Protein 4CGK (pdb70)

Radius of gyration: 40.62 Å; Cα contacts (8 Å, |Δi|>4): 971; chains: 2; bounding box: 67×91×159 Å

B-factor: mean 76.21, std 41.89, range [30.75, 227.38]

Structure (mmCIF, N/CA/C/O backbone):
data_4CGK
#
_entry.id   4CGK
#
_cell.length_a   125.815
_cell.length_b   125.815
_cell.length_c   126.637
_cell.angle_alpha   90.00
_cell.angle_beta   90.00
_cell.angle_gamma   120.00
#
_symmetry.space_group_name_H-M   'P 31 2 1'
#
loop_
_entity.id
_entity.type
_entity.pdbx_description
1 polymer 'SECRETED 45 KDA PROTEIN'
2 non-polymer 1,2-ETHANEDIOL
3 non-polymer 'CHLORIDE ION'
4 non-polymer 'MAGNESIUM ION'
5 non-polymer 'TETRAETHYLENE GLYCOL'
6 water water
#
loop_
_atom_site.group_PDB
_atom_site.id
_atom_site.type_symbol
_atom_site.label_atom_id
_atom_site.label_alt_id
_atom_site.label_comp_id
_atom_site.label_asym_id
_atom_site.label_entity_id
_atom_site.label_seq_id
_atom_site.pdbx_PDB_ins_code
_atom_site.Cartn_x
_atom_site.Cartn_y
_atom_site.Cartn_z
_atom_site.occupancy
_atom_site.B_iso_or_equiv
_atom_site.auth_seq_id
_atom_site.auth_comp_id
_atom_site.auth_asym_id
_atom_site.auth_atom_id
_atom_site.pdbx_PDB_model_num
ATOM 1 N N . SER A 1 42 ? 64.505 62.980 73.331 1.00 127.92 42 SER A N 1
ATOM 2 C CA . SER A 1 42 ? 63.795 61.745 72.918 1.00 127.27 42 SER A CA 1
ATOM 3 C C . SER A 1 42 ? 63.915 60.669 73.988 1.00 126.28 42 SER A C 1
ATOM 4 O O . SER A 1 42 ? 64.897 60.626 74.734 1.00 126.68 42 SER A O 1
ATOM 7 N N . ASN A 1 43 ? 62.907 59.804 74.049 1.00 123.30 43 ASN A N 1
ATOM 8 C CA . ASN A 1 43 ? 62.948 58.607 74.880 1.00 120.54 43 ASN A CA 1
ATOM 9 C C . ASN A 1 43 ? 63.231 57.373 74.015 1.00 117.86 43 ASN A C 1
ATOM 10 O O . ASN A 1 43 ? 62.831 56.259 74.358 1.00 118.17 43 ASN A O 1
ATOM 15 N N . LEU A 1 44 ? 63.937 57.580 72.901 1.00 113.64 44 LEU A N 1
ATOM 16 C CA . LEU A 1 44 ? 64.191 56.520 71.925 1.00 108.88 44 LEU A CA 1
ATOM 17 C C . LEU A 1 44 ? 65.415 55.690 72.296 1.00 103.97 44 LEU A C 1
ATOM 18 O O . LEU A 1 44 ? 66.467 56.230 72.640 1.00 104.34 44 LEU A O 1
ATOM 23 N N . THR A 1 45 ? 65.257 54.374 72.213 1.00 98.47 45 THR A N 1
ATOM 24 C CA . THR A 1 45 ? 66.336 53.427 72.454 1.00 95.21 45 THR A CA 1
ATOM 25 C C . THR A 1 45 ? 67.151 53.261 71.163 1.00 91.31 45 THR A C 1
ATOM 26 O O . THR A 1 45 ? 66.782 53.783 70.108 1.00 89.96 45 THR A O 1
ATOM 30 N N . ALA A 1 46 ? 68.271 52.553 71.268 1.00 87.67 46 ALA A N 1
ATOM 31 C CA . ALA A 1 46 ? 69.118 52.220 70.125 1.00 84.96 46 ALA A CA 1
ATOM 32 C C . ALA A 1 46 ? 68.421 51.230 69.189 1.00 82.77 46 ALA A C 1
ATOM 33 O O . ALA A 1 46 ? 68.403 51.419 67.967 1.00 82.73 46 ALA A O 1
ATOM 35 N N . GLN A 1 47 ? 67.861 50.172 69.772 1.00 81.05 47 GLN A N 1
ATOM 36 C CA . GLN A 1 47 ? 67.073 49.188 69.023 1.00 79.45 47 GLN A CA 1
ATOM 37 C C . GLN A 1 47 ? 65.830 49.794 68.365 1.00 76.07 47 GLN A C 1
ATOM 38 O O . GLN A 1 47 ? 65.466 49.412 67.252 1.00 74.29 47 GLN A O 1
ATOM 44 N N . GLN A 1 48 ? 65.178 50.725 69.058 1.00 73.26 48 GLN A N 1
ATOM 45 C CA . GLN A 1 48 ? 63.994 51.402 68.518 1.00 72.64 48 GLN A CA 1
ATOM 46 C C . GLN A 1 48 ? 64.343 52.293 67.322 1.00 69.87 48 GLN A C 1
ATOM 47 O O . GLN A 1 48 ? 63.575 52.369 66.363 1.00 68.94 48 GLN A O 1
ATOM 53 N N . GLN A 1 49 ? 65.495 52.962 67.390 1.00 67.77 49 GLN A N 1
ATOM 54 C CA . GLN A 1 49 ? 65.994 53.783 66.277 1.00 65.76 49 GLN A CA 1
ATOM 55 C C . GLN A 1 49 ? 66.284 52.937 65.035 1.00 64.78 49 GLN A C 1
ATOM 56 O O . GLN A 1 49 ? 65.996 53.358 63.910 1.00 64.36 49 GLN A O 1
ATOM 62 N N . GLU A 1 50 ? 66.849 51.748 65.242 1.00 63.59 50 GLU A N 1
ATOM 63 C CA . GLU A 1 50 ? 67.087 50.805 64.146 1.00 64.04 50 GLU A CA 1
ATOM 64 C C . GLU A 1 50 ? 65.786 50.402 63.461 1.00 60.54 50 GLU A C 1
ATOM 65 O O . GLU A 1 50 ? 65.723 50.342 62.236 1.00 58.77 50 GLU A O 1
ATOM 71 N N . ALA A 1 51 ? 64.757 50.126 64.259 1.00 58.44 51 ALA A N 1
ATOM 72 C CA . ALA A 1 51 ? 63.431 49.813 63.733 1.00 57.98 51 ALA A CA 1
ATOM 73 C C . ALA A 1 51 ? 62.827 51.022 63.019 1.00 57.01 51 ALA A C 1
ATOM 74 O O . ALA A 1 51 ? 62.231 50.878 61.954 1.00 56.29 51 ALA A O 1
ATOM 76 N N . GLN A 1 52 ? 62.992 52.207 63.607 1.00 56.07 52 GLN A N 1
ATOM 77 C CA . GLN A 1 52 ? 62.512 53.451 62.997 1.00 55.46 52 GLN A CA 1
ATOM 78 C C . GLN A 1 52 ? 63.218 53.740 61.671 1.00 54.67 52 GLN A C 1
ATOM 79 O O . GLN A 1 52 ? 62.604 54.263 60.740 1.00 55.25 52 GLN A O 1
ATOM 85 N N . LYS A 1 53 ? 64.505 53.402 61.593 1.00 54.66 53 LYS A N 1
ATOM 86 C CA . LYS A 1 53 ? 65.283 53.571 60.362 1.00 53.68 53 LYS A CA 1
ATOM 87 C C . LYS A 1 53 ? 64.745 52.700 59.229 1.00 53.30 53 LYS A C 1
ATOM 88 O O . LYS A 1 53 ? 64.648 53.153 58.091 1.00 53.50 53 LYS A O 1
ATOM 94 N N . GLN A 1 54 ? 64.409 51.455 59.550 1.00 54.29 54 GLN A N 1
ATOM 95 C CA . GLN A 1 54 ? 63.833 50.529 58.574 1.00 55.66 54 GLN A CA 1
ATOM 96 C C . GLN A 1 54 ? 62.482 51.012 58.051 1.00 54.82 54 GLN A C 1
ATOM 97 O O . GLN A 1 54 ? 62.178 50.837 56.873 1.00 53.17 54 GLN A O 1
ATOM 103 N N . VAL A 1 55 ? 61.681 51.622 58.921 1.00 55.09 55 VAL A N 1
ATOM 104 C CA . VAL A 1 55 ? 60.395 52.189 58.512 1.00 55.92 55 VAL A CA 1
ATOM 105 C C . VAL A 1 55 ? 60.606 53.397 57.595 1.00 56.91 55 VAL A C 1
ATOM 106 O O . VAL A 1 55 ? 59.947 53.520 56.562 1.00 57.03 55 VAL A O 1
ATOM 110 N N . ASP A 1 56 ? 61.528 54.277 57.975 1.00 57.73 56 ASP A N 1
ATOM 111 C CA . ASP A 1 56 ? 61.795 55.497 57.209 1.00 58.89 56 ASP A CA 1
ATOM 112 C C . ASP A 1 56 ? 62.438 55.222 55.847 1.00 57.51 56 ASP A C 1
ATOM 113 O O . ASP A 1 56 ? 62.171 55.938 54.880 1.00 55.90 56 ASP A O 1
ATOM 118 N N . GLN A 1 57 ? 63.286 54.199 55.777 1.00 57.38 57 GLN A N 1
ATOM 119 C CA . GLN A 1 57 ? 63.910 53.805 54.511 1.00 57.79 57 GLN A CA 1
ATOM 120 C C . GLN A 1 57 ? 62.891 53.233 53.533 1.00 56.54 57 GLN A C 1
ATOM 121 O O . GLN A 1 57 ? 62.903 53.577 52.351 1.00 56.96 57 GLN A O 1
ATOM 127 N N . ILE A 1 58 ? 62.022 52.357 54.031 1.00 55.35 58 ILE A N 1
ATOM 128 C CA . ILE A 1 58 ? 60.997 51.728 53.205 1.00 54.57 58 ILE A CA 1
ATOM 129 C C . ILE A 1 58 ? 59.918 52.744 52.822 1.00 54.44 58 ILE A C 1
ATOM 130 O O . ILE A 1 58 ? 59.440 52.736 51.691 1.00 52.26 58 ILE A O 1
ATOM 135 N N . GLN A 1 59 ? 59.548 53.619 53.757 1.00 55.74 59 GLN A N 1
ATOM 136 C CA . GLN A 1 59 ? 58.589 54.691 53.474 1.00 56.29 59 GLN A CA 1
ATOM 137 C C . GLN A 1 59 ? 59.109 55.628 52.383 1.00 58.23 59 GLN A C 1
ATOM 138 O O . GLN A 1 59 ? 58.345 56.082 51.530 1.00 58.07 59 GLN A O 1
ATOM 144 N N . GLU A 1 60 ? 60.408 55.914 52.418 1.00 61.06 60 GLU A N 1
ATOM 145 C CA . GLU A 1 60 ? 61.052 56.737 51.396 1.00 63.06 60 GLU A CA 1
ATOM 146 C C . GLU A 1 60 ? 60.918 56.098 50.011 1.00 60.67 60 GLU A C 1
ATOM 147 O O . GLU A 1 60 ? 60.610 56.780 49.030 1.00 59.35 60 GLU A O 1
ATOM 153 N N . GLN A 1 61 ? 61.157 54.791 49.944 1.00 60.03 61 GLN A N 1
ATOM 154 C CA . GLN A 1 61 ? 61.004 54.034 48.701 1.00 59.45 61 GLN A CA 1
ATOM 155 C C . GLN A 1 61 ? 59.551 54.003 48.235 1.00 58.00 61 GLN A C 1
ATOM 156 O O . GLN A 1 61 ? 59.277 54.148 47.043 1.00 57.25 61 GLN A O 1
ATOM 162 N N . VAL A 1 62 ? 58.626 53.815 49.175 1.00 57.10 62 VAL A N 1
ATOM 163 C CA . VAL A 1 62 ? 57.198 53.802 48.857 1.00 56.87 62 VAL A CA 1
ATOM 164 C C . VAL A 1 62 ? 56.753 55.150 48.282 1.00 57.00 62 VAL A C 1
ATOM 165 O O . VAL A 1 62 ? 56.091 55.187 47.246 1.00 58.42 62 VAL A O 1
ATOM 169 N N . SER A 1 63 ? 57.118 56.247 48.945 1.00 56.84 63 SER A N 1
ATOM 170 C CA . SER A 1 63 ? 56.765 57.587 48.452 1.00 56.73 63 SER A CA 1
ATOM 171 C C . SER A 1 63 ? 57.435 57.915 47.110 1.00 56.37 63 SER A C 1
ATOM 172 O O . SER A 1 63 ? 56.855 58.619 46.281 1.00 56.27 63 SER A O 1
ATOM 175 N N . ALA A 1 64 ? 58.641 57.393 46.896 1.00 55.68 64 ALA A N 1
ATOM 176 C CA . ALA A 1 64 ? 59.363 57.607 45.638 1.00 54.81 64 ALA A CA 1
ATOM 177 C C . ALA A 1 64 ? 58.635 56.961 44.456 1.00 54.03 64 ALA A C 1
ATOM 178 O O . ALA A 1 64 ? 58.532 57.553 43.374 1.00 54.35 64 ALA A O 1
ATOM 180 N N . ILE A 1 65 ? 58.131 55.750 44.673 1.00 53.13 65 ILE A N 1
ATOM 181 C CA . ILE A 1 65 ? 57.357 55.045 43.656 1.00 53.89 65 ILE A CA 1
ATOM 182 C C . ILE A 1 65 ? 56.063 55.801 43.358 1.00 54.58 65 ILE A C 1
ATOM 183 O O . ILE A 1 65 ? 55.725 56.022 42.194 1.00 54.09 65 ILE A O 1
ATOM 188 N N . GLN A 1 66 ? 55.354 56.204 44.410 1.00 55.60 66 GLN A N 1
ATOM 189 C CA . GLN A 1 66 ? 54.087 56.925 44.261 1.00 57.13 66 GLN A CA 1
ATOM 190 C C . GLN A 1 66 ? 54.279 58.278 43.573 1.00 57.87 66 GLN A C 1
ATOM 191 O O . GLN A 1 66 ? 53.429 58.708 42.798 1.00 59.96 66 GLN A O 1
ATOM 197 N N . ALA A 1 67 ? 55.398 58.938 43.853 1.00 58.46 67 ALA A N 1
ATOM 198 C CA . ALA A 1 67 ? 55.729 60.215 43.216 1.00 58.60 67 ALA A CA 1
ATOM 199 C C . ALA A 1 67 ? 55.967 60.049 41.714 1.00 58.22 67 ALA A C 1
ATOM 200 O O . ALA A 1 67 ? 55.515 60.868 40.913 1.00 57.78 67 ALA A O 1
ATOM 202 N N . GLU A 1 68 ? 56.677 58.986 41.344 1.00 59.73 68 GLU A N 1
ATOM 203 C CA . GLU A 1 68 ? 56.933 58.673 39.935 1.00 61.07 68 GLU A CA 1
ATOM 204 C C . GLU A 1 68 ? 55.653 58.258 39.202 1.00 61.02 68 GLU A C 1
ATOM 205 O O . GLU A 1 68 ? 55.470 58.598 38.032 1.00 60.02 68 GLU A O 1
ATOM 211 N N . GLN A 1 69 ? 54.776 57.525 39.884 1.00 61.68 69 GLN A N 1
ATOM 212 C CA . GLN A 1 69 ? 53.486 57.143 39.307 1.00 62.48 69 GLN A CA 1
ATOM 213 C C . GLN A 1 69 ? 52.682 58.374 38.907 1.00 63.34 69 GLN A C 1
ATOM 214 O O . GLN A 1 69 ? 52.174 58.453 37.790 1.00 63.45 69 GLN A O 1
ATOM 220 N N . SER A 1 70 ? 52.577 59.329 39.825 1.00 62.44 70 SER A N 1
ATOM 221 C CA . SER A 1 70 ? 51.921 60.605 39.554 1.00 63.07 70 SER A CA 1
ATOM 222 C C . SER A 1 70 ? 52.649 61.414 38.479 1.00 63.03 70 SER A C 1
ATOM 223 O O . SER A 1 70 ? 52.015 62.104 37.684 1.00 63.06 70 SER A O 1
ATOM 226 N N . ASN A 1 71 ? 53.977 61.331 38.468 1.00 63.15 71 ASN A N 1
ATOM 227 C CA . ASN A 1 71 ? 54.793 62.010 37.459 1.00 63.91 71 ASN A CA 1
ATOM 228 C C . ASN A 1 71 ? 54.529 61.472 36.047 1.00 62.57 71 ASN A C 1
ATOM 229 O O . ASN A 1 71 ? 54.303 62.244 35.112 1.00 61.45 71 ASN A O 1
ATOM 234 N N . LEU A 1 72 ? 54.563 60.149 35.903 1.00 60.68 72 LEU A N 1
ATOM 235 C CA . LEU A 1 72 ? 54.383 59.507 34.599 1.00 59.84 72 LEU A CA 1
ATOM 236 C C . LEU A 1 72 ? 52.939 59.603 34.108 1.00 59.83 72 LEU A C 1
ATOM 237 O O . LEU A 1 72 ? 52.700 59.827 32.924 1.00 58.55 72 LEU A O 1
ATOM 242 N N . GLN A 1 73 ? 51.987 59.433 35.021 1.00 61.06 73 GLN A N 1
ATOM 243 C CA . GLN A 1 73 ? 50.567 59.533 34.692 1.00 61.24 73 GLN A CA 1
ATOM 244 C C . GLN A 1 73 ? 50.211 60.935 34.203 1.00 61.65 73 GLN A C 1
ATOM 245 O O . GLN A 1 73 ? 49.405 61.087 33.287 1.00 63.71 73 GLN A O 1
ATOM 251 N N . ALA A 1 74 ? 50.812 61.950 34.815 1.00 60.42 74 ALA A N 1
ATOM 252 C CA . ALA A 1 74 ? 50.611 63.337 34.402 1.00 60.08 74 ALA A CA 1
ATOM 253 C C . ALA A 1 74 ? 51.247 63.615 33.039 1.00 59.52 74 ALA A C 1
ATOM 254 O O . ALA A 1 74 ? 50.660 64.312 32.213 1.00 59.25 74 ALA A O 1
ATOM 256 N N . GLU A 1 75 ? 52.444 63.074 32.812 1.00 59.81 75 GLU A N 1
ATOM 257 C CA . GLU A 1 75 ? 53.133 63.227 31.527 1.00 61.50 75 GLU A CA 1
ATOM 258 C C . GLU A 1 75 ? 52.349 62.549 30.402 1.00 60.71 75 GLU A C 1
ATOM 259 O O . GLU A 1 75 ? 52.212 63.107 29.313 1.00 60.67 75 GLU A O 1
ATOM 265 N N . ASN A 1 76 ? 51.841 61.348 30.669 1.00 60.09 76 ASN A N 1
ATOM 266 C CA . ASN A 1 76 ? 51.040 60.614 29.689 1.00 60.31 76 ASN A CA 1
ATOM 267 C C . ASN A 1 76 ? 49.762 61.353 29.305 1.00 61.46 76 ASN A C 1
ATOM 268 O O . ASN A 1 76 ? 49.383 61.359 28.138 1.00 61.19 76 ASN A O 1
ATOM 273 N N . ASP A 1 77 ? 49.105 61.975 30.282 1.00 63.16 77 ASP A N 1
ATOM 274 C CA . ASP A 1 77 ? 47.884 62.736 30.022 1.00 64.19 77 ASP A CA 1
ATOM 275 C C . ASP A 1 77 ? 48.135 63.856 29.022 1.00 63.97 77 ASP A C 1
ATOM 276 O O . ASP A 1 77 ? 47.375 64.007 28.065 1.00 63.63 77 ASP A O 1
ATOM 281 N N . ARG A 1 78 ? 49.203 64.623 29.230 1.00 63.46 78 ARG A N 1
ATOM 282 C CA . ARG A 1 78 ? 49.510 65.746 28.340 1.00 65.14 78 ARG A CA 1
ATOM 283 C C . ARG A 1 78 ? 50.085 65.296 26.992 1.00 62.79 78 ARG A C 1
ATOM 284 O O . ARG A 1 78 ? 49.882 65.967 25.979 1.00 61.94 78 ARG A O 1
ATOM 292 N N . LEU A 1 79 ? 50.794 64.170 26.978 1.00 60.87 79 LEU A N 1
ATOM 293 C CA . LEU A 1 79 ? 51.307 63.607 25.723 1.00 59.90 79 LEU A CA 1
ATOM 294 C C . LEU A 1 79 ? 50.181 63.014 24.873 1.00 59.47 79 LEU A C 1
ATOM 295 O O . LEU A 1 79 ? 50.203 63.128 23.648 1.00 58.74 79 LEU A O 1
ATOM 300 N N . GLN A 1 80 ? 49.207 62.378 25.522 1.00 59.20 80 GLN A N 1
ATOM 301 C CA . GLN A 1 80 ? 48.011 61.881 24.836 1.00 60.46 80 GLN A CA 1
ATOM 302 C C . GLN A 1 80 ? 47.194 63.025 24.231 1.00 60.33 80 GLN A C 1
ATOM 303 O O . GLN A 1 80 ? 46.571 62.854 23.189 1.00 60.98 80 GLN A O 1
ATOM 309 N N . ALA A 1 81 ? 47.201 64.183 24.889 1.00 60.05 81 ALA A N 1
ATOM 310 C CA . ALA A 1 81 ? 46.533 65.381 24.377 1.00 59.65 81 ALA A CA 1
ATOM 311 C C . ALA A 1 81 ? 47.306 66.004 23.211 1.00 59.31 81 ALA A C 1
ATOM 312 O O . ALA A 1 81 ? 46.700 66.426 22.223 1.00 59.27 81 ALA A O 1
ATOM 314 N N . GLU A 1 82 ? 48.634 66.072 23.332 1.00 59.28 82 GLU A N 1
ATOM 315 C CA . GLU A 1 82 ? 49.489 66.543 22.234 1.00 60.46 82 GLU A CA 1
ATOM 316 C C . GLU A 1 82 ? 49.302 65.667 20.997 1.00 57.97 82 GLU A C 1
ATOM 317 O O . GLU A 1 82 ? 49.223 66.170 19.876 1.00 58.17 82 GLU A O 1
ATOM 323 N N . SER A 1 83 ? 49.239 64.357 21.217 1.00 54.74 83 SER A N 1
ATOM 324 C CA . SER A 1 83 ? 49.053 63.394 20.142 1.00 52.66 83 SER A CA 1
ATOM 325 C C . SER A 1 83 ? 47.710 63.598 19.442 1.00 52.20 83 SER A C 1
ATOM 326 O O . SER A 1 83 ? 47.660 63.670 18.219 1.00 51.46 83 SER A O 1
ATOM 329 N N . LYS A 1 84 ? 46.632 63.691 20.221 1.00 52.92 84 LYS A N 1
ATOM 330 C CA . LYS A 1 84 ? 45.285 63.935 19.681 1.00 55.12 84 LYS A CA 1
ATOM 331 C C . LYS A 1 84 ? 45.229 65.176 18.798 1.00 55.69 84 LYS A C 1
ATOM 332 O O . LYS A 1 84 ? 44.606 65.156 17.737 1.00 57.44 84 LYS A O 1
ATOM 338 N N . LYS A 1 85 ? 45.880 66.247 19.240 1.00 55.79 85 LYS A N 1
ATOM 339 C CA . LYS A 1 85 ? 45.914 67.492 18.484 1.00 55.76 85 LYS A CA 1
ATOM 340 C C . LYS A 1 85 ? 46.734 67.328 17.209 1.00 54.48 85 LYS A C 1
ATOM 341 O O . LYS A 1 85 ? 46.313 67.767 16.136 1.00 56.53 85 LYS A O 1
ATOM 347 N N . LEU A 1 86 ? 47.899 66.696 17.328 1.00 52.08 86 LEU A N 1
ATOM 348 C CA . LEU A 1 86 ? 48.742 66.407 16.164 1.00 51.39 86 LEU A CA 1
ATOM 349 C C . LEU A 1 86 ? 48.029 65.506 15.151 1.00 50.82 86 LEU A C 1
ATOM 350 O O . LEU A 1 86 ? 48.153 65.708 13.945 1.00 49.99 86 LEU A O 1
ATOM 355 N N . GLU A 1 87 ? 47.287 64.518 15.648 1.00 50.86 87 GLU A N 1
ATOM 356 C CA . GLU A 1 87 ? 46.524 63.608 14.791 1.00 51.27 87 GLU A CA 1
ATOM 357 C C . GLU A 1 87 ? 45.496 64.354 13.941 1.00 50.97 87 GLU A C 1
ATOM 358 O O . GLU A 1 87 ? 45.380 64.105 12.743 1.00 50.77 87 GLU A O 1
ATOM 364 N N . GLY A 1 88 ? 44.758 65.269 14.562 1.00 51.27 88 GLY A N 1
ATOM 365 C CA . GLY A 1 88 ? 43.783 66.093 13.849 1.00 51.21 88 GLY A CA 1
ATOM 366 C C . GLY A 1 88 ? 44.423 66.967 12.785 1.00 51.08 88 GLY A C 1
ATOM 367 O O . GLY A 1 88 ? 43.865 67.145 11.704 1.00 51.46 88 GLY A O 1
ATOM 368 N N . GLU A 1 89 ? 45.603 67.501 13.090 1.00 51.34 89 GLU A N 1
ATOM 369 C CA . GLU A 1 89 ? 46.341 68.354 12.155 1.00 52.60 89 GLU A CA 1
ATOM 370 C C . GLU A 1 89 ? 46.965 67.550 11.009 1.00 52.40 89 GLU A C 1
ATOM 371 O O . GLU A 1 89 ? 47.054 68.038 9.880 1.00 51.99 89 GLU A O 1
ATOM 377 N N . ILE A 1 90 ? 47.395 66.325 11.306 1.00 51.57 90 ILE A N 1
ATOM 378 C CA . ILE A 1 90 ? 47.919 65.416 10.288 1.00 51.99 90 ILE A CA 1
ATOM 379 C C . ILE A 1 90 ? 46.807 65.012 9.313 1.00 52.05 90 ILE A C 1
ATOM 380 O O . ILE A 1 90 ? 47.034 64.938 8.105 1.00 50.77 90 ILE A O 1
ATOM 385 N N . THR A 1 91 ? 45.611 64.761 9.841 1.00 52.74 91 THR A N 1
ATOM 386 C CA . THR A 1 91 ? 44.442 64.455 9.011 1.00 54.08 91 THR A CA 1
ATOM 387 C C . THR A 1 91 ? 44.073 65.636 8.110 1.00 56.12 91 THR A C 1
ATOM 388 O O . THR A 1 91 ? 43.755 65.452 6.937 1.00 57.52 91 THR A O 1
ATOM 392 N N . GLU A 1 92 ? 44.120 66.842 8.671 1.00 58.21 92 GLU A N 1
ATOM 393 C CA . GLU A 1 92 ? 43.835 68.071 7.930 1.00 60.29 92 GLU A CA 1
ATOM 394 C C . GLU A 1 92 ? 44.821 68.276 6.782 1.00 59.16 92 GLU A C 1
ATOM 395 O O . GLU A 1 92 ? 44.420 68.601 5.664 1.00 61.13 92 GLU A O 1
ATOM 401 N N . LEU A 1 93 ? 46.107 68.097 7.069 1.00 57.21 93 LEU A N 1
ATOM 402 C CA . LEU A 1 93 ? 47.155 68.258 6.060 1.00 56.05 93 LEU A CA 1
ATOM 403 C C . LEU A 1 93 ? 47.083 67.168 4.996 1.00 55.38 93 LEU A C 1
ATOM 404 O O . LEU A 1 93 ? 47.309 67.432 3.817 1.00 55.47 93 LEU A O 1
ATOM 409 N N . SER A 1 94 ? 46.767 65.947 5.414 1.00 55.03 94 SER A N 1
ATOM 410 C CA . SER A 1 94 ? 46.714 64.814 4.498 1.00 54.78 94 SER A CA 1
ATOM 411 C C . SER A 1 94 ? 45.687 65.015 3.387 1.00 56.24 94 SER A C 1
ATOM 412 O O . SER A 1 94 ? 46.010 64.849 2.209 1.00 56.57 94 SER A O 1
ATOM 415 N N . LYS A 1 95 ? 44.458 65.370 3.759 1.00 58.22 95 LYS A N 1
ATOM 416 C CA . LYS A 1 95 ? 43.398 65.563 2.766 1.00 60.51 95 LYS A CA 1
ATOM 417 C C . LYS A 1 95 ? 43.714 66.739 1.841 1.00 59.74 95 LYS A C 1
ATOM 418 O O . LYS A 1 95 ? 43.435 66.679 0.643 1.00 59.89 95 LYS A O 1
ATOM 424 N N . ASN A 1 96 ? 44.308 67.793 2.396 1.00 59.06 96 ASN A N 1
ATOM 425 C CA . ASN A 1 96 ? 44.735 68.938 1.597 1.00 59.83 96 ASN A CA 1
ATOM 426 C C . ASN A 1 96 ? 45.841 68.566 0.613 1.00 59.99 96 ASN A C 1
ATOM 427 O O . ASN A 1 96 ? 45.823 69.009 -0.532 1.00 61.01 96 ASN A O 1
ATOM 432 N N . ILE A 1 97 ? 46.797 67.753 1.060 1.00 59.64 97 ILE A N 1
ATOM 433 C CA . ILE A 1 97 ? 47.905 67.317 0.205 1.00 58.57 97 ILE A CA 1
ATOM 434 C C . ILE A 1 97 ? 47.407 66.447 -0.948 1.00 58.05 97 ILE A C 1
ATOM 435 O O . ILE A 1 97 ? 47.845 66.616 -2.086 1.00 58.84 97 ILE A O 1
ATOM 440 N N . VAL A 1 98 ? 46.497 65.523 -0.656 1.00 57.25 98 VAL A N 1
ATOM 441 C CA . VAL A 1 98 ? 45.933 64.651 -1.688 1.00 57.43 98 VAL A CA 1
ATOM 442 C C . VAL A 1 98 ? 45.091 65.468 -2.668 1.00 58.66 98 VAL A C 1
ATOM 443 O O . VAL A 1 98 ? 45.248 65.343 -3.883 1.00 60.48 98 VAL A O 1
ATOM 447 N N . SER A 1 99 ? 44.206 66.302 -2.129 1.00 60.03 99 SER A N 1
ATOM 448 C CA . SER A 1 99 ? 43.353 67.170 -2.942 1.00 61.94 99 SER A CA 1
ATOM 449 C C . SER A 1 99 ? 44.176 68.094 -3.837 1.00 63.40 99 SER A C 1
ATOM 450 O O . SER A 1 99 ? 43.938 68.183 -5.042 1.00 62.94 99 SER A O 1
ATOM 453 N N . ARG A 1 100 ? 45.150 68.769 -3.235 1.00 65.74 100 ARG A N 1
ATOM 454 C CA . ARG A 1 100 ? 46.015 69.704 -3.953 1.00 68.13 100 ARG A CA 1
ATOM 455 C C . ARG A 1 100 ? 46.879 69.020 -5.010 1.00 70.05 100 ARG A C 1
ATOM 456 O O . ARG A 1 100 ? 47.200 69.625 -6.032 1.00 71.86 100 ARG A O 1
ATOM 464 N N . ASN A 1 101 ? 47.253 67.765 -4.768 1.00 71.09 101 ASN A N 1
ATOM 465 C CA . ASN A 1 101 ? 47.995 66.992 -5.758 1.00 72.34 101 ASN A CA 1
ATOM 466 C C . ASN A 1 101 ? 47.165 66.759 -7.012 1.00 74.96 101 ASN A C 1
ATOM 467 O O . ASN A 1 101 ? 47.663 66.920 -8.122 1.00 76.32 101 ASN A O 1
ATOM 472 N N . GLN A 1 102 ? 45.903 66.379 -6.826 1.00 77.76 102 GLN A N 1
ATOM 473 C CA . GLN A 1 102 ? 44.989 66.166 -7.949 1.00 80.22 102 GLN A CA 1
ATOM 474 C C . GLN A 1 102 ? 44.777 67.451 -8.742 1.00 81.81 102 GLN A C 1
ATOM 475 O O . GLN A 1 102 ? 44.813 67.434 -9.977 1.00 81.44 102 GLN A O 1
ATOM 481 N N . SER A 1 103 ? 44.561 68.559 -8.032 1.00 83.66 103 SER A N 1
ATOM 482 C CA . SER A 1 103 ? 44.409 69.861 -8.684 1.00 85.68 103 SER A CA 1
ATOM 483 C C . SER A 1 103 ? 45.674 70.256 -9.447 1.00 87.37 103 SER A C 1
ATOM 484 O O . SER A 1 103 ? 45.583 70.783 -10.550 1.00 87.94 103 SER A O 1
ATOM 487 N N . LEU A 1 104 ? 46.844 69.996 -8.861 1.00 89.24 104 LEU A N 1
ATOM 488 C CA . LEU A 1 104 ? 48.126 70.307 -9.508 1.00 91.05 104 LEU A CA 1
ATOM 489 C C . LEU A 1 104 ? 48.406 69.435 -10.729 1.00 93.04 104 LEU A C 1
ATOM 490 O O . LEU A 1 104 ? 49.107 69.870 -11.644 1.00 93.89 104 LEU A O 1
ATOM 495 N N . GLU A 1 105 ? 47.876 68.211 -10.731 1.00 96.46 105 GLU A N 1
ATOM 496 C CA . GLU A 1 105 ? 48.045 67.288 -11.855 1.00 99.82 105 GLU A CA 1
ATOM 497 C C . GLU A 1 105 ? 47.052 67.578 -12.978 1.00 101.91 105 GLU A C 1
ATOM 498 O O . GLU A 1 105 ? 47.353 67.323 -14.142 1.00 102.72 105 GLU A O 1
ATOM 504 N N . LYS A 1 106 ? 45.866 68.079 -12.628 1.00 104.89 106 LYS A N 1
ATOM 505 C CA . LYS A 1 106 ? 44.894 68.537 -13.629 1.00 107.56 106 LYS A CA 1
ATOM 506 C C . LYS A 1 106 ? 45.343 69.862 -14.248 1.00 109.53 106 LYS A C 1
ATOM 507 O O . LYS A 1 106 ? 45.163 70.094 -15.444 1.00 110.31 106 LYS A O 1
ATOM 513 N N . GLN A 1 107 ? 45.915 70.733 -13.423 1.00 112.15 107 GLN A N 1
ATOM 514 C CA . GLN A 1 107 ? 46.422 72.020 -13.896 1.00 115.24 107 GLN A CA 1
ATOM 515 C C . GLN A 1 107 ? 47.680 71.851 -14.742 1.00 116.62 107 GLN A C 1
ATOM 516 O O . GLN A 1 107 ? 47.911 72.629 -15.660 1.00 118.63 107 GLN A O 1
ATOM 522 N N . ALA A 1 108 ? 48.476 70.830 -14.437 1.00 117.10 108 ALA A N 1
ATOM 523 C CA . ALA A 1 108 ? 49.642 70.471 -15.248 1.00 117.93 108 ALA A CA 1
ATOM 524 C C . ALA A 1 108 ? 49.212 69.897 -16.597 1.00 119.56 108 ALA A C 1
ATOM 525 O O . ALA A 1 108 ? 49.740 70.282 -17.642 1.00 120.51 108 ALA A O 1
ATOM 527 N N . ARG A 1 109 ? 48.256 68.971 -16.561 1.00 121.90 109 ARG A N 1
ATOM 528 C CA . ARG A 1 109 ? 47.700 68.367 -17.780 1.00 124.55 109 ARG A CA 1
ATOM 529 C C . ARG A 1 109 ? 47.109 69.400 -18.751 1.00 127.21 109 ARG A C 1
ATOM 530 O O . ARG A 1 109 ? 47.385 69.362 -19.953 1.00 128.62 109 ARG A O 1
ATOM 538 N N . SER A 1 110 ? 46.315 70.326 -18.226 1.00 129.90 110 SER A N 1
ATOM 539 C CA . SER A 1 110 ? 45.771 71.426 -19.033 1.00 132.32 110 SER A CA 1
ATOM 540 C C . SER A 1 110 ? 46.858 72.382 -19.542 1.00 136.16 110 SER A C 1
ATOM 541 O O . SER A 1 110 ? 46.715 72.980 -20.611 1.00 135.96 110 SER A O 1
ATOM 544 N N . ALA A 1 111 ? 47.934 72.520 -18.769 1.00 141.45 111 ALA A N 1
ATOM 545 C CA . ALA A 1 111 ? 49.078 73.353 -19.150 1.00 146.44 111 ALA A CA 1
ATOM 546 C C . ALA A 1 111 ? 50.185 72.568 -19.869 1.00 150.51 111 ALA A C 1
ATOM 547 O O . ALA A 1 111 ? 51.210 73.145 -20.234 1.00 151.77 111 ALA A O 1
ATOM 549 N N . GLN A 1 112 ? 49.982 71.264 -20.066 1.00 154.81 112 GLN A N 1
ATOM 550 C CA . GLN A 1 112 ? 50.962 70.414 -20.751 1.00 158.50 112 GLN A CA 1
ATOM 551 C C . GLN A 1 112 ? 50.283 69.322 -21.596 1.00 162.13 112 GLN A C 1
ATOM 552 O O . GLN A 1 112 ? 50.762 68.188 -21.673 1.00 161.87 112 GLN A O 1
ATOM 558 N N . THR A 1 113 ? 49.168 69.682 -22.231 1.00 166.73 113 THR A N 1
ATOM 559 C CA . THR A 1 113 ? 48.455 68.793 -23.161 1.00 169.58 113 THR A CA 1
ATOM 560 C C . THR A 1 113 ? 49.100 68.681 -24.551 1.00 173.92 113 THR A C 1
ATOM 561 O O . THR A 1 113 ? 48.674 67.853 -25.359 1.00 175.57 113 THR A O 1
ATOM 565 N N . ASN A 1 114 ? 50.113 69.506 -24.824 1.00 177.33 114 ASN A N 1
ATOM 566 C CA . ASN A 1 114 ? 50.844 69.507 -26.101 1.00 178.55 114 ASN A CA 1
ATOM 567 C C . ASN A 1 114 ? 50.020 70.094 -27.255 1.00 180.71 114 ASN A C 1
ATOM 568 O O . ASN A 1 114 ? 50.334 71.172 -27.754 1.00 180.06 114 ASN A O 1
ATOM 573 N N . GLY A 1 115 ? 48.959 69.393 -27.655 1.00 182.92 115 GLY A N 1
ATOM 574 C CA . GLY A 1 115 ? 48.167 69.775 -28.824 1.00 185.09 115 GLY A CA 1
ATOM 575 C C . GLY A 1 115 ? 47.348 71.049 -28.672 1.00 188.43 115 GLY A C 1
ATOM 576 O O . GLY A 1 115 ? 47.130 71.763 -29.650 1.00 188.81 115 GLY A O 1
ATOM 577 N N . ALA A 1 116 ? 46.889 71.327 -27.452 1.00 192.25 116 ALA A N 1
ATOM 578 C CA . ALA A 1 116 ? 46.117 72.539 -27.152 1.00 195.52 116 ALA A CA 1
ATOM 579 C C . ALA A 1 116 ? 46.982 73.647 -26.542 1.00 199.03 116 ALA A C 1
ATOM 580 O O . ALA A 1 116 ? 46.578 74.808 -26.524 1.00 199.80 116 ALA A O 1
ATOM 582 N N . VAL A 1 117 ? 48.162 73.287 -26.042 1.00 201.71 117 VAL A N 1
ATOM 583 C CA . VAL A 1 117 ? 49.075 74.252 -25.420 1.00 203.64 117 VAL A CA 1
ATOM 584 C C . VAL A 1 117 ? 49.695 75.192 -26.454 1.00 205.28 117 VAL A C 1
ATOM 585 O O . VAL A 1 117 ? 49.915 76.368 -26.164 1.00 206.04 117 VAL A O 1
ATOM 589 N N . THR A 1 118 ? 49.968 74.679 -27.652 1.00 205.62 118 THR A N 1
ATOM 590 C CA . THR A 1 118 ? 50.534 75.491 -28.734 1.00 205.66 118 THR A CA 1
ATOM 591 C C . THR A 1 118 ? 49.659 76.704 -29.069 1.00 206.69 118 THR A C 1
ATOM 592 O O . THR A 1 118 ? 50.175 77.758 -29.438 1.00 207.26 118 THR A O 1
ATOM 596 N N . SER A 1 119 ? 48.341 76.548 -28.939 1.00 206.80 119 SER A N 1
ATOM 597 C CA . SER A 1 119 ? 47.401 77.657 -29.127 1.00 206.60 119 SER A CA 1
ATOM 598 C C . SER A 1 119 ? 47.486 78.682 -27.990 1.00 207.64 119 SER A C 1
ATOM 599 O O . SER A 1 119 ? 47.342 79.885 -28.224 1.00 208.03 119 SER A O 1
ATOM 602 N N . TYR A 1 120 ? 47.713 78.203 -26.766 1.00 208.23 120 TYR A N 1
ATOM 603 C CA . TYR A 1 120 ? 47.890 79.086 -25.605 1.00 208.33 120 TYR A CA 1
ATOM 604 C C . TYR A 1 120 ? 49.172 79.930 -25.683 1.00 209.53 120 TYR A C 1
ATOM 605 O O . TYR A 1 120 ? 49.230 81.023 -25.116 1.00 209.95 120 TYR A O 1
ATOM 614 N N . ILE A 1 121 ? 50.191 79.421 -26.374 1.00 209.20 121 ILE A N 1
ATOM 615 C CA . ILE A 1 121 ? 51.425 80.178 -26.606 1.00 208.79 121 ILE A CA 1
ATOM 616 C C . ILE A 1 121 ? 51.218 81.189 -27.739 1.00 210.60 121 ILE A C 1
ATOM 617 O O . ILE A 1 121 ? 51.817 82.265 -27.733 1.00 210.52 121 ILE A O 1
ATOM 622 N N . ASN A 1 122 ? 50.379 80.833 -28.711 1.00 211.68 122 ASN A N 1
ATOM 623 C CA . ASN A 1 122 ? 50.021 81.741 -29.804 1.00 212.03 122 ASN A CA 1
ATOM 624 C C . ASN A 1 122 ? 49.082 82.874 -29.377 1.00 212.49 122 ASN A C 1
ATOM 625 O O . ASN A 1 122 ? 49.037 83.913 -30.038 1.00 212.63 122 ASN A O 1
ATOM 630 N N . THR A 1 123 ? 48.333 82.676 -28.290 1.00 211.93 123 THR A N 1
ATOM 631 C CA . THR A 1 123 ? 47.425 83.722 -27.784 1.00 211.51 123 THR A CA 1
ATOM 632 C C . THR A 1 123 ? 48.179 84.955 -27.275 1.00 212.69 123 THR A C 1
ATOM 633 O O . THR A 1 123 ? 47.700 86.077 -27.415 1.00 214.18 123 THR A O 1
ATOM 637 N N . ILE A 1 124 ? 49.352 84.735 -26.685 1.00 212.52 124 ILE A N 1
ATOM 638 C CA . ILE A 1 124 ? 50.229 85.819 -26.242 1.00 212.64 124 ILE A CA 1
ATOM 639 C C . ILE A 1 124 ? 50.801 86.576 -27.442 1.00 212.29 124 ILE A C 1
ATOM 640 O O . ILE A 1 124 ? 50.930 87.799 -27.408 1.00 212.97 124 ILE A O 1
ATOM 645 N N . VAL A 1 125 ? 51.143 85.836 -28.493 1.00 209.84 125 VAL A N 1
ATOM 646 C CA . VAL A 1 125 ? 51.694 86.415 -29.723 1.00 207.43 125 VAL A CA 1
ATOM 647 C C . VAL A 1 125 ? 50.608 87.125 -30.545 1.00 206.22 125 VAL A C 1
ATOM 648 O O . VAL A 1 125 ? 50.912 87.993 -31.363 1.00 207.89 125 VAL A O 1
ATOM 652 N N . ASN A 1 126 ? 49.345 86.772 -30.320 1.00 202.79 126 ASN A N 1
ATOM 653 C CA . ASN A 1 126 ? 48.215 87.440 -30.999 1.00 200.11 126 ASN A CA 1
ATOM 654 C C . ASN A 1 126 ? 47.992 88.926 -30.635 1.00 199.43 126 ASN A C 1
ATOM 655 O O . ASN A 1 126 ? 46.848 89.374 -30.521 1.00 198.91 126 ASN A O 1
ATOM 660 N N . SER A 1 127 ? 49.068 89.696 -30.479 1.00 198.38 127 SER A N 1
ATOM 661 C CA . SER A 1 127 ? 48.956 91.132 -30.233 1.00 197.33 127 SER A CA 1
ATOM 662 C C . SER A 1 127 ? 50.238 91.884 -30.601 1.00 195.67 127 SER A C 1
ATOM 663 O O . SER A 1 127 ? 51.321 91.539 -30.135 1.00 195.29 127 SER A O 1
ATOM 666 N N . LYS A 1 128 ? 50.098 92.918 -31.428 1.00 193.34 128 LYS A N 1
ATOM 667 C CA . LYS A 1 128 ? 51.238 93.715 -31.893 1.00 191.80 128 LYS A CA 1
ATOM 668 C C . LYS A 1 128 ? 50.819 95.142 -32.273 1.00 192.95 128 LYS A C 1
ATOM 669 O O . LYS A 1 128 ? 51.117 96.103 -31.556 1.00 192.06 128 LYS A O 1
ATOM 675 N N . SER A 1 129 ? 50.123 95.263 -33.402 1.00 194.07 129 SER A N 1
ATOM 676 C CA . SER A 1 129 ? 49.740 96.555 -33.966 1.00 195.49 129 SER A CA 1
ATOM 677 C C . SER A 1 129 ? 48.223 96.674 -34.137 1.00 196.48 129 SER A C 1
ATOM 678 O O . SER A 1 129 ? 47.613 95.882 -34.855 1.00 196.80 129 SER A O 1
ATOM 681 N N . ILE A 1 130 ? 47.632 97.670 -33.474 1.00 197.40 130 ILE A N 1
ATOM 682 C CA . ILE A 1 130 ? 46.201 97.989 -33.590 1.00 196.75 130 ILE A CA 1
ATOM 683 C C . ILE A 1 130 ? 45.290 96.809 -33.224 1.00 196.58 130 ILE A C 1
ATOM 684 O O . ILE A 1 130 ? 44.799 96.089 -34.099 1.00 196.39 130 ILE A O 1
ATOM 689 N N . THR A 1 131 ? 45.094 96.621 -31.919 1.00 196.35 131 THR A N 1
ATOM 690 C CA . THR A 1 131 ? 44.158 95.631 -31.372 1.00 194.73 131 THR A CA 1
ATOM 691 C C . THR A 1 131 ? 43.365 96.192 -30.174 1.00 194.35 131 THR A C 1
ATOM 692 O O . THR A 1 131 ? 42.810 95.430 -29.380 1.00 193.80 131 THR A O 1
ATOM 696 N N . GLU A 1 132 ? 43.300 97.521 -30.065 1.00 193.64 132 GLU A N 1
ATOM 697 C CA . GLU A 1 132 ? 42.657 98.202 -28.925 1.00 191.67 132 GLU A CA 1
ATOM 698 C C . GLU A 1 132 ? 43.360 97.905 -27.584 1.00 190.86 132 GLU A C 1
ATOM 699 O O . GLU A 1 132 ? 44.439 98.448 -27.337 1.00 191.48 132 GLU A O 1
ATOM 705 N N . ALA A 1 133 ? 42.775 97.047 -26.742 1.00 189.43 133 ALA A N 1
ATOM 706 C CA . ALA A 1 133 ? 43.269 96.809 -25.382 1.00 188.10 133 ALA A CA 1
ATOM 707 C C . ALA A 1 133 ? 43.467 95.317 -25.101 1.00 186.57 133 ALA A C 1
ATOM 708 O O . ALA A 1 133 ? 42.504 94.547 -25.121 1.00 185.14 133 ALA A O 1
ATOM 710 N N . ILE A 1 134 ? 44.714 94.927 -24.827 1.00 185.97 134 ILE A N 1
ATOM 711 C CA . ILE A 1 134 ? 45.068 93.538 -24.522 1.00 183.58 134 ILE A CA 1
ATOM 712 C C . ILE A 1 134 ? 45.341 93.318 -23.029 1.00 182.11 134 ILE A C 1
ATOM 713 O O . ILE A 1 134 ? 46.201 93.974 -22.437 1.00 181.68 134 ILE A O 1
ATOM 718 N N . SER A 1 135 ? 44.604 92.381 -22.435 1.00 179.99 135 SER A N 1
ATOM 719 C CA . SER A 1 135 ? 44.826 91.952 -21.052 1.00 177.81 135 SER A CA 1
ATOM 720 C C . SER A 1 135 ? 44.857 90.421 -20.966 1.00 176.59 135 SER A C 1
ATOM 721 O O . SER A 1 135 ? 44.447 89.836 -19.960 1.00 175.95 135 SER A O 1
ATOM 724 N N . ARG A 1 136 ? 45.352 89.784 -22.027 1.00 175.27 136 ARG A N 1
ATOM 725 C CA . ARG A 1 136 ? 45.468 88.328 -22.090 1.00 172.98 136 ARG A CA 1
ATOM 726 C C . ARG A 1 136 ? 46.843 87.883 -21.596 1.00 172.99 136 ARG A C 1
ATOM 727 O O . ARG A 1 136 ? 46.967 86.843 -20.948 1.00 171.23 136 ARG A O 1
ATOM 735 N N . VAL A 1 137 ? 47.869 88.672 -21.914 1.00 174.09 137 VAL A N 1
ATOM 736 C CA . VAL A 1 137 ? 49.241 88.388 -21.489 1.00 174.23 137 VAL A CA 1
ATOM 737 C C . VAL A 1 137 ? 49.430 88.765 -20.018 1.00 174.89 137 VAL A C 1
ATOM 738 O O . VAL A 1 137 ? 50.141 88.075 -19.283 1.00 174.40 137 VAL A O 1
ATOM 742 N N . ALA A 1 138 ? 48.793 89.858 -19.599 1.00 175.06 138 ALA A N 1
ATOM 743 C CA . ALA A 1 138 ? 48.821 90.294 -18.201 1.00 173.49 138 ALA A CA 1
ATOM 744 C C . ALA A 1 138 ? 48.078 89.318 -17.287 1.00 171.42 138 ALA A C 1
ATOM 745 O O . ALA A 1 138 ? 48.490 89.096 -16.146 1.00 170.51 138 ALA A O 1
ATOM 747 N N . ALA A 1 139 ? 46.985 88.746 -17.792 1.00 169.59 139 ALA A N 1
ATOM 748 C CA . ALA A 1 139 ? 46.215 87.745 -17.050 1.00 166.27 139 ALA A CA 1
ATOM 749 C C . ALA A 1 139 ? 46.929 86.395 -16.984 1.00 164.05 139 ALA A C 1
ATOM 750 O O . ALA A 1 139 ? 46.667 85.599 -16.079 1.00 163.69 139 ALA A O 1
ATOM 752 N N . MET A 1 140 ? 47.822 86.141 -17.941 1.00 161.97 140 MET A N 1
ATOM 753 C CA . MET A 1 140 ? 48.609 84.907 -17.965 1.00 159.18 140 MET A CA 1
ATOM 754 C C . MET A 1 140 ? 49.616 84.855 -16.817 1.00 156.00 140 MET A C 1
ATOM 755 O O . MET A 1 140 ? 49.984 83.771 -16.362 1.00 153.94 140 MET A O 1
ATOM 760 N N . SER A 1 141 ? 50.063 86.024 -16.359 1.00 154.04 141 SER A N 1
ATOM 761 C CA . SER A 1 141 ? 50.986 86.103 -15.224 1.00 152.32 141 SER A CA 1
ATOM 762 C C . SER A 1 141 ? 50.314 85.669 -13.918 1.00 150.14 141 SER A C 1
ATOM 763 O O . SER A 1 141 ? 50.974 85.119 -13.034 1.00 149.96 141 SER A O 1
ATOM 766 N N . GLU A 1 142 ? 49.007 85.916 -13.808 1.00 148.25 142 GLU A N 1
ATOM 767 C CA . GLU A 1 142 ? 48.265 85.643 -12.573 1.00 145.97 142 GLU A CA 1
ATOM 768 C C . GLU A 1 142 ? 48.026 84.142 -12.370 1.00 143.64 142 GLU A C 1
ATOM 769 O O . GLU A 1 142 ? 48.152 83.653 -11.245 1.00 142.47 142 GLU A O 1
ATOM 775 N N . ILE A 1 143 ? 47.682 83.418 -13.439 1.00 141.27 143 ILE A N 1
ATOM 776 C CA . ILE A 1 143 ? 47.479 81.962 -13.338 1.00 138.37 143 ILE A CA 1
ATOM 777 C C . ILE A 1 143 ? 48.793 81.223 -13.047 1.00 135.40 143 ILE A C 1
ATOM 778 O O . ILE A 1 143 ? 48.788 80.190 -12.378 1.00 135.02 143 ILE A O 1
ATOM 783 N N . VAL A 1 144 ? 49.911 81.762 -13.538 1.00 132.69 144 VAL A N 1
ATOM 784 C CA . VAL A 1 144 ? 51.232 81.201 -13.249 1.00 130.70 144 VAL A CA 1
ATOM 785 C C . VAL A 1 144 ? 51.646 81.553 -11.820 1.00 128.59 144 VAL A C 1
ATOM 786 O O . VAL A 1 144 ? 52.261 80.739 -11.129 1.00 128.07 144 VAL A O 1
ATOM 790 N N . SER A 1 145 ? 51.308 82.766 -11.385 1.00 127.07 145 SER A N 1
ATOM 791 C CA . SER A 1 145 ? 51.539 83.192 -10.005 1.00 125.36 145 SER A CA 1
ATOM 792 C C . SER A 1 145 ? 50.719 82.349 -9.029 1.00 121.84 145 SER A C 1
ATOM 793 O O . SER A 1 145 ? 51.210 81.970 -7.964 1.00 118.89 145 SER A O 1
ATOM 796 N N . ALA A 1 146 ? 49.472 82.064 -9.402 1.00 118.76 146 ALA A N 1
ATOM 797 C CA . ALA A 1 146 ? 48.599 81.200 -8.610 1.00 116.89 146 ALA A CA 1
ATOM 798 C C . ALA A 1 146 ? 49.094 79.755 -8.614 1.00 115.61 146 ALA A C 1
ATOM 799 O O . ALA A 1 146 ? 48.989 79.061 -7.602 1.00 114.32 146 ALA A O 1
ATOM 801 N N . ASN A 1 147 ? 49.624 79.307 -9.752 1.00 114.64 147 ASN A N 1
ATOM 802 C CA . ASN A 1 147 ? 50.202 77.969 -9.867 1.00 114.40 147 ASN A CA 1
ATOM 803 C C . ASN A 1 147 ? 51.440 77.809 -8.992 1.00 113.88 147 ASN A C 1
ATOM 804 O O . ASN A 1 147 ? 51.548 76.844 -8.234 1.00 114.12 147 ASN A O 1
ATOM 809 N N . ASN A 1 148 ? 52.366 78.759 -9.097 1.00 113.81 148 ASN A N 1
ATOM 810 C CA . ASN A 1 148 ? 53.587 78.735 -8.290 1.00 112.89 148 ASN A CA 1
ATOM 811 C C . ASN A 1 148 ? 53.302 78.846 -6.794 1.00 110.87 148 ASN A C 1
ATOM 812 O O . ASN A 1 148 ? 54.023 78.273 -5.978 1.00 110.51 148 ASN A O 1
ATOM 817 N N . LYS A 1 149 ? 52.249 79.581 -6.445 1.00 109.66 149 LYS A N 1
ATOM 818 C CA . LYS A 1 149 ? 51.809 79.703 -5.057 1.00 108.91 149 LYS A CA 1
ATOM 819 C C . LYS A 1 149 ? 51.246 78.384 -4.521 1.00 107.41 149 LYS A C 1
ATOM 820 O O . LYS A 1 149 ? 51.348 78.106 -3.326 1.00 107.83 149 LYS A O 1
ATOM 826 N N . MET A 1 150 ? 50.656 77.582 -5.406 1.00 105.80 150 MET A N 1
ATOM 827 C CA . MET A 1 150 ? 50.040 76.313 -5.019 1.00 103.86 150 MET A CA 1
ATOM 828 C C . MET A 1 150 ? 51.080 75.247 -4.671 1.00 103.14 150 MET A C 1
ATOM 829 O O . MET A 1 150 ? 50.963 74.590 -3.633 1.00 102.48 150 MET A O 1
ATOM 834 N N . LEU A 1 151 ? 52.089 75.077 -5.529 1.00 102.95 151 LEU A N 1
ATOM 835 C CA . LEU A 1 151 ? 53.154 74.096 -5.267 1.00 103.01 151 LEU A CA 1
ATOM 836 C C . LEU A 1 151 ? 54.039 74.496 -4.075 1.00 103.26 151 LEU A C 1
ATOM 837 O O . LEU A 1 151 ? 54.593 73.626 -3.403 1.00 103.17 151 LEU A O 1
ATOM 842 N N . GLU A 1 152 ? 54.156 75.796 -3.807 1.00 103.24 152 GLU A N 1
ATOM 843 C CA . GLU A 1 152 ? 54.879 76.276 -2.621 1.00 103.64 152 GLU A CA 1
ATOM 844 C C . GLU A 1 152 ? 54.125 75.973 -1.326 1.00 100.13 152 GLU A C 1
ATOM 845 O O . GLU A 1 152 ? 54.743 75.751 -0.283 1.00 99.84 152 GLU A O 1
ATOM 851 N N . GLN A 1 153 ? 52.797 75.974 -1.397 1.00 96.65 153 GLN A N 1
ATOM 852 C CA . GLN A 1 153 ? 51.965 75.632 -0.247 1.00 95.44 153 GLN A CA 1
ATOM 853 C C . GLN A 1 153 ? 51.915 74.108 -0.079 1.00 91.87 153 GLN A C 1
ATOM 854 O O . GLN A 1 153 ? 51.858 73.606 1.044 1.00 91.83 153 GLN A O 1
ATOM 860 N N . GLN A 1 154 ? 51.943 73.383 -1.196 1.00 87.93 154 GLN A N 1
ATOM 861 C CA . GLN A 1 154 ? 52.056 71.920 -1.183 1.00 84.36 154 GLN A CA 1
ATOM 862 C C . GLN A 1 154 ? 53.380 71.484 -0.555 1.00 83.63 154 GLN A C 1
ATOM 863 O O . GLN A 1 154 ? 53.419 70.539 0.234 1.00 83.63 154 GLN A O 1
ATOM 869 N N . LYS A 1 155 ? 54.457 72.175 -0.918 1.00 84.04 155 LYS A N 1
ATOM 870 C CA . LYS A 1 155 ? 55.786 71.899 -0.377 1.00 83.83 155 LYS A CA 1
ATOM 871 C C . LYS A 1 155 ? 55.849 72.195 1.122 1.00 80.98 155 LYS A C 1
ATOM 872 O O . LYS A 1 155 ? 56.516 71.480 1.870 1.00 81.55 155 LYS A O 1
ATOM 878 N N . ALA A 1 156 ? 55.154 73.247 1.549 1.00 78.72 156 ALA A N 1
ATOM 879 C CA . ALA A 1 156 ? 55.080 73.615 2.965 1.00 77.27 156 ALA A CA 1
ATOM 880 C C . ALA A 1 156 ? 54.251 72.620 3.779 1.00 75.16 156 ALA A C 1
ATOM 881 O O . ALA A 1 156 ? 54.576 72.338 4.932 1.00 75.25 156 ALA A O 1
ATOM 883 N N . ASP A 1 157 ? 53.181 72.098 3.181 1.00 73.74 157 ASP A N 1
ATOM 884 C CA . ASP A 1 157 ? 52.328 71.106 3.848 1.00 72.65 157 ASP A CA 1
ATOM 885 C C . ASP A 1 157 ? 53.019 69.749 3.990 1.00 70.42 157 ASP A C 1
ATOM 886 O O . ASP A 1 157 ? 52.850 69.075 5.004 1.00 69.87 157 ASP A O 1
ATOM 891 N N . LYS A 1 158 ? 53.790 69.354 2.980 1.00 69.66 158 LYS A N 1
ATOM 892 C CA . LYS A 1 158 ? 54.583 68.122 3.057 1.00 69.34 158 LYS A CA 1
ATOM 893 C C . LYS A 1 158 ? 55.681 68.226 4.116 1.00 68.97 158 LYS A C 1
ATOM 894 O O . LYS A 1 158 ? 56.017 67.240 4.773 1.00 68.93 158 LYS A O 1
ATOM 900 N N . LYS A 1 159 ? 56.238 69.423 4.271 1.00 68.92 159 LYS A N 1
ATOM 901 C CA . LYS A 1 159 ? 57.233 69.688 5.302 1.00 68.33 159 LYS A CA 1
ATOM 902 C C . LYS A 1 159 ? 56.595 69.625 6.690 1.00 66.39 159 LYS A C 1
ATOM 903 O O . LYS A 1 159 ? 57.160 69.038 7.613 1.00 68.01 159 LYS A O 1
ATOM 909 N N . ALA A 1 160 ? 55.413 70.226 6.822 1.00 63.23 160 ALA A N 1
ATOM 910 C CA . ALA A 1 160 ? 54.707 70.302 8.101 1.00 60.59 160 ALA A CA 1
ATOM 911 C C . ALA A 1 160 ? 54.213 68.940 8.586 1.00 58.97 160 ALA A C 1
ATOM 912 O O . ALA A 1 160 ? 54.369 68.607 9.762 1.00 58.61 160 ALA A O 1
ATOM 914 N N . ILE A 1 161 ? 53.609 68.163 7.688 1.00 57.26 161 ILE A N 1
ATOM 915 C CA . ILE A 1 161 ? 53.109 66.831 8.048 1.00 56.19 161 ILE A CA 1
ATOM 916 C C . ILE A 1 161 ? 54.255 65.898 8.450 1.00 55.50 161 ILE A C 1
ATOM 917 O O . ILE A 1 161 ? 54.109 65.095 9.367 1.00 55.60 161 ILE A O 1
ATOM 922 N N . SER A 1 162 ? 55.393 66.022 7.769 1.00 56.90 162 SER A N 1
ATOM 923 C CA . SER A 1 162 ? 56.597 65.255 8.102 1.00 57.22 162 SER A CA 1
ATOM 924 C C . SER A 1 162 ? 57.063 65.540 9.531 1.00 56.87 162 SER A C 1
ATOM 925 O O . SER A 1 162 ? 57.325 64.614 10.306 1.00 56.97 162 SER A O 1
ATOM 928 N N . GLU A 1 163 ? 57.147 66.822 9.874 1.00 57.67 163 GLU A N 1
ATOM 929 C CA . GLU A 1 163 ? 57.557 67.247 11.215 1.00 59.05 163 GLU A CA 1
ATOM 930 C C . GLU A 1 163 ? 56.549 66.829 12.282 1.00 57.33 163 GLU A C 1
ATOM 931 O O . GLU A 1 163 ? 56.928 66.403 13.372 1.00 56.88 163 GLU A O 1
ATOM 937 N N . LYS A 1 164 ? 55.264 66.965 11.968 1.00 56.48 164 LYS A N 1
ATOM 938 C CA . LYS A 1 164 ? 54.200 66.584 12.896 1.00 55.22 164 LYS A CA 1
ATOM 939 C C . LYS A 1 164 ? 54.148 65.075 13.107 1.00 53.82 164 LYS A C 1
ATOM 940 O O . LYS A 1 164 ? 53.780 64.607 14.186 1.00 54.69 164 LYS A O 1
ATOM 946 N N . GLN A 1 165 ? 54.523 64.320 12.080 1.00 51.83 165 GLN A N 1
ATOM 947 C CA . GLN A 1 165 ? 54.572 62.865 12.186 1.00 50.91 165 GLN A CA 1
ATOM 948 C C . GLN A 1 165 ? 55.633 62.381 13.183 1.00 49.70 165 GLN A C 1
ATOM 949 O O . GLN A 1 165 ? 55.345 61.517 14.007 1.00 50.30 165 GLN A O 1
ATOM 955 N N . VAL A 1 166 ? 56.840 62.941 13.134 1.00 49.66 166 VAL A N 1
ATOM 956 C CA . VAL A 1 166 ? 57.905 62.499 14.052 1.00 51.05 166 VAL A CA 1
ATOM 957 C C . VAL A 1 166 ? 57.596 62.881 15.503 1.00 50.65 166 VAL A C 1
ATOM 958 O O . VAL A 1 166 ? 57.815 62.086 16.417 1.00 50.99 166 VAL A O 1
ATOM 962 N N . ALA A 1 167 ? 57.073 64.089 15.707 1.00 51.09 167 ALA A N 1
ATOM 963 C CA . ALA A 1 167 ? 56.723 64.561 17.048 1.00 50.64 167 ALA A CA 1
ATOM 964 C C . ALA A 1 167 ? 55.603 63.717 17.646 1.00 49.65 167 ALA A C 1
ATOM 965 O O . ALA A 1 167 ? 55.638 63.367 18.831 1.00 50.09 167 ALA A O 1
ATOM 967 N N . ASN A 1 168 ? 54.613 63.401 16.818 1.00 48.98 168 ASN A N 1
ATOM 968 C CA . ASN A 1 168 ? 53.507 62.544 17.224 1.00 48.50 168 ASN A CA 1
ATOM 969 C C . ASN A 1 168 ? 53.982 61.130 17.530 1.00 49.02 168 ASN A C 1
ATOM 970 O O . ASN A 1 168 ? 53.587 60.541 18.535 1.00 48.75 168 ASN A O 1
ATOM 975 N N . ASN A 1 169 ? 54.828 60.593 16.656 1.00 50.13 169 ASN A N 1
ATOM 976 C CA . ASN A 1 169 ? 55.359 59.245 16.834 1.00 50.91 169 ASN A CA 1
ATOM 977 C C . ASN A 1 169 ? 56.204 59.132 18.099 1.00 50.96 169 ASN A C 1
ATOM 978 O O . ASN A 1 169 ? 56.079 58.163 18.844 1.00 50.31 169 ASN A O 1
ATOM 983 N N . ASP A 1 170 ? 57.055 60.127 18.341 1.00 52.58 170 ASP A N 1
ATOM 984 C CA . ASP A 1 170 ? 57.867 60.167 19.565 1.00 53.69 170 ASP A CA 1
ATOM 985 C C . ASP A 1 170 ? 56.990 60.275 20.818 1.00 52.30 170 ASP A C 1
ATOM 986 O O . ASP A 1 170 ? 57.265 59.632 21.839 1.00 52.65 170 ASP A O 1
ATOM 991 N N . ALA A 1 171 ? 55.936 61.084 20.737 1.00 50.65 171 ALA A N 1
ATOM 992 C CA . ALA A 1 171 ? 54.996 61.235 21.851 1.00 49.95 171 ALA A CA 1
ATOM 993 C C . ALA A 1 171 ? 54.295 59.912 22.169 1.00 48.88 171 ALA A C 1
ATOM 994 O O . ALA A 1 171 ? 54.181 59.527 23.335 1.00 48.68 171 ALA A O 1
ATOM 996 N N . ILE A 1 172 ? 53.832 59.226 21.127 1.00 47.38 172 ILE A N 1
ATOM 997 C CA . ILE A 1 172 ? 53.188 57.918 21.272 1.00 46.13 172 ILE A CA 1
ATOM 998 C C . ILE A 1 172 ? 54.154 56.884 21.866 1.00 45.48 172 ILE A C 1
ATOM 999 O O . ILE A 1 172 ? 53.775 56.109 22.741 1.00 45.57 172 ILE A O 1
ATOM 1004 N N . ASN A 1 173 ? 55.396 56.885 21.393 1.00 45.85 173 ASN A N 1
ATOM 1005 C CA . ASN A 1 173 ? 56.424 55.975 21.907 1.00 46.14 173 ASN A CA 1
ATOM 1006 C C . ASN A 1 173 ? 56.736 56.215 23.385 1.00 46.20 173 ASN A C 1
ATOM 1007 O O . ASN A 1 173 ? 56.832 55.267 24.167 1.00 47.14 173 ASN A O 1
ATOM 1012 N N . THR A 1 174 ? 56.877 57.481 23.767 1.00 46.10 174 THR A N 1
ATOM 1013 C CA . THR A 1 174 ? 57.118 57.835 25.169 1.00 46.19 174 THR A CA 1
ATOM 1014 C C . THR A 1 174 ? 55.984 57.352 26.079 1.00 46.45 174 THR A C 1
ATOM 1015 O O . THR A 1 174 ? 56.231 56.823 27.166 1.00 47.28 174 THR A O 1
ATOM 1019 N N . VAL A 1 175 ? 54.745 57.529 25.628 1.00 46.86 175 VAL A N 1
ATOM 1020 C CA . VAL A 1 175 ? 53.573 57.127 26.411 1.00 47.72 175 VAL A CA 1
ATOM 1021 C C . VAL A 1 175 ? 53.558 55.619 26.666 1.00 47.93 175 VAL A C 1
ATOM 1022 O O . VAL A 1 175 ? 53.218 55.182 27.761 1.00 50.12 175 VAL A O 1
ATOM 1026 N N . ILE A 1 176 ? 53.932 54.830 25.664 1.00 48.15 176 ILE A N 1
ATOM 1027 C CA . ILE A 1 176 ? 53.985 53.372 25.814 1.00 48.15 176 ILE A CA 1
ATOM 1028 C C . ILE A 1 176 ? 55.094 52.957 26.785 1.00 47.04 176 ILE A C 1
ATOM 1029 O O . ILE A 1 176 ? 54.890 52.076 27.616 1.00 47.10 176 ILE A O 1
ATOM 1034 N N . ALA A 1 177 ? 56.258 53.594 26.683 1.00 47.05 177 ALA A N 1
ATOM 1035 C CA . ALA A 1 177 ? 57.367 53.331 27.608 1.00 46.92 177 ALA A CA 1
ATOM 1036 C C . ALA A 1 177 ? 56.988 53.671 29.050 1.00 48.27 177 ALA A C 1
ATOM 1037 O O . ALA A 1 177 ? 57.305 52.921 29.975 1.00 48.69 177 ALA A O 1
ATOM 1039 N N . ASN A 1 178 ? 56.297 54.794 29.232 1.00 48.97 178 ASN A N 1
ATOM 1040 C CA . ASN A 1 178 ? 55.803 55.185 30.550 1.00 50.27 178 ASN A CA 1
ATOM 1041 C C . ASN A 1 178 ? 54.784 54.195 31.108 1.00 51.61 178 ASN A C 1
ATOM 1042 O O . ASN A 1 178 ? 54.820 53.872 32.295 1.00 53.60 178 ASN A O 1
ATOM 1047 N N . GLN A 1 179 ? 53.878 53.721 30.254 1.00 52.66 179 GLN A N 1
ATOM 1048 C CA . GLN A 1 179 ? 52.879 52.720 30.654 1.00 54.06 179 GLN A CA 1
ATOM 1049 C C . GLN A 1 179 ? 53.528 51.419 31.126 1.00 54.68 179 GLN A C 1
ATOM 1050 O O . GLN A 1 179 ? 53.037 50.780 32.051 1.00 54.31 179 GLN A O 1
ATOM 1056 N N . GLN A 1 180 ? 54.620 51.031 30.475 1.00 57.02 180 GLN A N 1
ATOM 1057 C CA . GLN A 1 180 ? 55.389 49.854 30.876 1.00 60.02 180 GLN A CA 1
ATOM 1058 C C . GLN A 1 180 ? 56.106 50.083 32.204 1.00 60.72 180 GLN A C 1
ATOM 1059 O O . GLN A 1 180 ? 56.218 49.169 33.021 1.00 60.84 180 GLN A O 1
ATOM 1065 N N . LYS A 1 181 ? 56.585 51.307 32.410 1.00 61.56 181 LYS A N 1
ATOM 1066 C CA . LYS A 1 181 ? 57.222 51.689 33.670 1.00 62.59 181 LYS A CA 1
ATOM 1067 C C . LYS A 1 181 ? 56.190 51.707 34.804 1.00 60.78 181 LYS A C 1
ATOM 1068 O O . LYS A 1 181 ? 56.485 51.289 35.925 1.00 59.47 181 LYS A O 1
ATOM 1074 N N . LEU A 1 182 ? 54.983 52.187 34.503 1.00 57.79 182 LEU A N 1
ATOM 1075 C CA . LEU A 1 182 ? 53.886 52.194 35.475 1.00 56.60 182 LEU A CA 1
ATOM 1076 C C . LEU A 1 182 ? 53.483 50.780 35.892 1.00 55.20 182 LEU A C 1
ATOM 1077 O O . LEU A 1 182 ? 53.138 50.553 37.045 1.00 56.65 182 LEU A O 1
ATOM 1082 N N . ALA A 1 183 ? 53.511 49.841 34.952 1.00 54.31 183 ALA A N 1
ATOM 1083 C CA . ALA A 1 183 ? 53.198 48.441 35.245 1.00 54.19 183 ALA A CA 1
ATOM 1084 C C . ALA A 1 183 ? 54.253 47.830 36.163 1.00 54.35 183 ALA A C 1
ATOM 1085 O O . ALA A 1 183 ? 53.929 47.039 37.047 1.00 54.46 183 ALA A O 1
ATOM 1087 N N . ASP A 1 184 ? 55.511 48.199 35.939 1.00 54.60 184 ASP A N 1
ATOM 1088 C CA . ASP A 1 184 ? 56.621 47.746 36.776 1.00 55.44 184 ASP A CA 1
ATOM 1089 C C . ASP A 1 184 ? 56.536 48.325 38.189 1.00 55.85 184 ASP A C 1
ATOM 1090 O O . ASP A 1 184 ? 56.802 47.624 39.169 1.00 55.32 184 ASP A O 1
ATOM 1095 N N . ASP A 1 185 ? 56.162 49.600 38.283 1.00 55.86 185 ASP A N 1
ATOM 1096 C CA . ASP A 1 185 ? 56.048 50.288 39.570 1.00 56.00 185 ASP A CA 1
ATOM 1097 C C . ASP A 1 185 ? 54.923 49.731 40.439 1.00 56.21 185 ASP A C 1
ATOM 1098 O O . ASP A 1 185 ? 55.080 49.607 41.654 1.00 57.48 185 ASP A O 1
ATOM 1103 N N . ALA A 1 186 ? 53.791 49.405 39.821 1.00 55.85 186 ALA A N 1
ATOM 1104 C CA . ALA A 1 186 ? 52.644 48.851 40.547 1.00 56.08 186 ALA A CA 1
ATOM 1105 C C . ALA A 1 186 ? 52.992 47.530 41.231 1.00 55.80 186 ALA A C 1
ATOM 1106 O O . ALA A 1 186 ? 52.487 47.241 42.311 1.00 55.86 186 ALA A O 1
ATOM 1108 N N . GLN A 1 187 ? 53.850 46.735 40.596 1.00 56.67 187 GLN A N 1
ATOM 1109 C CA . GLN A 1 187 ? 54.335 45.483 41.181 1.00 58.39 187 GLN A CA 1
ATOM 1110 C C . GLN A 1 187 ? 55.316 45.751 42.316 1.00 58.51 187 GLN A C 1
ATOM 1111 O O . GLN A 1 187 ? 55.265 45.087 43.353 1.00 59.36 187 GLN A O 1
ATOM 1117 N N . ALA A 1 188 ? 56.209 46.717 42.110 1.00 57.66 188 ALA A N 1
ATOM 1118 C CA . ALA A 1 188 ? 57.171 47.118 43.134 1.00 56.99 188 ALA A CA 1
ATOM 1119 C C . ALA A 1 188 ? 56.481 47.738 44.349 1.00 56.45 188 ALA A C 1
ATOM 1120 O O . ALA A 1 188 ? 56.881 47.488 45.485 1.00 56.98 188 ALA A O 1
ATOM 1122 N N . LEU A 1 189 ? 55.447 48.539 44.104 1.00 56.06 189 LEU A N 1
ATOM 1123 C CA . LEU A 1 189 ? 54.697 49.196 45.180 1.00 55.60 189 LEU A CA 1
ATOM 1124 C C . LEU A 1 189 ? 54.018 48.178 46.092 1.00 55.21 189 LEU A C 1
ATOM 1125 O O . LEU A 1 189 ? 54.058 48.312 47.313 1.00 55.02 189 LEU A O 1
ATOM 1130 N N . THR A 1 190 ? 53.398 47.165 45.490 1.00 54.74 190 THR A N 1
ATOM 1131 C CA . THR A 1 190 ? 52.761 46.076 46.233 1.00 54.12 190 THR A CA 1
ATOM 1132 C C . THR A 1 190 ? 53.753 45.398 47.176 1.00 54.01 190 THR A C 1
ATOM 1133 O O . THR A 1 190 ? 53.408 45.079 48.313 1.00 53.01 190 THR A O 1
ATOM 1137 N N . THR A 1 191 ? 54.978 45.188 46.697 1.00 54.08 191 THR A N 1
ATOM 1138 C CA . THR A 1 191 ? 56.028 44.566 47.496 1.00 55.78 191 THR A CA 1
ATOM 1139 C C . THR A 1 191 ? 56.500 45.474 48.628 1.00 56.18 191 THR A C 1
ATOM 1140 O O . THR A 1 191 ? 56.563 45.043 49.778 1.00 56.77 191 THR A O 1
ATOM 1144 N N . LYS A 1 192 ? 56.819 46.725 48.303 1.00 56.78 192 LYS A N 1
ATOM 1145 C CA . LYS A 1 192 ? 57.349 47.669 49.293 1.00 58.35 192 LYS A CA 1
ATOM 1146 C C . LYS A 1 192 ? 56.330 48.059 50.366 1.00 58.47 192 LYS A C 1
ATOM 1147 O O . LYS A 1 192 ? 56.708 48.312 51.509 1.00 59.34 192 LYS A O 1
ATOM 1153 N N . GLN A 1 193 ? 55.052 48.109 50.002 1.00 58.36 193 GLN A N 1
ATOM 1154 C CA . GLN A 1 193 ? 53.989 48.392 50.970 1.00 58.91 193 GLN A CA 1
ATOM 1155 C C . GLN A 1 193 ? 53.789 47.230 51.939 1.00 58.68 193 GLN A C 1
ATOM 1156 O O . GLN A 1 193 ? 53.452 47.441 53.103 1.00 58.78 193 GLN A O 1
ATOM 1162 N N . ALA A 1 194 ? 53.997 46.008 51.455 1.00 59.03 194 ALA A N 1
ATOM 1163 C CA . ALA A 1 194 ? 53.958 44.822 52.308 1.00 59.27 194 ALA A CA 1
ATOM 1164 C C . ALA A 1 194 ? 55.155 44.795 53.257 1.00 59.46 194 ALA A C 1
ATOM 1165 O O . ALA A 1 194 ? 55.020 44.404 54.416 1.00 59.94 194 ALA A O 1
ATOM 1167 N N . GLU A 1 195 ? 56.321 45.205 52.760 1.00 59.36 195 GLU A N 1
ATOM 1168 C CA . GLU A 1 195 ? 57.517 45.331 53.594 1.00 59.67 195 GLU A CA 1
ATOM 1169 C C . GLU A 1 195 ? 57.351 46.430 54.640 1.00 58.94 195 GLU A C 1
ATOM 1170 O O . GLU A 1 195 ? 57.792 46.274 55.779 1.00 58.52 195 GLU A O 1
ATOM 1176 N N . LEU A 1 196 ? 56.724 47.538 54.246 1.00 57.93 196 LEU A N 1
ATOM 1177 C CA . LEU A 1 196 ? 56.478 48.655 55.158 1.00 57.92 196 LEU A CA 1
ATOM 1178 C C . LEU A 1 196 ? 55.580 48.229 56.311 1.00 58.50 196 LEU A C 1
ATOM 1179 O O . LEU A 1 196 ? 55.851 48.554 57.465 1.00 59.47 196 LEU A O 1
ATOM 1184 N N . LYS A 1 197 ? 54.514 47.505 55.987 1.00 59.41 197 LYS A N 1
ATOM 1185 C CA . LYS A 1 197 ? 53.585 46.992 56.989 1.00 59.82 197 LYS A CA 1
ATOM 1186 C C . LYS A 1 197 ? 54.332 46.227 58.078 1.00 59.01 197 LYS A C 1
ATOM 1187 O O . LYS A 1 197 ? 54.206 46.543 59.261 1.00 59.77 197 LYS A O 1
ATOM 1193 N N . ALA A 1 198 ? 55.122 45.239 57.669 1.00 59.25 198 ALA A N 1
ATOM 1194 C CA . ALA A 1 198 ? 55.894 44.417 58.607 1.00 60.33 198 ALA A CA 1
ATOM 1195 C C . ALA A 1 198 ? 56.898 45.244 59.414 1.00 61.23 198 ALA A C 1
ATOM 1196 O O . ALA A 1 198 ? 57.089 44.997 60.603 1.00 63.34 198 ALA A O 1
ATOM 1198 N N . ALA A 1 199 ? 57.532 46.220 58.767 1.00 62.43 199 ALA A N 1
ATOM 1199 C CA . ALA A 1 199 ? 58.504 47.096 59.428 1.00 62.98 199 ALA A CA 1
ATOM 1200 C C . ALA A 1 199 ? 57.850 47.986 60.484 1.00 64.26 199 ALA A C 1
ATOM 1201 O O . ALA A 1 199 ? 58.434 48.236 61.539 1.00 63.13 199 ALA A O 1
ATOM 1203 N N . GLU A 1 200 ? 56.644 48.467 60.192 1.00 65.22 200 GLU A N 1
ATOM 1204 C CA . GLU A 1 200 ? 55.892 49.289 61.141 1.00 66.62 200 GLU A CA 1
ATOM 1205 C C . GLU A 1 200 ? 55.462 48.479 62.365 1.00 66.45 200 GLU A C 1
ATOM 1206 O O . GLU A 1 200 ? 55.480 48.989 63.487 1.00 65.81 200 GLU A O 1
ATOM 1212 N N . LEU A 1 201 ? 55.086 47.220 62.146 1.00 65.49 201 LEU A N 1
ATOM 1213 C CA . LEU A 1 201 ? 54.772 46.308 63.250 1.00 64.80 201 LEU A CA 1
ATOM 1214 C C . LEU A 1 201 ? 56.011 45.979 64.084 1.00 64.78 201 LEU A C 1
ATOM 1215 O O . LEU A 1 201 ? 55.917 45.815 65.302 1.00 65.94 201 LEU A O 1
ATOM 1220 N N . SER A 1 202 ? 57.163 45.877 63.424 1.00 63.66 202 SER A N 1
ATOM 1221 C CA . SER A 1 202 ? 58.435 45.655 64.112 1.00 62.20 202 SER A CA 1
ATOM 1222 C C . SER A 1 202 ? 58.779 46.834 65.020 1.00 62.16 202 SER A C 1
ATOM 1223 O O . SER A 1 202 ? 59.275 46.642 66.128 1.00 62.17 202 SER A O 1
ATOM 1226 N N . LEU A 1 203 ? 58.517 48.048 64.541 1.00 62.39 203 LEU A N 1
ATOM 1227 C CA . LEU A 1 203 ? 58.705 49.257 65.341 1.00 63.11 203 LEU A CA 1
ATOM 1228 C C . LEU A 1 203 ? 57.727 49.296 66.511 1.00 64.90 203 LEU A C 1
ATOM 1229 O O . LEU A 1 203 ? 58.092 49.694 67.614 1.00 66.14 203 LEU A O 1
ATOM 1234 N N . ALA A 1 204 ? 56.483 48.891 66.260 1.00 67.41 204 ALA A N 1
ATOM 1235 C CA . ALA A 1 204 ? 55.454 48.837 67.301 1.00 68.97 204 ALA A CA 1
ATOM 1236 C C . ALA A 1 204 ? 55.789 47.833 68.408 1.00 71.03 204 ALA A C 1
ATOM 1237 O O . ALA A 1 204 ? 55.328 47.978 69.540 1.00 72.34 204 ALA A O 1
ATOM 1239 N N . ALA A 1 205 ? 56.578 46.815 68.072 1.00 73.76 205 ALA A N 1
ATOM 1240 C CA . ALA A 1 205 ? 57.039 45.830 69.050 1.00 76.30 205 ALA A CA 1
ATOM 1241 C C . ALA A 1 205 ? 58.149 46.369 69.949 1.00 78.72 205 ALA A C 1
ATOM 1242 O O . ALA A 1 205 ? 58.178 46.068 71.143 1.00 80.70 205 ALA A O 1
ATOM 1244 N N . GLU A 1 206 ? 59.057 47.157 69.376 1.00 80.93 206 GLU A N 1
ATOM 1245 C CA . GLU A 1 206 ? 60.173 47.729 70.135 1.00 83.21 206 GLU A CA 1
ATOM 1246 C C . GLU A 1 206 ? 59.722 48.823 71.107 1.00 84.66 206 GLU A C 1
ATOM 1247 O O . GLU A 1 206 ? 60.365 49.041 72.135 1.00 85.04 206 GLU A O 1
ATOM 1253 N N . LYS A 1 207 ? 58.633 49.515 70.775 1.00 86.15 207 LYS A N 1
ATOM 1254 C CA . LYS A 1 207 ? 58.051 50.530 71.655 1.00 88.41 207 LYS A CA 1
ATOM 1255 C C . LYS A 1 207 ? 57.230 49.906 72.791 1.00 90.54 207 LYS A C 1
ATOM 1256 O O . LYS A 1 207 ? 57.192 50.446 73.895 1.00 91.52 207 LYS A O 1
ATOM 1262 N N . ALA A 1 208 ? 56.613 48.756 72.516 1.00 92.52 208 ALA A N 1
ATOM 1263 C CA . ALA A 1 208 ? 55.632 48.117 73.401 1.00 94.56 208 ALA A CA 1
ATOM 1264 C C . ALA A 1 208 ? 56.055 48.073 74.872 1.00 97.82 208 ALA A C 1
ATOM 1265 O O . ALA A 1 208 ? 57.095 47.507 75.196 1.00 97.07 208 ALA A O 1
ATOM 1267 N N . THR A 1 209 ? 55.240 48.664 75.748 1.00 101.22 209 THR A N 1
ATOM 1268 C CA . THR A 1 209 ? 55.465 48.651 77.184 1.00 103.78 209 THR A CA 1
ATOM 1269 C C . THR A 1 209 ? 54.574 47.591 77.834 1.00 105.96 209 THR A C 1
ATOM 1270 O O . THR A 1 209 ? 53.712 47.911 78.655 1.00 106.44 209 THR A O 1
ATOM 1274 N N . ALA A 1 210 ? 54.788 46.332 77.453 1.00 107.21 210 ALA A N 1
ATOM 1275 C CA . ALA A 1 210 ? 53.947 45.215 77.920 1.00 108.32 210 ALA A CA 1
ATOM 1276 C C . ALA A 1 210 ? 54.492 43.858 77.464 1.00 108.93 210 ALA A C 1
ATOM 1277 O O . ALA A 1 210 ? 54.970 43.712 76.338 1.00 109.82 210 ALA A O 1
ATOM 1279 N N . GLU A 1 211 ? 54.400 42.857 78.334 1.00 109.53 211 GLU A N 1
ATOM 1280 C CA . GLU A 1 211 ? 54.806 41.495 77.960 1.00 109.12 211 GLU A CA 1
ATOM 1281 C C . GLU A 1 211 ? 53.716 40.853 77.092 1.00 107.17 211 GLU A C 1
ATOM 1282 O O . GLU A 1 211 ? 54.001 40.073 76.172 1.00 105.23 211 GLU A O 1
ATOM 1288 N N . GLY A 1 212 ? 52.467 41.204 77.392 1.00 105.71 212 GLY A N 1
ATOM 1289 C CA . GLY A 1 212 ? 51.303 40.716 76.663 1.00 103.81 212 GLY A CA 1
ATOM 1290 C C . GLY A 1 212 ? 51.187 41.107 75.199 1.00 101.45 212 GLY A C 1
ATOM 1291 O O . GLY A 1 212 ? 50.537 40.408 74.422 1.00 102.92 212 GLY A O 1
ATOM 1292 N N . GLU A 1 213 ? 51.829 42.205 74.811 1.00 98.04 213 GLU A N 1
ATOM 1293 C CA . GLU A 1 213 ? 51.552 42.857 73.537 1.00 94.96 213 GLU A CA 1
ATOM 1294 C C . GLU A 1 213 ? 52.712 42.683 72.557 1.00 91.35 213 GLU A C 1
ATOM 1295 O O . GLU A 1 213 ? 52.479 42.429 71.375 1.00 90.80 213 GLU A O 1
ATOM 1301 N N . LYS A 1 214 ? 53.947 42.819 73.041 1.00 88.01 214 LYS A N 1
ATOM 1302 C CA . LYS A 1 214 ? 55.132 42.414 72.273 1.00 86.27 214 LYS A CA 1
ATOM 1303 C C . LYS A 1 214 ? 54.892 41.091 71.545 1.00 84.65 214 LYS A C 1
ATOM 1304 O O . LYS A 1 214 ? 55.088 40.996 70.336 1.00 83.13 214 LYS A O 1
ATOM 1310 N N . ALA A 1 215 ? 54.466 40.080 72.299 1.00 83.42 215 ALA A N 1
ATOM 1311 C CA . ALA A 1 215 ? 54.204 38.749 71.753 1.00 82.28 215 ALA A CA 1
ATOM 1312 C C . ALA A 1 215 ? 53.088 38.750 70.703 1.00 81.38 215 ALA A C 1
ATOM 1313 O O . ALA A 1 215 ? 53.146 37.991 69.739 1.00 83.28 215 ALA A O 1
ATOM 1315 N N . SER A 1 216 ? 52.077 39.595 70.897 1.00 79.73 216 SER A N 1
ATOM 1316 C CA . SER A 1 216 ? 50.954 39.693 69.962 1.00 79.36 216 SER A CA 1
ATOM 1317 C C . SER A 1 216 ? 51.375 40.241 68.600 1.00 78.66 216 SER A C 1
ATOM 1318 O O . SER A 1 216 ? 51.121 39.613 67.573 1.00 79.27 216 SER A O 1
ATOM 1321 N N . LEU A 1 217 ? 52.020 41.405 68.591 1.00 78.00 217 LEU A N 1
ATOM 1322 C CA . LEU A 1 217 ? 52.396 42.044 67.321 1.00 77.74 217 LEU A CA 1
ATOM 1323 C C . LEU A 1 217 ? 53.678 41.465 66.703 1.00 75.95 217 LEU A C 1
ATOM 1324 O O . LEU A 1 217 ? 53.999 41.774 65.555 1.00 75.15 217 LEU A O 1
ATOM 1329 N N . LEU A 1 218 ? 54.395 40.624 67.447 1.00 75.25 218 LEU A N 1
ATOM 1330 C CA . LEU A 1 218 ? 55.467 39.817 66.860 1.00 75.01 218 LEU A CA 1
ATOM 1331 C C . LEU A 1 218 ? 54.889 38.660 66.034 1.00 74.74 218 LEU A C 1
ATOM 1332 O O . LEU A 1 218 ? 55.502 38.234 65.054 1.00 74.01 218 LEU A O 1
ATOM 1337 N N . GLU A 1 219 ? 53.719 38.157 66.427 1.00 74.91 219 GLU A N 1
ATOM 1338 C CA . GLU A 1 219 ? 52.975 37.198 65.604 1.00 75.65 219 GLU A CA 1
ATOM 1339 C C . GLU A 1 219 ? 52.443 37.883 64.347 1.00 73.13 219 GLU A C 1
ATOM 1340 O O . GLU A 1 219 ? 52.447 37.295 63.266 1.00 74.75 219 GLU A O 1
ATOM 1346 N N . GLN A 1 220 ? 51.983 39.124 64.497 1.00 71.52 220 GLN A N 1
ATOM 1347 C CA . GLN A 1 220 ? 51.507 39.918 63.363 1.00 70.43 220 GLN A CA 1
ATOM 1348 C C . GLN A 1 220 ? 52.646 40.288 62.411 1.00 68.33 220 GLN A C 1
ATOM 1349 O O . GLN A 1 220 ? 52.447 40.336 61.198 1.00 66.82 220 GLN A O 1
ATOM 1355 N N . LYS A 1 221 ? 53.831 40.550 62.963 1.00 68.06 221 LYS A N 1
ATOM 1356 C CA . LYS A 1 221 ? 55.008 40.850 62.150 1.00 68.25 221 LYS A CA 1
ATOM 1357 C C . LYS A 1 221 ? 55.405 39.641 61.308 1.00 67.48 221 LYS A C 1
ATOM 1358 O O . LYS A 1 221 ? 55.687 39.774 60.117 1.00 67.93 221 LYS A O 1
ATOM 1364 N N . ALA A 1 222 ? 55.427 38.468 61.935 1.00 66.23 222 ALA A N 1
ATOM 1365 C CA . ALA A 1 222 ? 55.734 37.221 61.235 1.00 65.72 222 ALA A CA 1
ATOM 1366 C C . ALA A 1 222 ? 54.728 36.948 60.115 1.00 64.73 222 ALA A C 1
ATOM 1367 O O . ALA A 1 222 ? 55.098 36.445 59.055 1.00 62.81 222 ALA A O 1
ATOM 1369 N N . ALA A 1 223 ? 53.462 37.277 60.362 1.00 64.00 223 ALA A N 1
ATOM 1370 C CA . ALA A 1 223 ? 52.420 37.165 59.342 1.00 63.81 223 ALA A CA 1
ATOM 1371 C C . ALA A 1 223 ? 52.645 38.173 58.218 1.00 64.07 223 ALA A C 1
ATOM 1372 O O . ALA A 1 223 ? 52.518 37.833 57.041 1.00 64.63 223 ALA A O 1
ATOM 1374 N N . ALA A 1 224 ? 52.984 39.407 58.587 1.00 64.25 224 ALA A N 1
ATOM 1375 C CA . ALA A 1 224 ? 53.237 40.467 57.610 1.00 63.68 224 ALA A CA 1
ATOM 1376 C C . ALA A 1 224 ? 54.486 40.195 56.768 1.00 63.83 224 ALA A C 1
ATOM 1377 O O . ALA A 1 224 ? 54.498 40.466 55.565 1.00 61.33 224 ALA A O 1
ATOM 1379 N N . GLU A 1 225 ? 55.532 39.670 57.402 1.00 65.14 225 GLU A N 1
ATOM 1380 C CA . GLU A 1 225 ? 56.762 39.308 56.693 1.00 66.48 225 GLU A CA 1
ATOM 1381 C C . GLU A 1 225 ? 56.528 38.180 55.690 1.00 66.69 225 GLU A C 1
ATOM 1382 O O . GLU A 1 225 ? 57.152 38.159 54.630 1.00 66.84 225 GLU A O 1
ATOM 1388 N N . ALA A 1 226 ? 55.635 37.251 56.029 1.00 66.03 226 ALA A N 1
ATOM 1389 C CA . ALA A 1 226 ? 55.246 36.175 55.116 1.00 65.75 226 ALA A CA 1
ATOM 1390 C C . ALA A 1 226 ? 54.484 36.722 53.911 1.00 66.37 226 ALA A C 1
ATOM 1391 O O . ALA A 1 226 ? 54.677 36.256 52.787 1.00 65.79 226 ALA A O 1
ATOM 1393 N N . GLU A 1 227 ? 53.619 37.704 54.155 1.00 67.05 227 GLU A N 1
ATOM 1394 C CA . GLU A 1 227 ? 52.909 38.398 53.082 1.00 67.08 227 GLU A CA 1
ATOM 1395 C C . GLU A 1 227 ? 53.881 39.181 52.197 1.00 63.97 227 GLU A C 1
ATOM 1396 O O . GLU A 1 227 ? 53.726 39.211 50.977 1.00 61.93 227 GLU A O 1
ATOM 1402 N N . ALA A 1 228 ? 54.887 39.801 52.815 1.00 62.23 228 ALA A N 1
ATOM 1403 C CA . ALA A 1 228 ? 55.921 40.537 52.082 1.00 60.22 228 ALA A CA 1
ATOM 1404 C C . ALA A 1 228 ? 56.761 39.622 51.194 1.00 59.37 228 ALA A C 1
ATOM 1405 O O . ALA A 1 228 ? 57.155 40.014 50.097 1.00 59.33 228 ALA A O 1
ATOM 1407 N N . ARG A 1 229 ? 57.040 38.412 51.673 1.00 58.92 229 ARG A N 1
ATOM 1408 C CA . ARG A 1 229 ? 57.737 37.410 50.866 1.00 58.80 229 ARG A CA 1
ATOM 1409 C C . ARG A 1 229 ? 56.886 36.963 49.684 1.00 59.77 229 ARG A C 1
ATOM 1410 O O . ARG A 1 229 ? 57.408 36.754 48.583 1.00 60.29 229 ARG A O 1
ATOM 1418 N N . ALA A 1 230 ? 55.583 36.811 49.920 1.00 59.21 230 ALA A N 1
ATOM 1419 C CA . ALA A 1 230 ? 54.647 36.445 48.864 1.00 59.01 2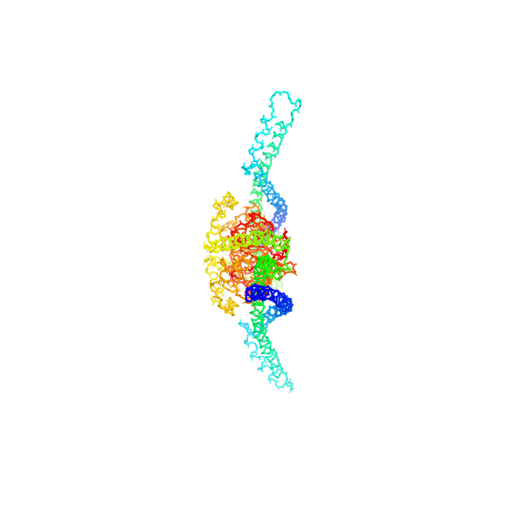30 ALA A CA 1
ATOM 1420 C C . ALA A 1 230 ? 54.609 37.511 47.775 1.00 57.69 230 ALA A C 1
ATOM 1421 O O . ALA A 1 230 ? 54.586 37.186 46.590 1.00 57.22 230 ALA A O 1
ATOM 1423 N N . ALA A 1 231 ? 54.607 38.778 48.183 1.00 56.38 231 ALA A N 1
ATOM 1424 C CA . ALA A 1 231 ? 54.615 39.893 47.239 1.00 55.65 231 ALA A CA 1
ATOM 1425 C C . ALA A 1 231 ? 55.908 39.931 46.423 1.00 55.62 231 ALA A C 1
ATOM 1426 O O . ALA A 1 231 ? 55.881 40.228 45.230 1.00 55.29 231 ALA A O 1
ATOM 1428 N N . ALA A 1 232 ? 57.032 39.627 47.070 1.00 55.37 232 ALA A N 1
ATOM 1429 C CA . ALA A 1 232 ? 58.335 39.611 46.407 1.00 55.05 232 ALA A CA 1
ATOM 1430 C C . ALA A 1 232 ? 58.437 38.491 45.377 1.00 56.00 232 ALA A C 1
ATOM 1431 O O . ALA A 1 232 ? 58.935 38.705 44.267 1.00 58.04 232 ALA A O 1
ATOM 1433 N N . VAL A 1 233 ? 57.968 37.302 45.750 1.00 55.13 233 VAL A N 1
ATOM 1434 C CA . VAL A 1 233 ? 57.956 36.155 44.847 1.00 55.05 233 VAL A CA 1
ATOM 1435 C C . VAL A 1 233 ? 57.048 36.430 43.640 1.00 55.05 233 VAL A C 1
ATOM 1436 O O . VAL A 1 233 ? 57.354 35.997 42.528 1.00 53.92 233 VAL A O 1
ATOM 1440 N N . ALA A 1 234 ? 55.951 37.156 43.865 1.00 54.78 234 ALA A N 1
ATOM 1441 C CA . ALA A 1 234 ? 55.034 37.548 42.796 1.00 54.71 234 ALA A CA 1
ATOM 1442 C C . ALA A 1 234 ? 55.697 38.529 41.835 1.00 54.95 234 ALA A C 1
ATOM 1443 O O . ALA A 1 234 ? 55.539 38.408 40.622 1.00 53.03 234 ALA A O 1
ATOM 1445 N N . GLU A 1 235 ? 56.431 39.497 42.383 1.00 56.41 235 GLU A N 1
ATOM 1446 C CA . GLU A 1 235 ? 57.164 40.469 41.569 1.00 58.33 235 GLU A CA 1
ATOM 1447 C C . GLU A 1 235 ? 58.287 39.799 40.784 1.00 57.68 235 GLU A C 1
ATOM 1448 O O . GLU A 1 235 ? 58.576 40.191 39.653 1.00 59.54 235 GLU A O 1
ATOM 1454 N N . ALA A 1 236 ? 58.919 38.795 41.386 1.00 56.50 236 ALA A N 1
ATOM 1455 C CA . ALA A 1 236 ? 59.964 38.029 40.709 1.00 55.36 236 ALA A CA 1
ATOM 1456 C C . ALA A 1 236 ? 59.387 37.245 39.533 1.00 54.15 236 ALA A C 1
ATOM 1457 O O . ALA A 1 236 ? 59.982 37.204 38.454 1.00 53.66 236 ALA A O 1
ATOM 1459 N N . ALA A 1 237 ? 58.227 36.628 39.746 1.00 53.82 237 ALA A N 1
ATOM 1460 C CA . ALA A 1 237 ? 57.531 35.915 38.680 1.00 54.40 237 ALA A CA 1
ATOM 1461 C C . ALA A 1 237 ? 57.110 36.878 37.573 1.00 54.23 237 ALA A C 1
ATOM 1462 O O . ALA A 1 237 ? 57.169 36.529 36.404 1.00 54.62 237 ALA A O 1
ATOM 1464 N N . TYR A 1 238 ? 56.684 38.083 37.955 1.00 55.32 238 TYR A N 1
ATOM 1465 C CA . TYR A 1 238 ? 56.305 39.134 37.004 1.00 56.29 238 TYR A CA 1
ATOM 1466 C C . TYR A 1 238 ? 57.473 39.512 36.098 1.00 57.18 238 TYR A C 1
ATOM 1467 O O . TYR A 1 238 ? 57.324 39.550 34.880 1.00 56.34 238 TYR A O 1
ATOM 1476 N N . LYS A 1 239 ? 58.628 39.789 36.701 1.00 58.73 239 LYS A N 1
ATOM 1477 C CA . LYS A 1 239 ? 59.842 40.103 35.941 1.00 59.72 239 LYS A CA 1
ATOM 1478 C C . LYS A 1 239 ? 60.294 38.921 35.084 1.00 61.73 239 LYS A C 1
ATOM 1479 O O . LYS A 1 239 ? 60.710 39.094 33.932 1.00 61.27 239 LYS A O 1
ATOM 1485 N N . GLU A 1 240 ? 60.214 37.725 35.661 1.00 64.21 240 GLU A N 1
ATOM 1486 C CA . GLU A 1 240 ? 60.540 36.490 34.952 1.00 66.99 240 GLU A CA 1
ATOM 1487 C C . GLU A 1 240 ? 59.661 36.323 33.708 1.00 66.14 240 GLU A C 1
ATOM 1488 O O . GLU A 1 240 ? 60.153 36.002 32.625 1.00 65.25 240 GLU A O 1
ATOM 1494 N N . LYS A 1 241 ? 58.364 36.569 33.875 1.00 65.74 241 LYS A N 1
ATOM 1495 C CA . LYS A 1 241 ? 57.386 36.418 32.804 1.00 65.73 241 LYS A CA 1
ATOM 1496 C C . LYS A 1 241 ? 57.566 37.505 31.747 1.00 64.26 241 LYS A C 1
ATOM 1497 O O . LYS A 1 241 ? 57.621 37.216 30.561 1.00 65.34 241 LYS A O 1
ATOM 1503 N N . ARG A 1 242 ? 57.660 38.754 32.191 1.00 62.80 242 ARG A N 1
ATOM 1504 C CA . ARG A 1 242 ? 57.880 39.903 31.314 1.00 61.50 242 ARG A CA 1
ATOM 1505 C C . ARG A 1 242 ? 59.094 39.745 30.405 1.00 61.45 242 ARG A C 1
ATOM 1506 O O . ARG A 1 242 ? 59.031 40.076 29.224 1.00 62.26 242 ARG A O 1
ATOM 1514 N N . ALA A 1 243 ? 60.193 39.245 30.961 1.00 60.49 243 ALA A N 1
ATOM 1515 C CA . ALA A 1 243 ? 61.434 39.076 30.203 1.00 59.24 243 ALA A CA 1
ATOM 1516 C C . ALA A 1 243 ? 61.313 38.007 29.113 1.00 57.84 243 ALA A C 1
ATOM 1517 O O . ALA A 1 243 ? 61.720 38.226 27.970 1.00 56.94 243 ALA A O 1
ATOM 1519 N N . SER A 1 244 ? 60.748 36.857 29.470 1.00 57.07 244 SER A N 1
ATOM 1520 C CA . SER A 1 244 ? 60.595 35.743 28.531 1.00 56.48 244 SER A CA 1
ATOM 1521 C C . SER A 1 244 ? 59.531 36.025 27.470 1.00 55.84 244 SER A C 1
ATOM 1522 O O . SER A 1 244 ? 59.655 35.577 26.333 1.00 54.34 244 SER A O 1
ATOM 1525 N N . GLN A 1 245 ? 58.484 36.755 27.846 1.00 55.92 245 GLN A N 1
ATOM 1526 C CA . GLN A 1 245 ? 57.450 37.162 26.896 1.00 56.31 245 GLN A CA 1
ATOM 1527 C C . GLN A 1 245 ? 58.018 38.055 25.806 1.00 55.91 245 GLN A C 1
ATOM 1528 O O . GLN A 1 245 ? 57.724 37.850 24.635 1.00 54.93 245 GLN A O 1
ATOM 1534 N N . GLN A 1 246 ? 58.829 39.036 26.194 1.00 56.59 246 GLN A N 1
ATOM 1535 C CA . GLN A 1 246 ? 59.461 39.931 25.228 1.00 57.34 246 GLN A CA 1
ATOM 1536 C C . GLN A 1 246 ? 60.393 39.170 24.291 1.00 57.11 246 GLN A C 1
ATOM 1537 O O . GLN A 1 246 ? 60.445 39.467 23.100 1.00 57.86 246 GLN A O 1
ATOM 1543 N N . GLN A 1 247 ? 61.128 38.197 24.827 1.00 57.58 247 GLN A N 1
ATOM 1544 C CA . GLN A 1 247 ? 61.989 37.344 24.002 1.00 57.64 247 GLN A CA 1
ATOM 1545 C C . GLN A 1 247 ? 61.174 36.506 23.022 1.00 57.54 247 GLN A C 1
ATOM 1546 O O . GLN A 1 247 ? 61.594 36.279 21.886 1.00 58.93 247 GLN A O 1
ATOM 1552 N N . SER A 1 248 ? 60.008 36.049 23.465 1.00 56.89 248 SER A N 1
ATOM 1553 C CA . SER A 1 248 ? 59.110 35.279 22.617 1.00 57.24 248 SER A CA 1
ATOM 1554 C C . SER A 1 248 ? 58.517 36.169 21.513 1.00 56.31 248 SER A C 1
ATOM 1555 O O . SER A 1 248 ? 58.348 35.716 20.386 1.00 56.96 248 SER A O 1
ATOM 1558 N N . VAL A 1 249 ? 58.249 37.439 21.832 1.00 54.29 249 VAL A N 1
ATOM 1559 C CA . VAL A 1 249 ? 57.779 38.420 20.847 1.00 52.33 249 VAL A CA 1
ATOM 1560 C C . VAL A 1 249 ? 58.868 38.725 19.822 1.00 52.60 249 VAL A C 1
ATOM 1561 O O . VAL A 1 249 ? 58.607 38.725 18.620 1.00 53.22 249 VAL A O 1
ATOM 1565 N N . LEU A 1 250 ? 60.084 38.980 20.298 1.00 53.14 250 LEU A N 1
ATOM 1566 C CA . LEU A 1 250 ? 61.218 39.253 19.408 1.00 53.50 250 LEU A CA 1
ATOM 1567 C C . LEU A 1 250 ? 61.567 38.054 18.523 1.00 53.66 250 LEU A C 1
ATOM 1568 O O . LEU A 1 250 ? 62.041 38.229 17.402 1.00 54.91 250 LEU A O 1
ATOM 1573 N N . ALA A 1 251 ? 61.326 36.844 19.025 1.00 52.78 251 ALA A N 1
ATOM 1574 C CA . ALA A 1 251 ? 61.549 35.623 18.249 1.00 53.35 251 ALA A CA 1
ATOM 1575 C C . ALA A 1 251 ? 60.595 35.518 17.061 1.00 53.37 251 ALA A C 1
ATOM 1576 O O . ALA A 1 251 ? 60.986 35.063 15.987 1.00 54.35 251 ALA A O 1
ATOM 1578 N N . SER A 1 252 ? 59.349 35.947 17.255 1.00 53.68 252 SER A N 1
ATOM 1579 C CA . SER A 1 252 ? 58.330 35.884 16.200 1.00 53.24 252 SER A CA 1
ATOM 1580 C C . SER A 1 252 ? 58.598 36.853 15.046 1.00 52.94 252 SER A C 1
ATOM 1581 O O . SER A 1 252 ? 58.079 36.659 13.948 1.00 53.60 252 SER A O 1
ATOM 1584 N N . ALA A 1 253 ? 59.402 37.888 15.294 1.00 52.85 253 ALA A N 1
ATOM 1585 C CA . ALA A 1 253 ? 59.816 38.816 14.239 1.00 53.01 253 ALA A CA 1
ATOM 1586 C C . ALA A 1 253 ? 60.699 38.145 13.185 1.00 53.58 253 ALA A C 1
ATOM 1587 O O . ALA A 1 253 ? 60.779 38.622 12.052 1.00 53.40 253 ALA A O 1
ATOM 1589 N N . ASN A 1 254 ? 61.364 37.052 13.561 1.00 55.24 254 ASN A N 1
ATOM 1590 C CA . ASN A 1 254 ? 62.122 36.224 12.613 1.00 56.36 254 ASN A CA 1
ATOM 1591 C C . ASN A 1 254 ? 61.210 35.521 11.605 1.00 56.07 254 ASN A C 1
ATOM 1592 O O . ASN A 1 254 ? 60.993 34.315 11.679 1.00 55.91 254 ASN A O 1
ATOM 1597 N N . THR A 1 255 ? 60.696 36.296 10.654 1.00 56.35 255 THR A N 1
ATOM 1598 C CA . THR A 1 255 ? 59.757 35.797 9.650 1.00 55.64 255 THR A CA 1
ATOM 1599 C C . THR A 1 255 ? 59.604 36.821 8.530 1.00 55.66 255 THR A C 1
ATOM 1600 O O . THR A 1 255 ? 60.263 37.861 8.533 1.00 57.12 255 THR A O 1
ATOM 1604 N N . ASN A 1 256 ? 58.736 36.511 7.572 1.00 55.23 256 ASN A N 1
ATOM 1605 C CA . ASN A 1 256 ? 58.396 37.434 6.497 1.00 55.43 256 ASN A CA 1
ATOM 1606 C C . ASN A 1 256 ? 57.014 37.102 5.944 1.00 55.60 256 ASN A C 1
ATOM 1607 O O . ASN A 1 256 ? 56.411 36.107 6.339 1.00 54.67 256 ASN A O 1
ATOM 1612 N N . LEU A 1 257 ? 56.518 37.932 5.032 1.00 56.36 257 LEU A N 1
ATOM 1613 C CA . LEU A 1 257 ? 55.164 37.773 4.505 1.00 56.81 257 LEU A CA 1
ATOM 1614 C C . LEU A 1 257 ? 54.955 36.422 3.818 1.00 56.93 257 LEU A C 1
ATOM 1615 O O . LEU A 1 257 ? 53.975 35.732 4.102 1.00 55.71 257 LEU A O 1
ATOM 1620 N N . THR A 1 258 ? 55.874 36.049 2.927 1.00 57.09 258 THR A N 1
ATOM 1621 C CA . THR A 1 258 ? 55.762 34.789 2.175 1.00 56.69 258 THR A CA 1
ATOM 1622 C C . THR A 1 258 ? 55.604 33.576 3.084 1.00 55.20 258 THR A C 1
ATOM 1623 O O . THR A 1 258 ? 54.766 32.714 2.828 1.00 55.84 258 THR A O 1
ATOM 1627 N N . ALA A 1 259 ? 56.406 33.518 4.145 1.00 54.54 259 ALA A N 1
ATOM 1628 C CA . ALA A 1 259 ? 56.318 32.430 5.117 1.00 54.86 259 ALA A CA 1
ATOM 1629 C C . ALA A 1 259 ? 54.981 32.485 5.842 1.00 55.43 259 ALA A C 1
ATOM 1630 O O . ALA A 1 259 ? 54.380 31.455 6.153 1.00 55.44 259 ALA A O 1
ATOM 1632 N N . GLN A 1 260 ? 54.531 33.707 6.108 1.00 55.56 260 GLN A N 1
ATOM 1633 C CA . GLN A 1 260 ? 53.253 33.955 6.759 1.00 54.45 260 GLN A CA 1
ATOM 1634 C C . GLN A 1 260 ? 52.083 33.500 5.881 1.00 54.83 260 GLN A C 1
ATOM 1635 O O . GLN A 1 260 ? 51.161 32.844 6.358 1.00 52.84 260 GLN A O 1
ATOM 1641 N N . VAL A 1 261 ? 52.136 33.845 4.597 1.00 55.46 261 VAL A N 1
ATOM 1642 C CA . VAL A 1 261 ? 51.113 33.427 3.636 1.00 56.88 261 VAL A CA 1
ATOM 1643 C C . VAL A 1 261 ? 51.179 31.915 3.392 1.00 58.94 261 VAL A C 1
ATOM 1644 O O . VAL A 1 261 ? 50.148 31.268 3.175 1.00 58.19 261 VAL A O 1
ATOM 1648 N N . GLN A 1 262 ? 52.389 31.359 3.438 1.00 61.29 262 GLN A N 1
ATOM 1649 C CA . GLN A 1 262 ? 52.589 29.918 3.283 1.00 64.56 262 GLN A CA 1
ATOM 1650 C C . GLN A 1 262 ? 51.935 29.135 4.418 1.00 65.96 262 GLN A C 1
ATOM 1651 O O . GLN A 1 262 ? 51.370 28.064 4.189 1.00 66.41 262 GLN A O 1
ATOM 1657 N N . ALA A 1 263 ? 52.008 29.679 5.632 1.00 67.32 263 ALA A N 1
ATOM 1658 C CA . ALA A 1 263 ? 51.442 29.033 6.815 1.00 67.90 263 ALA A CA 1
ATOM 1659 C C . ALA A 1 263 ? 49.918 28.959 6.772 1.00 69.96 263 ALA A C 1
ATOM 1660 O O . ALA A 1 263 ? 49.329 28.065 7.376 1.00 71.65 263 ALA A O 1
ATOM 1662 N N . VAL A 1 264 ? 49.284 29.896 6.068 1.00 72.47 264 VAL A N 1
ATOM 1663 C CA . VAL A 1 264 ? 47.828 29.900 5.930 1.00 75.01 264 VAL A CA 1
ATOM 1664 C C . VAL A 1 264 ? 47.385 28.737 5.050 1.00 78.31 264 VAL A C 1
ATOM 1665 O O . VAL A 1 264 ? 46.517 27.956 5.438 1.00 79.90 264 VAL A O 1
ATOM 1669 N N . SER A 1 265 ? 47.990 28.628 3.869 1.00 82.21 265 SER A N 1
ATOM 1670 C CA . SER A 1 265 ? 47.679 27.545 2.932 1.00 85.71 265 SER A CA 1
ATOM 1671 C C . SER A 1 265 ? 48.118 26.169 3.447 1.00 89.56 265 SER A C 1
ATOM 1672 O O . SER A 1 265 ? 47.523 25.153 3.085 1.00 88.82 265 SER A O 1
ATOM 1675 N N . GLU A 1 266 ? 49.154 26.144 4.285 1.00 95.28 266 GLU A N 1
ATOM 1676 C CA . GLU A 1 266 ? 49.626 24.904 4.907 1.00 101.03 266 GLU A CA 1
ATOM 1677 C C . GLU A 1 266 ? 48.691 24.436 6.027 1.00 103.75 266 GLU A C 1
ATOM 1678 O O . GLU A 1 266 ? 48.597 23.239 6.296 1.00 104.48 266 GLU A O 1
ATOM 1684 N N . SER A 1 267 ? 48.010 25.381 6.678 1.00 107.55 267 SER A N 1
ATOM 1685 C CA . SER A 1 267 ? 47.051 25.065 7.739 1.00 110.53 267 SER A CA 1
ATOM 1686 C C . SER A 1 267 ? 45.795 24.390 7.190 1.00 112.95 267 SER A C 1
ATOM 1687 O O . SER A 1 267 ? 45.624 24.278 5.974 1.00 113.49 267 SER A O 1
ATOM 1690 N N . ALA A 1 268 ? 44.936 23.930 8.103 1.00 115.81 268 ALA A N 1
ATOM 1691 C CA . ALA A 1 268 ? 43.610 23.404 7.765 1.00 118.09 268 ALA A CA 1
ATOM 1692 C C . ALA A 1 268 ? 42.685 24.481 7.190 1.00 120.58 268 ALA A C 1
ATOM 1693 O O . ALA A 1 268 ? 42.067 24.276 6.142 1.00 121.07 268 ALA A O 1
ATOM 1695 N N . ALA A 1 269 ? 42.575 25.609 7.892 1.00 123.81 269 ALA A N 1
ATOM 1696 C CA . ALA A 1 269 ? 41.896 26.801 7.357 1.00 124.78 269 ALA A CA 1
ATOM 1697 C C . ALA A 1 269 ? 42.787 27.436 6.284 1.00 126.36 269 ALA A C 1
ATOM 1698 O O . ALA A 1 269 ? 43.584 28.342 6.549 1.00 127.95 269 ALA A O 1
ATOM 1700 N N . ALA A 1 270 ? 42.632 26.918 5.071 1.00 127.35 270 ALA A N 1
ATOM 1701 C CA . ALA A 1 270 ? 43.474 27.235 3.917 1.00 126.50 270 ALA A CA 1
ATOM 1702 C C . ALA A 1 270 ? 42.515 27.406 2.753 1.00 126.41 270 ALA A C 1
ATOM 1703 O O . ALA A 1 270 ? 41.594 26.611 2.637 1.00 126.36 270 ALA A O 1
ATOM 1705 N N . PRO A 1 271 ? 42.701 28.446 1.909 1.00 126.22 271 PRO A N 1
ATOM 1706 C CA . PRO A 1 271 ? 41.787 28.671 0.778 1.00 127.30 271 PRO A CA 1
ATOM 1707 C C . PRO A 1 271 ? 41.565 27.445 -0.122 1.00 129.06 271 PRO A C 1
ATOM 1708 O O . PRO A 1 271 ? 42.429 27.101 -0.936 1.00 129.63 271 PRO A O 1
ATOM 1712 N N . VAL A 1 272 ? 40.411 26.798 0.047 1.00 130.47 272 VAL A N 1
ATOM 1713 C CA . VAL A 1 272 ? 40.003 25.661 -0.789 1.00 131.33 272 VAL A CA 1
ATOM 1714 C C . VAL A 1 272 ? 38.637 25.903 -1.454 1.00 131.56 272 VAL A C 1
ATOM 1715 O O . VAL A 1 272 ? 38.003 24.966 -1.946 1.00 131.94 272 VAL A O 1
ATOM 1719 N N . ARG A 1 273 ? 38.197 27.162 -1.474 1.00 130.51 273 ARG A N 1
ATOM 1720 C CA . ARG A 1 273 ? 36.954 27.548 -2.142 1.00 129.85 273 ARG A CA 1
ATOM 1721 C C . ARG A 1 273 ? 37.175 27.676 -3.650 1.00 129.97 273 ARG A C 1
ATOM 1722 O O . ARG A 1 273 ? 36.236 27.522 -4.436 1.00 130.03 273 ARG A O 1
ATOM 1730 N N . ALA A 1 274 ? 38.417 27.955 -4.046 1.00 129.19 274 ALA A N 1
ATOM 1731 C CA . ALA A 1 274 ? 38.778 28.069 -5.457 1.00 128.48 274 ALA A CA 1
ATOM 1732 C C . ALA A 1 274 ? 38.972 26.708 -6.137 1.00 127.59 274 ALA A C 1
ATOM 1733 O O . ALA A 1 274 ? 39.108 26.647 -7.358 1.00 126.46 274 ALA A O 1
ATOM 1735 N N . LYS A 1 275 ? 38.994 25.629 -5.354 1.00 125.95 275 LYS A N 1
ATOM 1736 C CA . LYS A 1 275 ? 39.150 24.276 -5.894 1.00 125.17 275 LYS A CA 1
ATOM 1737 C C . LYS A 1 275 ? 37.947 23.845 -6.738 1.00 122.45 275 LYS A C 1
ATOM 1738 O O . LYS A 1 275 ? 38.109 23.159 -7.747 1.00 123.91 275 LYS A O 1
ATOM 1744 N N . VAL A 1 276 ? 36.746 24.256 -6.334 1.00 118.33 276 VAL A N 1
ATOM 1745 C CA . VAL A 1 276 ? 35.513 23.821 -7.012 1.00 115.55 276 VAL A CA 1
ATOM 1746 C C . VAL A 1 276 ? 35.219 24.528 -8.350 1.00 110.44 276 VAL A C 1
ATOM 1747 O O . VAL A 1 276 ? 34.174 24.284 -8.963 1.00 109.64 276 VAL A O 1
ATOM 1751 N N . ARG A 1 277 ? 36.141 25.375 -8.813 1.00 104.50 277 ARG A N 1
ATOM 1752 C CA . ARG A 1 277 ? 35.976 26.077 -10.091 1.00 99.66 277 ARG A CA 1
ATOM 1753 C C . ARG A 1 277 ? 36.066 25.114 -11.280 1.00 96.34 277 ARG A C 1
ATOM 1754 O O . ARG A 1 277 ? 36.617 24.017 -11.150 1.00 97.50 277 ARG A O 1
ATOM 1762 N N . PRO A 1 278 ? 35.536 25.526 -12.446 1.00 91.06 278 PRO A N 1
ATOM 1763 C CA . PRO A 1 278 ? 35.627 24.731 -13.662 1.00 88.46 278 PRO A CA 1
ATOM 1764 C C . PRO A 1 278 ? 36.743 25.208 -14.605 1.00 83.92 278 PRO A C 1
ATOM 1765 O O . PRO A 1 278 ? 37.019 26.406 -14.697 1.00 81.60 278 PRO A O 1
ATOM 1769 N N . THR A 1 279 ? 37.372 24.270 -15.306 1.00 79.11 279 THR A N 1
ATOM 1770 C CA . THR A 1 279 ? 38.419 24.612 -16.270 1.00 74.81 279 THR A CA 1
ATOM 1771 C C . THR A 1 279 ? 37.785 25.219 -17.508 1.00 70.40 279 THR A C 1
ATOM 1772 O O . THR A 1 279 ? 37.042 24.538 -18.213 1.00 70.87 279 THR A O 1
ATOM 1776 N N . TYR A 1 280 ? 38.075 26.492 -17.771 1.00 65.45 280 TYR A N 1
ATOM 1777 C CA . TYR A 1 280 ? 37.496 27.180 -18.921 1.00 61.82 280 TYR A CA 1
ATOM 1778 C C . TYR A 1 280 ? 38.342 27.034 -20.178 1.00 59.58 280 TYR A C 1
ATOM 1779 O O . TYR A 1 280 ? 39.530 26.729 -20.115 1.00 59.68 280 TYR A O 1
ATOM 1788 N N . SER A 1 281 ? 37.706 27.270 -21.320 1.00 58.16 281 SER A N 1
ATOM 1789 C CA . SER A 1 281 ? 38.392 27.319 -22.605 1.00 57.68 281 SER A CA 1
ATOM 1790 C C . SER A 1 281 ? 39.435 28.429 -22.625 1.00 56.84 281 SER A C 1
ATOM 1791 O O . SER A 1 281 ? 39.318 29.431 -21.921 1.00 56.85 281 SER A O 1
ATOM 1794 N N . THR A 1 282 ? 40.449 28.242 -23.457 1.00 56.44 282 THR A N 1
ATOM 1795 C CA . THR A 1 282 ? 41.570 29.166 -23.532 1.00 55.41 282 THR A CA 1
ATOM 1796 C C . THR A 1 282 ? 41.398 30.214 -24.645 1.00 54.23 282 THR A C 1
ATOM 1797 O O . THR A 1 282 ? 42.222 31.117 -24.778 1.00 51.96 282 THR A O 1
ATOM 1801 N N . ASN A 1 283 ? 40.343 30.067 -25.449 1.00 53.25 283 ASN A N 1
ATOM 1802 C CA . ASN A 1 283 ? 40.047 30.985 -26.553 1.00 52.35 283 ASN A CA 1
ATOM 1803 C C . ASN A 1 283 ? 38.680 31.638 -26.374 1.00 51.36 283 ASN A C 1
ATOM 1804 O O . ASN A 1 283 ? 37.927 31.265 -25.477 1.00 51.07 283 ASN A O 1
ATOM 1809 N N . ALA A 1 284 ? 38.364 32.597 -27.241 1.00 50.41 284 ALA A N 1
ATOM 1810 C CA . ALA A 1 284 ? 37.127 33.367 -27.140 1.00 49.71 284 ALA A CA 1
ATOM 1811 C C . ALA A 1 284 ? 36.095 32.990 -28.203 1.00 49.95 284 ALA A C 1
ATOM 1812 O O . ALA A 1 284 ? 35.294 33.836 -28.616 1.00 50.45 284 ALA A O 1
ATOM 1814 N N . SER A 1 285 ? 36.093 31.726 -28.626 1.00 49.41 285 SER A N 1
ATOM 1815 C CA . SER A 1 285 ? 35.186 31.273 -29.684 1.00 49.74 285 SER A CA 1
ATOM 1816 C C . SER A 1 285 ? 33.724 31.224 -29.228 1.00 49.17 285 SER A C 1
ATOM 1817 O O . SER A 1 285 ? 32.815 31.228 -30.057 1.00 49.80 285 SER A O 1
ATOM 1820 N N . SER A 1 286 ? 33.503 31.175 -27.916 1.00 48.53 286 SER A N 1
ATOM 1821 C CA . SER A 1 286 ? 32.154 31.195 -27.352 1.00 48.70 286 SER A CA 1
ATOM 1822 C C . SER A 1 286 ? 31.509 32.586 -27.378 1.00 48.45 286 SER A C 1
ATOM 1823 O O . SER A 1 286 ? 30.304 32.709 -27.154 1.00 49.71 286 SER A O 1
ATOM 1826 N N . TYR A 1 287 ? 32.303 33.624 -27.639 1.00 48.07 287 TYR A N 1
ATOM 1827 C CA . TYR A 1 287 ? 31.795 34.991 -27.750 1.00 48.06 287 TYR A CA 1
ATOM 1828 C C . TYR A 1 287 ? 31.981 35.525 -29.175 1.00 49.16 287 TYR A C 1
ATOM 1829 O O . TYR A 1 287 ? 32.996 35.238 -29.807 1.00 50.70 287 TYR A O 1
ATOM 1838 N N . PRO A 1 288 ? 31.010 36.314 -29.683 1.00 49.41 288 PRO A N 1
ATOM 1839 C CA . PRO A 1 288 ? 31.085 36.792 -31.068 1.00 49.47 288 PRO A CA 1
ATOM 1840 C C . PRO A 1 288 ? 32.183 37.828 -31.292 1.00 50.01 288 PRO A C 1
ATOM 1841 O O . PRO A 1 288 ? 32.481 38.611 -30.392 1.00 50.15 288 PRO A O 1
ATOM 1845 N N . ILE A 1 289 ? 32.747 37.845 -32.499 1.00 50.54 289 ILE A N 1
ATOM 1846 C CA . ILE A 1 289 ? 33.864 38.737 -32.821 1.00 50.90 289 ILE A CA 1
ATOM 1847 C C . ILE A 1 289 ? 33.450 40.195 -32.639 1.00 49.53 289 ILE A C 1
ATOM 1848 O O . ILE A 1 289 ? 32.359 40.595 -33.037 1.00 50.95 289 ILE A O 1
ATOM 1853 N N . GLY A 1 290 ? 34.330 40.977 -32.028 1.00 48.40 290 GLY A N 1
ATOM 1854 C CA . GLY A 1 290 ? 34.109 42.405 -31.827 1.00 47.72 290 GLY A CA 1
ATOM 1855 C C . GLY A 1 290 ? 33.358 42.815 -30.571 1.00 46.91 290 GLY A C 1
ATOM 1856 O O . GLY A 1 290 ? 33.452 43.971 -30.160 1.00 47.20 290 GLY A O 1
ATOM 1857 N N . GLU A 1 291 ? 32.623 41.893 -29.949 1.00 45.30 291 GLU A N 1
ATOM 1858 C CA . GLU A 1 291 ? 31.872 42.216 -28.736 1.00 44.85 291 GLU A CA 1
ATOM 1859 C C . GLU A 1 291 ? 32.826 42.471 -27.569 1.00 43.37 291 GLU A C 1
ATOM 1860 O O . GLU A 1 291 ? 33.990 42.060 -27.606 1.00 43.84 291 GLU A O 1
ATOM 1866 N N . CYS A 1 292 ? 32.327 43.151 -26.540 1.00 41.53 292 CYS A N 1
ATOM 1867 C CA . CYS A 1 292 ? 33.122 43.455 -25.343 1.00 40.69 292 CYS A CA 1
ATOM 1868 C C . CYS A 1 292 ? 33.527 42.188 -24.590 1.00 40.65 292 CYS A C 1
ATOM 1869 O O . CYS A 1 292 ? 34.608 42.121 -24.006 1.00 41.00 292 CYS A O 1
ATOM 1872 N N . THR A 1 293 ? 32.648 41.193 -24.609 1.00 41.18 293 THR A N 1
ATOM 1873 C CA . THR A 1 293 ? 32.894 39.920 -23.950 1.00 42.23 293 THR A CA 1
ATOM 1874 C C . THR A 1 293 ? 34.025 39.154 -24.636 1.00 43.27 293 THR A C 1
ATOM 1875 O O . THR A 1 293 ? 34.905 38.593 -23.978 1.00 44.59 293 THR A O 1
ATOM 1879 N N . TRP A 1 294 ? 33.991 39.142 -25.963 1.00 43.37 294 TRP A N 1
ATOM 1880 C CA . TRP A 1 294 ? 35.047 38.541 -26.774 1.00 44.23 294 TRP A CA 1
ATOM 1881 C C . TRP A 1 294 ? 36.400 39.198 -26.509 1.00 44.40 294 TRP A C 1
ATOM 1882 O O . TRP A 1 294 ? 37.429 38.519 -26.462 1.00 45.47 294 TRP A O 1
ATOM 1893 N N . GLY A 1 295 ? 36.391 40.515 -26.335 1.00 43.96 295 GLY A N 1
ATOM 1894 C CA . GLY A 1 295 ? 37.609 41.261 -26.044 1.00 44.90 295 GLY A CA 1
ATOM 1895 C C . GLY A 1 295 ? 38.206 40.925 -24.691 1.00 44.80 295 GLY A C 1
ATOM 1896 O O . GLY A 1 295 ? 39.410 40.697 -24.580 1.00 45.96 295 GLY A O 1
ATOM 1897 N N . VAL A 1 296 ? 37.366 40.896 -23.660 1.00 44.75 296 VAL A N 1
ATOM 1898 C CA . VAL A 1 296 ? 37.821 40.562 -22.308 1.00 44.58 296 VAL A CA 1
ATOM 1899 C C . VAL A 1 296 ? 38.304 39.118 -22.230 1.00 44.38 296 VAL A C 1
ATOM 1900 O O . VAL A 1 296 ? 39.298 38.833 -21.569 1.00 43.87 296 VAL A O 1
ATOM 1904 N N . LYS A 1 297 ? 37.604 38.210 -22.905 1.00 45.32 297 LYS A N 1
ATOM 1905 C CA . LYS A 1 297 ? 38.009 36.804 -22.930 1.00 45.25 297 LYS A CA 1
ATOM 1906 C C . LYS A 1 297 ? 39.379 36.639 -23.595 1.00 45.38 297 LYS A C 1
ATOM 1907 O O . LYS A 1 297 ? 40.168 35.782 -23.195 1.00 45.19 297 LYS A O 1
ATOM 1913 N N . THR A 1 298 ? 39.649 37.465 -24.604 1.00 45.61 298 THR A N 1
ATOM 1914 C CA . THR A 1 298 ? 40.938 37.462 -25.296 1.00 46.80 298 THR A CA 1
ATOM 1915 C C . THR A 1 298 ? 42.080 37.916 -24.378 1.00 46.77 298 THR A C 1
ATOM 1916 O O . THR A 1 298 ? 43.141 37.293 -24.350 1.00 48.05 298 THR A O 1
ATOM 1920 N N . LEU A 1 299 ? 41.853 38.988 -23.624 1.00 45.55 299 LEU A N 1
ATOM 1921 C CA . LEU A 1 299 ? 42.863 39.527 -22.708 1.00 45.48 299 LEU A CA 1
ATOM 1922 C C . LEU A 1 299 ? 42.918 38.785 -21.372 1.00 44.76 299 LEU A C 1
ATOM 1923 O O . LEU A 1 299 ? 43.979 38.689 -20.760 1.00 44.23 299 LEU A O 1
ATOM 1928 N N . ALA A 1 300 ? 41.772 38.282 -20.918 1.00 44.98 300 ALA A N 1
ATOM 1929 C CA . ALA A 1 300 ? 41.670 37.549 -19.658 1.00 44.24 300 ALA A CA 1
ATOM 1930 C C . ALA A 1 300 ? 41.073 36.166 -19.918 1.00 44.44 300 ALA A C 1
ATOM 1931 O O . ALA A 1 300 ? 39.882 35.943 -19.684 1.00 44.84 300 ALA A O 1
ATOM 1933 N N . PRO A 1 301 ? 41.905 35.226 -20.396 1.00 44.82 301 PRO A N 1
ATOM 1934 C CA . PRO A 1 301 ? 41.412 33.888 -20.742 1.00 45.80 301 PRO A CA 1
ATOM 1935 C C . PRO A 1 301 ? 40.907 33.074 -19.548 1.00 46.36 301 PRO A C 1
ATOM 1936 O O . PRO A 1 301 ? 40.208 32.076 -19.737 1.00 47.33 301 PRO A O 1
ATOM 1940 N N . TRP A 1 302 ? 41.266 33.491 -18.337 1.00 45.92 302 TRP A N 1
ATOM 1941 C CA . TRP A 1 302 ? 40.762 32.860 -17.113 1.00 45.98 302 TRP A CA 1
ATOM 1942 C C . TRP A 1 302 ? 39.271 33.112 -16.855 1.00 45.78 302 TRP A C 1
ATOM 1943 O O . TRP A 1 302 ? 38.682 32.467 -15.991 1.00 46.67 302 TRP A O 1
ATOM 1954 N N . ALA A 1 303 ? 38.663 34.038 -17.596 1.00 45.70 303 ALA A N 1
ATOM 1955 C CA . ALA A 1 303 ? 37.218 34.274 -17.505 1.00 44.87 303 ALA A CA 1
ATOM 1956 C C . ALA A 1 303 ? 36.421 33.084 -18.035 1.00 45.47 303 ALA A C 1
ATOM 1957 O O . ALA A 1 303 ? 36.971 32.195 -18.685 1.00 46.38 303 ALA A O 1
ATOM 1959 N N . GLY A 1 304 ? 35.121 33.086 -17.759 1.00 45.75 304 GLY A N 1
ATOM 1960 C CA . GLY A 1 304 ? 34.237 31.993 -18.153 1.00 46.05 304 GLY A CA 1
ATOM 1961 C C . GLY A 1 304 ? 33.891 32.022 -19.625 1.00 46.41 304 GLY A C 1
ATOM 1962 O O . GLY A 1 304 ? 34.167 33.002 -20.316 1.00 45.85 304 GLY A O 1
ATOM 1963 N N . ASP A 1 305 ? 33.271 30.944 -20.096 1.00 47.53 305 ASP A N 1
ATOM 1964 C CA . ASP A 1 305 ? 32.952 30.778 -21.514 1.00 48.47 305 ASP A CA 1
ATOM 1965 C C . ASP A 1 305 ? 31.510 31.115 -21.874 1.00 48.00 305 ASP A C 1
ATOM 1966 O O . ASP A 1 305 ? 31.239 31.503 -23.009 1.00 47.98 305 ASP A O 1
ATOM 1971 N N . TYR A 1 306 ? 30.590 30.956 -20.927 1.00 48.05 306 TYR A N 1
ATOM 1972 C CA . TYR A 1 306 ? 29.164 31.128 -21.212 1.00 48.33 306 TYR A CA 1
ATOM 1973 C C . TYR A 1 306 ? 28.511 32.161 -20.297 1.00 46.65 306 TYR A C 1
ATOM 1974 O O . TYR A 1 306 ? 27.359 32.005 -19.893 1.00 46.14 306 TYR A O 1
ATOM 1983 N N . TRP A 1 307 ? 29.243 33.239 -20.015 1.00 45.33 307 TRP A N 1
ATOM 1984 C CA . TRP A 1 307 ? 28.818 34.250 -19.037 1.00 44.44 307 TRP A CA 1
ATOM 1985 C C . TRP A 1 307 ? 27.906 35.343 -19.607 1.00 44.28 307 TRP A C 1
ATOM 1986 O O . TRP A 1 307 ? 27.547 36.283 -18.897 1.00 44.74 307 TRP A O 1
ATOM 1997 N N . GLY A 1 308 ? 27.535 35.226 -20.880 1.00 44.28 308 GLY A N 1
ATOM 1998 C CA . GLY A 1 308 ? 26.472 36.055 -21.456 1.00 44.08 308 GLY A CA 1
ATOM 1999 C C . GLY A 1 308 ? 26.829 37.519 -21.609 1.00 43.74 308 GLY A C 1
ATOM 2000 O O . GLY A 1 308 ? 27.986 37.860 -21.850 1.00 44.52 308 GLY A O 1
ATOM 2001 N N . ASN A 1 309 ? 25.826 38.384 -21.465 1.00 43.32 309 ASN A N 1
ATOM 2002 C CA . ASN A 1 309 ? 26.022 39.829 -21.569 1.00 43.08 309 ASN A CA 1
ATOM 2003 C C . ASN A 1 309 ? 26.931 40.343 -20.465 1.00 42.71 309 ASN A C 1
ATOM 2004 O O . ASN A 1 309 ? 26.873 39.860 -19.339 1.00 43.19 309 ASN A O 1
ATOM 2009 N N . GLY A 1 310 ? 27.760 41.330 -20.796 1.00 43.12 310 GLY A N 1
ATOM 2010 C CA . GLY A 1 310 ? 28.737 41.887 -19.861 1.00 42.82 310 GLY A CA 1
ATOM 2011 C C . GLY A 1 310 ? 28.170 42.219 -18.495 1.00 43.06 310 GLY A C 1
ATOM 2012 O O . GLY A 1 310 ? 28.815 41.964 -17.476 1.00 43.36 310 GLY A O 1
ATOM 2013 N N . ALA A 1 311 ? 26.955 42.767 -18.479 1.00 43.15 311 ALA A N 1
ATOM 2014 C CA . ALA A 1 311 ? 26.267 43.139 -17.235 1.00 43.36 311 ALA A CA 1
ATOM 2015 C C . ALA A 1 311 ? 26.202 42.016 -16.205 1.00 43.61 311 ALA A C 1
ATOM 2016 O O . ALA A 1 311 ? 26.243 42.286 -15.005 1.00 44.97 311 ALA A O 1
ATOM 2018 N N . GLN A 1 312 ? 26.102 40.770 -16.668 1.00 43.09 312 GLN A N 1
ATOM 2019 C CA . GLN A 1 312 ? 25.907 39.621 -15.781 1.00 43.07 312 GLN A CA 1
ATOM 2020 C C . GLN A 1 312 ? 27.186 38.860 -15.424 1.00 42.43 312 GLN A C 1
ATOM 2021 O O . GLN A 1 312 ? 27.127 37.850 -14.724 1.00 43.63 312 GLN A O 1
ATOM 2027 N N . TRP A 1 313 ? 28.340 39.343 -15.874 1.00 41.89 313 TRP A N 1
ATOM 2028 C CA . TRP A 1 313 ? 29.597 38.617 -15.667 1.00 41.10 313 TRP A CA 1
ATOM 2029 C C . TRP A 1 313 ? 29.983 38.470 -14.198 1.00 41.17 313 TRP A C 1
ATOM 2030 O O . TRP A 1 313 ? 30.423 37.398 -13.783 1.00 41.72 313 TRP A O 1
ATOM 2041 N N . ALA A 1 314 ? 29.824 39.533 -13.416 1.00 40.78 314 ALA A N 1
ATOM 2042 C CA . ALA A 1 314 ? 30.115 39.468 -11.981 1.00 40.88 314 ALA A CA 1
ATOM 2043 C C . ALA A 1 314 ? 29.182 38.480 -11.288 1.00 40.90 314 ALA A C 1
ATOM 2044 O O . ALA A 1 314 ? 29.608 37.723 -10.416 1.00 41.25 314 ALA A O 1
ATOM 2046 N N . THR A 1 315 ? 27.913 38.484 -11.692 1.00 40.59 315 THR A N 1
ATOM 2047 C CA . THR A 1 315 ? 26.922 37.567 -11.139 1.00 41.09 315 THR A CA 1
ATOM 2048 C C . THR A 1 315 ? 27.287 36.106 -11.397 1.00 41.66 315 THR A C 1
ATOM 2049 O O . THR A 1 315 ? 27.203 35.279 -10.493 1.00 42.49 315 THR A O 1
ATOM 2053 N N . SER A 1 316 ? 27.689 35.790 -12.625 1.00 41.86 316 SER A N 1
ATOM 2054 C CA . SER A 1 316 ? 28.102 34.426 -12.966 1.00 42.01 316 SER A CA 1
ATOM 2055 C C . SER A 1 316 ? 29.449 34.064 -12.342 1.00 41.99 316 SER A C 1
ATOM 2056 O O . SER A 1 316 ? 29.645 32.929 -11.908 1.00 42.30 316 SER A O 1
ATOM 2059 N N . ALA A 1 317 ? 30.371 35.025 -12.305 1.00 41.99 317 ALA A N 1
ATOM 2060 C CA . ALA A 1 317 ? 31.692 34.805 -11.719 1.00 42.45 317 ALA A CA 1
ATOM 2061 C C . ALA A 1 317 ? 31.588 34.469 -10.234 1.00 43.65 317 ALA A C 1
ATOM 2062 O O . ALA A 1 317 ? 32.244 33.538 -9.757 1.00 43.61 317 ALA A O 1
ATOM 2064 N N . ALA A 1 318 ? 30.760 35.221 -9.510 1.00 44.05 318 ALA A N 1
ATOM 2065 C CA . ALA A 1 318 ? 30.530 34.968 -8.087 1.00 45.25 318 ALA A CA 1
ATOM 2066 C C . ALA A 1 318 ? 29.992 33.559 -7.849 1.00 45.90 318 ALA A C 1
ATOM 2067 O O . ALA A 1 318 ? 30.412 32.882 -6.912 1.00 46.40 318 ALA A O 1
ATOM 2069 N N . ALA A 1 319 ? 29.072 33.121 -8.704 1.00 46.94 319 ALA A N 1
ATOM 2070 C CA . ALA A 1 319 ? 28.532 31.761 -8.634 1.00 47.93 319 ALA A CA 1
ATOM 2071 C C . ALA A 1 319 ? 29.592 30.712 -8.953 1.00 48.88 319 ALA A C 1
ATOM 2072 O O . ALA A 1 319 ? 29.580 29.618 -8.393 1.00 51.15 319 ALA A O 1
ATOM 2074 N N . ALA A 1 320 ? 30.509 31.052 -9.853 1.00 49.81 320 ALA A N 1
ATOM 2075 C CA . ALA A 1 320 ? 31.595 30.150 -10.235 1.00 50.33 320 ALA A CA 1
ATOM 2076 C C . ALA A 1 320 ? 32.718 30.082 -9.196 1.00 50.36 320 ALA A C 1
ATOM 2077 O O . ALA A 1 320 ? 33.636 29.277 -9.339 1.00 51.98 320 ALA A O 1
ATOM 2079 N N . GLY A 1 321 ? 32.655 30.932 -8.173 1.00 49.95 321 GLY A N 1
ATOM 2080 C CA . GLY A 1 321 ? 33.619 30.910 -7.077 1.00 49.62 321 GLY A CA 1
ATOM 2081 C C . GLY A 1 321 ? 34.647 32.028 -7.114 1.00 48.89 321 GLY A C 1
ATOM 2082 O O . GLY A 1 321 ? 35.534 32.072 -6.265 1.00 50.63 321 GLY A O 1
ATOM 2083 N N . PHE A 1 322 ? 34.534 32.937 -8.080 1.00 47.70 322 PHE A N 1
ATOM 2084 C CA . PHE A 1 322 ? 35.464 34.063 -8.176 1.00 47.39 322 PHE A CA 1
ATOM 2085 C C . PHE A 1 322 ? 35.150 35.148 -7.156 1.00 47.22 322 PHE A C 1
ATOM 2086 O O . PHE A 1 322 ? 33.990 35.379 -6.805 1.00 47.52 322 PHE A O 1
ATOM 2094 N N . ARG A 1 323 ? 36.198 35.825 -6.701 1.00 46.82 323 ARG A N 1
ATOM 2095 C CA . ARG A 1 323 ? 36.057 36.928 -5.768 1.00 46.99 323 ARG A CA 1
ATOM 2096 C C . ARG A 1 323 ? 35.734 38.213 -6.524 1.00 46.02 323 ARG A C 1
ATOM 2097 O O . ARG A 1 323 ? 36.343 38.498 -7.553 1.00 44.53 323 ARG A O 1
ATOM 2105 N N . THR A 1 324 ? 34.767 38.973 -6.012 1.00 45.83 324 THR A N 1
ATOM 2106 C CA . THR A 1 324 ? 34.383 40.258 -6.598 1.00 45.18 324 THR A CA 1
ATOM 2107 C C . THR A 1 324 ? 34.571 41.378 -5.588 1.00 44.23 324 THR A C 1
ATOM 2108 O O . THR A 1 324 ? 34.693 41.123 -4.393 1.00 44.34 324 THR A O 1
ATOM 2112 N N . GLY A 1 325 ? 34.589 42.617 -6.072 1.00 43.63 325 GLY A N 1
ATOM 2113 C CA . GLY A 1 325 ? 34.762 43.777 -5.201 1.00 42.66 325 GLY A CA 1
ATOM 2114 C C . GLY A 1 325 ? 34.609 45.115 -5.896 1.00 42.10 325 GLY A C 1
ATOM 2115 O O . GLY A 1 325 ? 34.519 45.187 -7.122 1.00 40.82 325 GLY A O 1
ATOM 2116 N N . SER A 1 326 ? 34.594 46.176 -5.095 1.00 41.57 326 SER A N 1
ATOM 2117 C CA . SER A 1 326 ? 34.333 47.525 -5.586 1.00 42.45 326 SER A CA 1
ATOM 2118 C C . SER A 1 326 ? 35.583 48.342 -5.932 1.00 42.85 326 SER A C 1
ATOM 2119 O O . SER A 1 326 ? 35.458 49.482 -6.379 1.00 44.08 326 SER A O 1
ATOM 2122 N N . THR A 1 327 ? 36.775 47.788 -5.726 1.00 42.75 327 THR A N 1
ATOM 2123 C CA . THR A 1 327 ? 38.005 48.545 -5.985 1.00 43.86 327 THR A CA 1
ATOM 2124 C C . THR A 1 327 ? 38.790 47.954 -7.158 1.00 43.69 327 THR A C 1
ATOM 2125 O O . THR A 1 327 ? 38.978 46.739 -7.234 1.00 42.71 327 THR A O 1
ATOM 2129 N N . PRO A 1 328 ? 39.238 48.817 -8.087 1.00 44.31 328 PRO A N 1
ATOM 2130 C CA . PRO A 1 328 ? 39.943 48.328 -9.268 1.00 45.19 328 PRO A CA 1
ATOM 2131 C C . PRO A 1 328 ? 41.343 47.818 -8.952 1.00 45.82 328 PRO A C 1
ATOM 2132 O O . PRO A 1 328 ? 42.054 48.409 -8.143 1.00 45.51 328 PRO A O 1
ATOM 2136 N N . GLN A 1 329 ? 41.709 46.712 -9.585 1.00 46.88 329 GLN A N 1
ATOM 2137 C CA . GLN A 1 329 ? 43.068 46.187 -9.556 1.00 47.66 329 GLN A CA 1
ATOM 2138 C C . GLN A 1 329 ? 43.488 45.908 -10.989 1.00 46.22 329 GLN A C 1
ATOM 2139 O O . GLN A 1 329 ? 42.656 45.521 -11.806 1.00 45.11 329 GLN A O 1
ATOM 2145 N N . VAL A 1 330 ? 44.774 46.081 -11.289 1.00 45.92 330 VAL A N 1
ATOM 2146 C CA . VAL A 1 330 ? 45.280 45.805 -12.632 1.00 45.01 330 VAL A CA 1
ATOM 2147 C C . VAL A 1 330 ? 45.111 44.315 -12.913 1.00 44.33 330 VAL A C 1
ATOM 2148 O O . VAL A 1 330 ? 45.491 43.478 -12.095 1.00 44.93 330 VAL A O 1
ATOM 2152 N N . GLY A 1 331 ? 44.515 43.998 -14.060 1.00 43.85 331 GLY A N 1
ATOM 2153 C CA . GLY A 1 331 ? 44.233 42.616 -14.437 1.00 43.57 331 GLY A CA 1
ATOM 2154 C C . GLY A 1 331 ? 42.846 42.128 -14.056 1.00 43.32 331 GLY A C 1
ATOM 2155 O O . GLY A 1 331 ? 42.445 41.040 -14.456 1.00 44.52 331 GLY A O 1
ATOM 2156 N N . ALA A 1 332 ? 42.109 42.918 -13.278 1.00 43.28 332 ALA A N 1
ATOM 2157 C CA . ALA A 1 332 ? 40.744 42.561 -12.896 1.00 41.97 332 ALA A CA 1
ATOM 2158 C C . ALA A 1 332 ? 39.798 42.858 -14.044 1.00 41.24 332 ALA A C 1
ATOM 2159 O O . ALA A 1 332 ? 40.046 43.763 -14.839 1.00 40.57 332 ALA A O 1
ATOM 2161 N N . ILE A 1 333 ? 38.717 42.086 -14.132 1.00 41.41 333 ILE A N 1
ATOM 2162 C CA . ILE A 1 333 ? 37.668 42.347 -15.112 1.00 40.57 333 ILE A CA 1
ATOM 2163 C C . ILE A 1 333 ? 36.680 43.335 -14.509 1.00 40.45 333 ILE A C 1
ATOM 2164 O O . ILE A 1 333 ? 36.062 43.049 -13.486 1.00 41.13 333 ILE A O 1
ATOM 2169 N N . ALA A 1 334 ? 36.544 44.497 -15.141 1.00 40.09 334 ALA A N 1
ATOM 2170 C CA . ALA A 1 334 ? 35.541 45.477 -14.747 1.00 39.94 334 ALA A CA 1
ATOM 2171 C C . ALA A 1 334 ? 34.211 45.116 -15.402 1.00 39.98 334 ALA A C 1
ATOM 2172 O O . ALA A 1 334 ? 34.142 44.964 -16.615 1.00 40.40 334 ALA A O 1
ATOM 2174 N N . CYS A 1 335 ? 33.165 44.979 -14.591 1.00 40.17 335 CYS A N 1
ATOM 2175 C CA . CYS A 1 335 ? 31.830 44.613 -15.063 1.00 39.84 335 CYS A CA 1
ATOM 2176 C C . CYS A 1 335 ? 30.833 45.721 -14.724 1.00 39.98 335 CYS A C 1
ATOM 2177 O O . CYS A 1 335 ? 30.554 45.970 -13.553 1.00 40.10 335 CYS A O 1
ATOM 2180 N N . TRP A 1 336 ? 30.320 46.391 -15.755 1.00 40.90 336 TRP A N 1
ATOM 2181 C CA . TRP A 1 336 ? 29.329 47.458 -15.596 1.00 41.67 336 TRP A CA 1
ATOM 2182 C C . TRP A 1 336 ? 27.924 46.923 -15.876 1.00 42.44 336 TRP A C 1
ATOM 2183 O O . TRP A 1 336 ? 27.691 46.318 -16.920 1.00 43.25 336 TRP A O 1
ATOM 2194 N N . ASN A 1 337 ? 26.995 47.158 -14.951 1.00 43.45 337 ASN A N 1
ATOM 2195 C CA . ASN A 1 337 ? 25.602 46.729 -15.104 1.00 44.49 337 ASN A CA 1
ATOM 2196 C C . ASN A 1 337 ? 24.658 47.931 -15.169 1.00 46.48 337 ASN A C 1
ATOM 2197 O O . ASN A 1 337 ? 24.564 48.707 -14.213 1.00 47.27 337 ASN A O 1
ATOM 2202 N N . ASP A 1 338 ? 23.955 48.067 -16.291 1.00 47.57 338 ASP A N 1
ATOM 2203 C CA . ASP A 1 338 ? 23.026 49.185 -16.507 1.00 49.17 338 ASP A CA 1
ATOM 2204 C C . ASP A 1 338 ? 21.565 48.732 -16.559 1.00 49.70 338 ASP A C 1
ATOM 2205 O O . ASP A 1 338 ? 20.708 49.455 -17.067 1.00 51.75 338 ASP A O 1
ATOM 2210 N N . GLY A 1 339 ? 21.284 47.536 -16.049 1.00 49.30 339 GLY A N 1
ATOM 2211 C CA . GLY A 1 339 ? 19.959 46.935 -16.180 1.00 49.85 339 GLY A CA 1
ATOM 2212 C C . GLY A 1 339 ? 19.647 46.468 -17.594 1.00 50.78 339 GLY A C 1
ATOM 2213 O O . GLY A 1 339 ? 18.506 46.115 -17.894 1.00 51.67 339 GLY A O 1
ATOM 2214 N N . GLY A 1 340 ? 20.664 46.457 -18.457 1.00 50.63 340 GLY A N 1
ATOM 2215 C CA . GLY A 1 340 ? 20.520 46.048 -19.852 1.00 50.01 340 GLY A CA 1
ATOM 2216 C C . GLY A 1 340 ? 21.649 45.110 -20.232 1.00 49.39 340 GLY A C 1
ATOM 2217 O O . GLY A 1 340 ? 21.928 44.151 -19.517 1.00 49.05 340 GLY A O 1
ATOM 2218 N N . TYR A 1 341 ? 22.316 45.397 -21.345 1.00 49.48 341 TYR A N 1
ATOM 2219 C CA . TYR A 1 341 ? 23.414 44.555 -21.825 1.00 49.84 341 TYR A CA 1
ATOM 2220 C C . TYR A 1 341 ? 24.689 44.805 -21.026 1.00 48.32 341 TYR A C 1
ATOM 2221 O O . TYR A 1 341 ? 25.485 43.890 -20.819 1.00 48.79 341 TYR A O 1
ATOM 2230 N N . GLY A 1 342 ? 24.877 46.042 -20.575 1.00 47.37 342 GLY A N 1
ATOM 2231 C CA . GLY A 1 342 ? 26.048 46.404 -19.779 1.00 46.27 342 GLY A CA 1
ATOM 2232 C C . GLY A 1 342 ? 27.320 46.412 -20.601 1.00 45.08 342 GLY A C 1
ATOM 2233 O O . GLY A 1 342 ? 27.292 46.671 -21.804 1.00 45.23 342 GLY A O 1
ATOM 2234 N N . HIS A 1 343 ? 28.437 46.116 -19.946 1.00 43.79 343 HIS A N 1
ATOM 2235 C CA . HIS A 1 343 ? 29.746 46.191 -20.580 1.00 42.86 343 HIS A CA 1
ATOM 2236 C C . HIS A 1 343 ? 30.805 45.532 -19.704 1.00 42.63 343 HIS A C 1
ATOM 2237 O O . HIS A 1 343 ? 30.664 45.482 -18.480 1.00 42.53 343 HIS A O 1
ATOM 2244 N N . VAL A 1 344 ? 31.855 45.014 -20.335 1.00 41.87 344 VAL A N 1
ATOM 2245 C CA . VAL A 1 344 ? 33.010 44.489 -19.607 1.00 41.63 344 VAL A CA 1
ATOM 2246 C C . VAL A 1 344 ? 34.314 44.958 -20.232 1.00 41.69 344 VAL A C 1
ATOM 2247 O O . VAL A 1 344 ? 34.365 45.288 -21.417 1.00 42.70 344 VAL A O 1
ATOM 2251 N N . ALA A 1 345 ? 35.357 44.988 -19.411 1.00 40.98 345 ALA A N 1
ATOM 2252 C CA . ALA A 1 345 ? 36.693 45.385 -19.841 1.00 41.00 345 ALA A CA 1
ATOM 2253 C C . ALA A 1 345 ? 37.716 44.821 -18.871 1.00 40.26 345 ALA A C 1
ATOM 2254 O O . ALA A 1 345 ? 37.352 44.251 -17.843 1.00 40.07 345 ALA A O 1
ATOM 2256 N N . VAL A 1 346 ? 38.993 44.976 -19.203 1.00 40.57 346 VAL A N 1
ATOM 2257 C CA . VAL A 1 346 ? 40.075 44.545 -18.320 1.00 40.78 346 VAL A CA 1
ATOM 2258 C C . VAL A 1 346 ? 40.870 45.765 -17.875 1.00 41.61 346 VAL A C 1
ATOM 2259 O O . VAL A 1 346 ? 41.283 46.584 -18.702 1.00 40.86 346 VAL A O 1
ATOM 2263 N N . VAL A 1 347 ? 41.080 45.875 -16.565 1.00 42.99 347 VAL A N 1
ATOM 2264 C CA . VAL A 1 347 ? 41.758 47.028 -15.976 1.00 44.21 347 VAL A CA 1
ATOM 2265 C C . VAL A 1 347 ? 43.253 46.943 -16.265 1.00 45.37 347 VAL A C 1
ATOM 2266 O O . VAL A 1 347 ? 43.895 45.945 -15.936 1.00 45.55 347 VAL A O 1
ATOM 2270 N N . THR A 1 348 ? 43.789 47.991 -16.888 1.00 47.10 348 THR A N 1
ATOM 2271 C CA . THR A 1 348 ? 45.204 48.047 -17.274 1.00 48.28 348 THR A CA 1
ATOM 2272 C C . THR A 1 348 ? 46.043 49.004 -16.425 1.00 49.27 348 THR A C 1
ATOM 2273 O O . THR A 1 348 ? 47.270 48.892 -16.401 1.00 50.32 348 THR A O 1
ATOM 2277 N N . ALA A 1 349 ? 45.394 49.954 -15.753 1.00 49.84 349 ALA A N 1
ATOM 2278 C CA . ALA A 1 349 ? 46.091 50.877 -14.860 1.00 50.64 349 ALA A CA 1
ATOM 2279 C C . ALA A 1 349 ? 45.119 51.487 -13.857 1.00 51.81 349 ALA A C 1
ATOM 2280 O O . ALA A 1 349 ? 43.958 51.744 -14.182 1.00 52.40 349 ALA A O 1
ATOM 2282 N N . VAL A 1 350 ? 45.604 51.716 -12.639 1.00 53.26 350 VAL A N 1
ATOM 2283 C CA . VAL A 1 350 ? 44.773 52.217 -11.552 1.00 52.88 350 VAL A CA 1
ATOM 2284 C C . VAL A 1 350 ? 45.514 53.302 -10.777 1.00 55.06 350 VAL A C 1
ATOM 2285 O O . VAL A 1 350 ? 46.625 53.076 -10.300 1.00 55.01 350 VAL A O 1
ATOM 2289 N N . GLU A 1 351 ? 44.891 54.473 -10.660 1.00 56.43 351 GLU A N 1
ATOM 2290 C CA . GLU A 1 351 ? 45.411 55.558 -9.822 1.00 58.66 351 GLU A CA 1
ATOM 2291 C C . GLU A 1 351 ? 44.564 55.692 -8.549 1.00 56.66 351 GLU A C 1
ATOM 2292 O O . GLU A 1 351 ? 45.098 55.908 -7.460 1.00 55.50 351 GLU A O 1
ATOM 2298 N N . SER A 1 352 ? 43.245 55.569 -8.696 1.00 55.39 352 SER A N 1
ATOM 2299 C CA . SER A 1 352 ? 42.324 55.534 -7.560 1.00 55.27 352 SER A CA 1
ATOM 2300 C C . SER A 1 352 ? 41.047 54.787 -7.947 1.00 55.20 352 SER A C 1
ATOM 2301 O O . SER A 1 352 ? 40.916 54.313 -9.076 1.00 55.63 352 SER A O 1
ATOM 2304 N N . THR A 1 353 ? 40.104 54.697 -7.014 1.00 55.32 353 THR A N 1
ATOM 2305 C CA . THR A 1 353 ? 38.793 54.098 -7.285 1.00 55.07 353 THR A CA 1
ATOM 2306 C C . THR A 1 353 ? 38.023 54.859 -8.363 1.00 52.94 353 THR A C 1
ATOM 2307 O O . THR A 1 353 ? 37.251 54.262 -9.110 1.00 53.10 353 THR A O 1
ATOM 2311 N N . THR A 1 354 ? 38.232 56.173 -8.433 1.00 51.62 354 THR A N 1
ATOM 2312 C CA . THR A 1 354 ? 37.540 57.027 -9.400 1.00 51.98 354 THR A CA 1
ATOM 2313 C C . THR A 1 354 ? 38.409 57.419 -10.607 1.00 52.15 354 THR A C 1
ATOM 2314 O O . THR A 1 354 ? 38.082 58.366 -11.323 1.00 52.86 354 THR A O 1
ATOM 2318 N N . ARG A 1 355 ? 39.505 56.698 -10.836 1.00 52.05 355 ARG A N 1
ATOM 2319 C CA . ARG A 1 355 ? 40.423 57.022 -11.931 1.00 52.87 355 ARG A CA 1
ATOM 2320 C C . ARG A 1 355 ? 41.228 55.794 -12.370 1.00 50.72 355 ARG A C 1
ATOM 2321 O O . ARG A 1 355 ? 42.195 55.404 -11.713 1.00 49.58 355 ARG A O 1
ATOM 2329 N N . ILE A 1 356 ? 40.805 55.183 -13.474 1.00 48.15 356 ILE A N 1
ATOM 2330 C CA . ILE A 1 356 ? 41.474 54.006 -14.021 1.00 46.54 356 ILE A CA 1
ATOM 2331 C C . ILE A 1 356 ? 41.640 54.114 -15.532 1.00 46.99 356 ILE A C 1
ATOM 2332 O O . ILE A 1 356 ? 41.045 54.980 -16.180 1.00 45.60 356 ILE A O 1
ATOM 2337 N N . GLN A 1 357 ? 42.464 53.225 -16.077 1.00 47.46 357 GLN A N 1
ATOM 2338 C CA . GLN A 1 357 ? 42.504 52.972 -17.510 1.00 47.55 357 GLN A CA 1
ATOM 2339 C C . GLN A 1 357 ? 42.140 51.522 -17.745 1.00 47.07 357 GLN A C 1
ATOM 2340 O O . GLN A 1 357 ? 42.309 50.673 -16.868 1.00 45.93 357 GLN A O 1
ATOM 2346 N N . VAL A 1 358 ? 41.618 51.251 -18.931 1.00 46.92 358 VAL A N 1
ATOM 2347 C CA . VAL A 1 358 ? 41.081 49.955 -19.236 1.00 47.53 358 VAL A CA 1
ATOM 2348 C C . VAL A 1 358 ? 41.282 49.627 -20.713 1.00 48.59 358 VAL A C 1
ATOM 2349 O O . VAL A 1 358 ? 41.333 50.526 -21.556 1.00 48.76 358 VAL A O 1
ATOM 2353 N N . SER A 1 359 ? 41.443 48.339 -21.010 1.00 48.26 359 SER A N 1
ATOM 2354 C CA . SER A 1 359 ? 41.442 47.860 -22.385 1.00 48.76 359 SER A CA 1
ATOM 2355 C C . SER A 1 359 ? 40.177 47.061 -22.630 1.00 48.66 359 SER A C 1
ATOM 2356 O O . SER A 1 359 ? 39.824 46.174 -21.848 1.00 48.99 359 SER A O 1
ATOM 2359 N N . GLU A 1 360 ? 39.507 47.380 -23.729 1.00 48.30 360 GLU A N 1
ATOM 2360 C CA . GLU A 1 360 ? 38.173 46.878 -23.981 1.00 47.88 360 GLU A CA 1
ATOM 2361 C C . GLU A 1 360 ? 37.900 46.772 -25.468 1.00 48.20 360 GLU A C 1
ATOM 2362 O O . GLU A 1 360 ? 38.677 47.246 -26.292 1.00 47.63 360 GLU A O 1
ATOM 2368 N N . SER A 1 361 ? 36.772 46.150 -25.784 1.00 48.79 361 SER A N 1
ATOM 2369 C CA . SER A 1 361 ? 36.319 45.969 -27.147 1.00 49.17 361 SER A CA 1
ATOM 2370 C C . SER A 1 361 ? 34.879 46.470 -27.248 1.00 48.88 361 SER A C 1
ATOM 2371 O O . SER A 1 361 ? 34.115 46.368 -26.287 1.00 48.14 361 SER A O 1
ATOM 2374 N N . ASN A 1 362 ? 34.529 47.035 -28.401 1.00 48.98 362 ASN A N 1
ATOM 2375 C CA . ASN A 1 362 ? 33.177 47.541 -28.671 1.00 49.57 362 ASN A CA 1
ATOM 2376 C C . ASN A 1 362 ? 32.776 48.683 -27.737 1.00 50.29 362 ASN A C 1
ATOM 2377 O O . ASN A 1 362 ? 31.793 48.593 -27.002 1.00 49.87 362 ASN A O 1
ATOM 2382 N N . TYR A 1 363 ? 33.559 49.756 -27.764 1.00 51.23 363 TYR A N 1
ATOM 2383 C CA . TYR A 1 363 ? 33.222 50.970 -27.036 1.00 51.45 363 TYR A CA 1
ATOM 2384 C C . TYR A 1 363 ? 32.916 52.075 -28.032 1.00 51.40 363 TYR A C 1
ATOM 2385 O O . TYR A 1 363 ? 33.733 52.371 -28.904 1.00 53.40 363 TYR A O 1
ATOM 2394 N N . ALA A 1 364 ? 31.739 52.682 -27.894 1.00 51.07 364 ALA A N 1
ATOM 2395 C CA . ALA A 1 364 ? 31.297 53.765 -28.774 1.00 50.68 364 ALA A CA 1
ATOM 2396 C C . ALA A 1 364 ? 31.426 53.404 -30.259 1.00 51.19 364 ALA A C 1
ATOM 2397 O O . ALA A 1 364 ? 31.861 54.225 -31.069 1.00 52.09 364 ALA A O 1
ATOM 2399 N N . GLY A 1 365 ? 31.053 52.172 -30.601 1.00 50.55 365 GLY A N 1
ATOM 2400 C CA . GLY A 1 365 ? 31.048 51.712 -31.990 1.00 50.65 365 GLY A CA 1
ATOM 2401 C C . GLY A 1 365 ? 32.325 51.050 -32.488 1.00 50.66 365 GLY A C 1
ATOM 2402 O O . GLY A 1 365 ? 32.310 50.412 -33.540 1.00 49.34 365 GLY A O 1
ATOM 2403 N N . ASN A 1 366 ? 33.425 51.195 -31.745 1.00 51.16 366 ASN A N 1
ATOM 2404 C CA . ASN A 1 366 ? 34.729 50.665 -32.158 1.00 51.08 366 ASN A CA 1
ATOM 2405 C C . ASN A 1 366 ? 34.969 49.268 -31.587 1.00 50.49 366 ASN A C 1
ATOM 2406 O O . ASN A 1 366 ? 35.171 49.111 -30.381 1.00 51.02 366 ASN A O 1
ATOM 2411 N N . ARG A 1 367 ? 34.988 48.267 -32.466 1.00 49.65 367 ARG A N 1
ATOM 2412 C CA . ARG A 1 367 ? 34.981 46.858 -32.058 1.00 48.78 367 ARG A CA 1
ATOM 2413 C C . ARG A 1 367 ? 36.384 46.247 -31.908 1.00 48.63 367 ARG A C 1
ATOM 2414 O O . ARG A 1 367 ? 36.509 45.072 -31.550 1.00 47.80 367 ARG A O 1
ATOM 2422 N N . THR A 1 368 ? 37.429 47.031 -32.171 1.00 48.67 368 THR 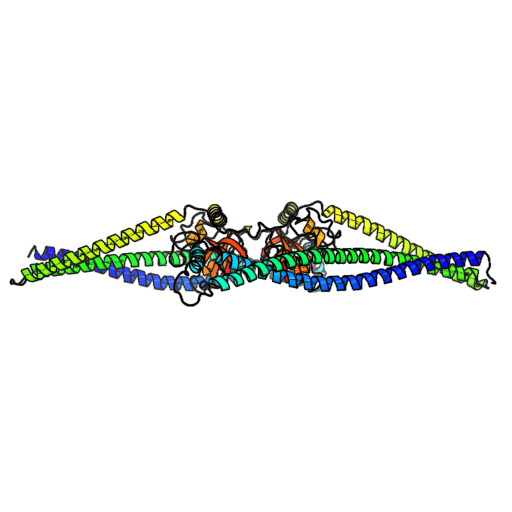A N 1
ATOM 2423 C CA . THR A 1 368 ? 38.806 46.565 -31.975 1.00 49.41 368 THR A CA 1
ATOM 2424 C C . THR A 1 368 ? 39.140 46.531 -30.487 1.00 49.28 368 THR A C 1
ATOM 2425 O O . THR A 1 368 ? 38.578 47.301 -29.708 1.00 49.62 368 THR A O 1
ATOM 2429 N N . ILE A 1 369 ? 40.046 45.635 -30.100 1.00 48.89 369 ILE A N 1
ATOM 2430 C CA . ILE A 1 369 ? 40.553 45.590 -28.729 1.00 48.11 369 ILE A CA 1
ATOM 2431 C C . ILE A 1 369 ? 41.646 46.642 -28.560 1.00 48.54 369 ILE A C 1
ATOM 2432 O O . ILE A 1 369 ? 42.575 46.719 -29.367 1.00 48.34 369 ILE A O 1
ATOM 2437 N N . GLY A 1 370 ? 41.536 47.440 -27.504 1.00 48.22 370 GLY A N 1
ATOM 2438 C CA . GLY A 1 370 ? 42.544 48.446 -27.201 1.00 48.22 370 GLY A CA 1
ATOM 2439 C C . GLY A 1 370 ? 42.098 49.441 -26.149 1.00 48.15 370 GLY A C 1
ATOM 2440 O O . GLY A 1 370 ? 41.082 49.250 -25.478 1.00 46.07 370 GLY A O 1
ATOM 2441 N N . ASN A 1 371 ? 42.876 50.508 -26.014 1.00 49.51 371 ASN A N 1
ATOM 2442 C CA . ASN A 1 371 ? 42.556 51.601 -25.110 1.00 51.26 371 ASN A CA 1
ATOM 2443 C C . ASN A 1 371 ? 41.731 52.655 -25.841 1.00 50.92 371 ASN A C 1
ATOM 2444 O O . ASN A 1 371 ? 42.219 53.282 -26.779 1.00 51.89 371 ASN A O 1
ATOM 2449 N N . HIS A 1 372 ? 40.489 52.849 -25.404 1.00 50.51 372 HIS A N 1
ATOM 2450 C CA . HIS A 1 372 ? 39.561 53.771 -26.063 1.00 50.67 372 HIS A CA 1
ATOM 2451 C C . HIS A 1 372 ? 39.363 55.104 -25.332 1.00 51.37 372 HIS A C 1
ATOM 2452 O O . HIS A 1 372 ? 39.108 56.120 -25.978 1.00 53.17 372 HIS A O 1
ATOM 2459 N N . ARG A 1 373 ? 39.468 55.105 -24.003 1.00 51.28 373 ARG A N 1
ATOM 2460 C CA . ARG A 1 373 ? 39.103 56.281 -23.198 1.00 51.52 373 ARG A CA 1
ATOM 2461 C C . ARG A 1 373 ? 40.266 57.005 -22.514 1.00 51.34 373 ARG A C 1
ATOM 2462 O O . ARG A 1 373 ? 40.124 58.165 -22.131 1.00 51.74 373 ARG A O 1
ATOM 2470 N N . GLY A 1 374 ? 41.396 56.327 -22.329 1.00 50.89 374 GLY A N 1
ATOM 2471 C CA . GLY A 1 374 ? 42.469 56.864 -21.497 1.00 50.42 374 GLY A CA 1
ATOM 2472 C C . GLY A 1 374 ? 42.041 56.824 -20.042 1.00 49.63 374 GLY A C 1
ATOM 2473 O O . GLY A 1 374 ? 41.337 55.905 -19.633 1.00 48.82 374 GLY A O 1
ATOM 2474 N N . TRP A 1 375 ? 42.461 57.813 -19.256 1.00 49.70 375 TRP A N 1
ATOM 2475 C CA . TRP A 1 375 ? 42.039 57.909 -17.857 1.00 49.37 375 TRP A CA 1
ATOM 2476 C C . TRP A 1 375 ? 40.574 58.307 -17.788 1.00 48.74 375 TRP A C 1
ATOM 2477 O O . TRP A 1 375 ? 40.139 59.214 -18.499 1.00 49.54 375 TRP A O 1
ATOM 2488 N N . PHE A 1 376 ? 39.818 57.629 -16.931 1.00 48.22 376 PHE A N 1
ATOM 2489 C CA . PHE A 1 376 ? 38.409 57.950 -16.735 1.00 47.51 376 PHE A CA 1
ATOM 2490 C C . PHE A 1 376 ? 37.895 57.434 -15.398 1.00 46.65 376 PHE A C 1
ATOM 2491 O O . PHE A 1 376 ? 38.538 56.610 -14.744 1.00 44.83 376 PHE A O 1
ATOM 2499 N N . ASN A 1 377 ? 36.724 57.932 -15.008 1.00 46.33 377 ASN A N 1
ATOM 2500 C CA . ASN A 1 377 ? 36.064 57.526 -13.774 1.00 44.72 377 ASN A CA 1
ATOM 2501 C C . ASN A 1 377 ? 35.054 56.417 -14.077 1.00 44.18 377 ASN A C 1
ATOM 2502 O O . ASN A 1 377 ? 34.042 56.667 -14.729 1.00 44.56 377 ASN A O 1
ATOM 2507 N N . PRO A 1 378 ? 35.320 55.188 -13.604 1.00 43.75 378 PRO A N 1
ATOM 2508 C CA . PRO A 1 378 ? 34.454 54.057 -13.949 1.00 43.09 378 PRO A CA 1
ATOM 2509 C C . PRO A 1 378 ? 33.129 54.014 -13.182 1.00 43.79 378 PRO A C 1
ATOM 2510 O O . PRO A 1 378 ? 32.244 53.238 -13.548 1.00 44.65 378 PRO A O 1
ATOM 2514 N N . THR A 1 379 ? 32.996 54.828 -12.134 1.00 43.76 379 THR A N 1
ATOM 2515 C CA . THR A 1 379 ? 31.746 54.910 -11.375 1.00 43.81 379 THR A CA 1
ATOM 2516 C C . THR A 1 379 ? 30.732 55.852 -12.026 1.00 43.84 379 THR A C 1
ATOM 2517 O O . THR A 1 379 ? 29.534 55.740 -11.767 1.00 44.34 379 THR A O 1
ATOM 2521 N N . THR A 1 380 ? 31.204 56.763 -12.875 1.00 44.35 380 THR A N 1
ATOM 2522 C 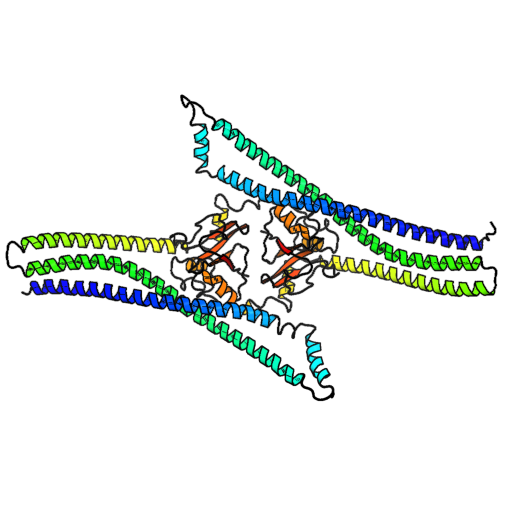CA . THR A 1 380 ? 30.332 57.745 -13.523 1.00 45.02 380 THR A CA 1
ATOM 2523 C C . THR A 1 380 ? 30.339 57.581 -15.039 1.00 44.83 380 THR A C 1
ATOM 2524 O O . THR A 1 380 ? 30.857 58.431 -15.760 1.00 45.94 380 THR A O 1
ATOM 2528 N N . THR A 1 381 ? 29.763 56.478 -15.510 1.00 45.17 381 THR A N 1
ATOM 2529 C CA . THR A 1 381 ? 29.651 56.197 -16.941 1.00 45.03 381 THR A CA 1
ATOM 2530 C C . THR A 1 381 ? 28.228 55.788 -17.268 1.00 46.02 381 THR A C 1
ATOM 2531 O O . THR A 1 381 ? 27.442 55.487 -16.372 1.00 46.26 381 THR A O 1
ATOM 2535 N N . SER A 1 382 ? 27.910 55.755 -18.558 1.00 47.20 382 SER A N 1
ATOM 2536 C CA . SER A 1 382 ? 26.579 55.368 -19.014 1.00 48.32 382 SER A CA 1
ATOM 2537 C C . SER A 1 382 ? 26.333 53.855 -18.981 1.00 48.21 382 SER A C 1
ATOM 2538 O O . SER A 1 382 ? 25.227 53.411 -19.288 1.00 48.40 382 SER A O 1
ATOM 2541 N N . GLU A 1 383 ? 27.345 53.070 -18.613 1.00 48.82 383 GLU A N 1
ATOM 2542 C CA . GLU A 1 383 ? 27.201 51.613 -18.530 1.00 49.40 383 GLU A CA 1
ATOM 2543 C C . GLU A 1 383 ? 26.772 51.147 -17.135 1.00 49.46 383 GLU A C 1
ATOM 2544 O O . GLU A 1 383 ? 26.501 49.961 -16.940 1.00 50.62 383 GLU A O 1
ATOM 2550 N N . GLY A 1 384 ? 26.731 52.065 -16.168 1.00 48.57 384 GLY A N 1
ATOM 2551 C CA . GLY A 1 384 ? 26.086 51.800 -14.879 1.00 47.75 384 GLY A CA 1
ATOM 2552 C C . GLY A 1 384 ? 27.006 51.416 -13.736 1.00 46.22 384 GLY A C 1
ATOM 2553 O O . GLY A 1 384 ? 28.118 51.925 -13.616 1.00 46.12 384 GLY A O 1
ATOM 2554 N N . PHE A 1 385 ? 26.519 50.511 -12.892 1.00 44.98 385 PHE A N 1
ATOM 2555 C CA . PHE A 1 385 ? 27.207 50.101 -11.672 1.00 44.00 385 PHE A CA 1
ATOM 2556 C C . PHE A 1 385 ? 28.407 49.217 -11.984 1.00 43.75 385 PHE A C 1
ATOM 2557 O O . PHE A 1 385 ? 28.247 48.140 -12.568 1.00 44.16 385 PHE A O 1
ATOM 2565 N N . VAL A 1 386 ? 29.601 49.670 -11.598 1.00 42.41 386 VAL A N 1
ATOM 2566 C CA . VAL A 1 386 ? 30.821 48.895 -11.816 1.00 41.66 386 VAL A CA 1
ATOM 2567 C C . VAL A 1 386 ? 31.137 47.956 -10.651 1.00 41.48 386 VAL A C 1
ATOM 2568 O O . VAL A 1 386 ? 30.981 48.309 -9.483 1.00 41.91 386 VAL A O 1
ATOM 2572 N N . THR A 1 387 ? 31.581 46.754 -11.000 1.00 41.98 387 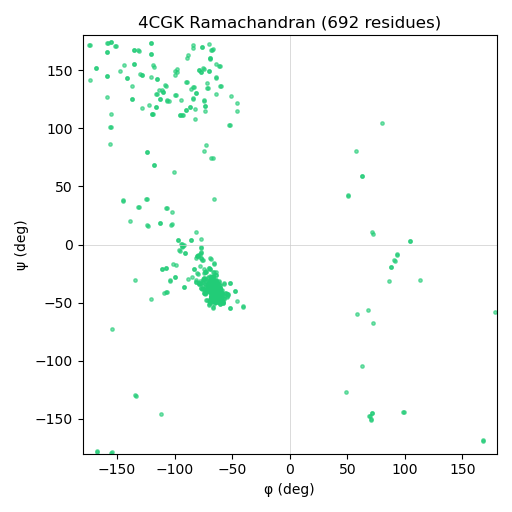THR A N 1
ATOM 2573 C CA . THR A 1 387 ? 32.056 45.760 -10.046 1.00 41.19 387 THR A CA 1
ATOM 2574 C C . THR A 1 387 ? 33.255 45.074 -10.679 1.00 40.91 387 THR A C 1
ATOM 2575 O O . THR A 1 387 ? 33.268 44.844 -11.890 1.00 41.42 387 THR A O 1
ATOM 2579 N N . TYR A 1 388 ? 34.257 44.746 -9.869 1.00 40.43 388 TYR A N 1
ATOM 2580 C CA . TYR A 1 388 ? 35.483 44.138 -10.380 1.00 40.61 388 TYR A CA 1
ATOM 2581 C C . TYR A 1 388 ? 35.560 42.667 -9.997 1.00 41.69 388 TYR A C 1
ATOM 2582 O O . TYR A 1 388 ? 35.228 42.298 -8.875 1.00 41.83 388 TYR A O 1
ATOM 2591 N N . ILE A 1 389 ? 35.968 41.837 -10.955 1.00 42.38 389 ILE A N 1
ATOM 2592 C CA . ILE A 1 389 ? 36.171 40.410 -10.736 1.00 43.19 389 ILE A CA 1
ATOM 2593 C C . ILE A 1 389 ? 37.672 40.174 -10.720 1.00 44.42 389 ILE A C 1
ATOM 2594 O O . ILE A 1 389 ? 38.368 40.538 -11.669 1.00 45.13 389 ILE A O 1
ATOM 2599 N N . TYR A 1 390 ? 38.169 39.581 -9.638 1.00 46.12 390 TYR A N 1
ATOM 2600 C CA . TYR A 1 390 ? 39.605 39.395 -9.445 1.00 47.44 390 TYR A CA 1
ATOM 2601 C C . TYR A 1 390 ? 40.037 37.981 -9.812 1.00 51.69 390 TYR A C 1
ATOM 2602 O O . TYR A 1 390 ? 39.267 37.028 -9.662 1.00 51.46 390 TYR A O 1
ATOM 2611 N N . ALA A 1 391 ? 41.275 37.857 -10.285 1.00 56.42 391 ALA A N 1
ATOM 2612 C CA . ALA A 1 391 ? 41.844 36.564 -10.659 1.00 60.98 391 ALA A CA 1
ATOM 2613 C C . ALA A 1 391 ? 41.959 35.623 -9.459 1.00 64.92 391 ALA A C 1
ATOM 2614 O O . ALA A 1 391 ? 41.629 34.444 -9.566 1.00 65.53 391 ALA A O 1
ATOM 2616 N N . ASP A 1 392 ? 42.440 36.147 -8.332 1.00 68.54 392 ASP A N 1
ATOM 2617 C CA . ASP A 1 392 ? 42.473 35.403 -7.068 1.00 72.31 392 ASP A CA 1
ATOM 2618 C C . ASP A 1 392 ? 41.976 36.290 -5.922 1.00 71.93 392 ASP A C 1
ATOM 2619 O O . ASP A 1 392 ? 40.917 36.054 -5.338 1.00 70.86 392 ASP A O 1
ATOM 2625 N N . THR B 1 45 ? 6.393 34.686 -78.528 1.00 131.54 45 THR B N 1
ATOM 2626 C CA . THR B 1 45 ? 6.574 33.369 -77.845 1.00 131.83 45 THR B CA 1
ATOM 2627 C C . THR B 1 45 ? 8.036 32.930 -77.869 1.00 131.78 45 THR B C 1
ATOM 2628 O O . THR B 1 45 ? 8.855 33.517 -78.574 1.00 130.36 45 THR B O 1
ATOM 2632 N N . ALA B 1 46 ? 8.345 31.895 -77.089 1.00 132.52 46 ALA B N 1
ATOM 2633 C CA . ALA B 1 46 ? 9.722 31.442 -76.826 1.00 132.49 46 ALA B CA 1
ATOM 2634 C C . ALA B 1 46 ? 10.619 32.521 -76.203 1.00 132.62 46 ALA B C 1
ATOM 2635 O O . ALA B 1 46 ? 11.152 32.316 -75.118 1.00 134.20 46 ALA B O 1
ATOM 2637 N N . GLN B 1 47 ? 10.799 33.648 -76.894 1.00 130.64 47 GLN B N 1
ATOM 2638 C CA . GLN B 1 47 ? 11.519 34.803 -76.340 1.00 128.26 47 GLN B CA 1
ATOM 2639 C C . GLN B 1 47 ? 10.822 35.381 -75.106 1.00 125.83 47 GLN B C 1
ATOM 2640 O O . GLN B 1 47 ? 11.484 35.811 -74.162 1.00 125.28 47 GLN B O 1
ATOM 2646 N N . GLN B 1 48 ? 9.491 35.390 -75.124 1.00 124.07 48 GLN B N 1
ATOM 2647 C CA . GLN B 1 48 ? 8.702 35.876 -73.989 1.00 122.02 48 GLN B CA 1
ATOM 2648 C C . GLN B 1 48 ? 8.855 34.971 -72.766 1.00 119.42 48 GLN B C 1
ATOM 2649 O O . GLN B 1 48 ? 8.910 35.454 -71.637 1.00 118.97 48 GLN B O 1
ATOM 2655 N N . GLN B 1 49 ? 8.920 33.662 -72.996 1.00 117.90 49 GLN B N 1
ATOM 2656 C CA . GLN B 1 49 ? 9.151 32.696 -71.921 1.00 117.14 49 GLN B CA 1
ATOM 2657 C C . GLN B 1 49 ? 10.518 32.877 -71.269 1.00 115.89 49 GLN B C 1
ATOM 2658 O O . GLN B 1 49 ? 10.646 32.747 -70.052 1.00 116.64 49 GLN B O 1
ATOM 2660 N N . GLU B 1 50 ? 11.534 33.159 -72.084 1.00 113.32 50 GLU B N 1
ATOM 2661 C CA . GLU B 1 50 ? 12.875 33.453 -71.572 1.00 110.51 50 GLU B CA 1
ATOM 2662 C C . GLU B 1 50 ? 12.867 34.678 -70.663 1.00 107.04 50 GLU B C 1
ATOM 2663 O O . GLU B 1 50 ? 13.498 34.674 -69.607 1.00 106.58 50 GLU B O 1
ATOM 2669 N N . ALA B 1 51 ? 12.148 35.718 -71.076 1.00 103.59 51 ALA B N 1
ATOM 2670 C CA . ALA B 1 51 ? 11.983 36.917 -70.257 1.00 100.51 51 ALA B CA 1
ATOM 2671 C C . ALA B 1 51 ? 11.193 36.609 -68.986 1.00 99.46 51 ALA B C 1
ATOM 2672 O O . ALA B 1 51 ? 11.538 37.091 -67.907 1.00 97.85 51 ALA B O 1
ATOM 2674 N N . GLN B 1 52 ? 10.139 35.804 -69.119 1.00 99.50 52 GLN B N 1
ATOM 2675 C CA . GLN B 1 52 ? 9.328 35.383 -67.971 1.00 99.17 52 GLN B CA 1
ATOM 2676 C C . GLN B 1 52 ? 10.144 34.549 -66.982 1.00 98.77 52 GLN B C 1
ATOM 2677 O O . GLN B 1 52 ? 9.943 34.649 -65.772 1.00 97.93 52 GLN B O 1
ATOM 2683 N N . LYS B 1 53 ? 11.056 33.729 -67.502 1.00 99.57 53 LYS B N 1
ATOM 2684 C CA . LYS B 1 53 ? 11.942 32.921 -66.665 1.00 100.45 53 LYS B CA 1
ATOM 2685 C C . LYS B 1 53 ? 12.869 33.793 -65.817 1.00 99.76 53 LYS B C 1
ATOM 2686 O O . LYS B 1 53 ? 13.078 33.514 -64.638 1.00 100.69 53 LYS B O 1
ATOM 2692 N N . GLN B 1 54 ? 13.422 34.841 -66.423 1.00 99.78 54 GLN B N 1
ATOM 2693 C CA . GLN B 1 54 ? 14.286 35.789 -65.708 1.00 100.04 54 GLN B CA 1
ATOM 2694 C C . GLN B 1 54 ? 13.543 36.525 -64.591 1.00 98.72 54 GLN B C 1
ATOM 2695 O O . GLN B 1 54 ? 14.117 36.789 -63.533 1.00 98.18 54 GLN B O 1
ATOM 2701 N N . VAL B 1 55 ? 12.275 36.853 -64.830 1.00 98.04 55 VAL B N 1
ATOM 2702 C CA . VAL B 1 55 ? 11.443 37.496 -63.813 1.00 97.91 55 VAL B CA 1
ATOM 2703 C C . VAL B 1 55 ? 11.156 36.527 -62.666 1.00 98.68 55 VAL B C 1
ATOM 2704 O O . VAL B 1 55 ? 11.267 36.898 -61.498 1.00 100.01 55 VAL B O 1
ATOM 2708 N N . ASP B 1 56 ? 10.801 35.289 -63.004 1.00 99.26 56 ASP B N 1
ATOM 2709 C CA . ASP B 1 56 ? 10.462 34.276 -62.001 1.00 99.76 56 ASP B CA 1
ATOM 2710 C C . ASP B 1 56 ? 11.667 33.836 -61.165 1.00 97.74 56 ASP B C 1
ATOM 2711 O O . ASP B 1 56 ? 11.522 33.544 -59.981 1.00 95.94 56 ASP B O 1
ATOM 2716 N N . GLN B 1 57 ? 12.845 33.785 -61.781 1.00 96.94 57 GLN B N 1
ATOM 2717 C CA . GLN B 1 57 ? 14.077 33.443 -61.062 1.00 96.83 57 GLN B CA 1
ATOM 2718 C C . GLN B 1 57 ? 14.474 34.526 -60.059 1.00 95.10 57 GLN B C 1
ATOM 2719 O O . GLN B 1 57 ? 14.841 34.225 -58.923 1.00 94.42 57 GLN B O 1
ATOM 2725 N N . ILE B 1 58 ? 14.402 35.782 -60.489 1.00 93.57 58 ILE B N 1
ATOM 2726 C CA . ILE B 1 58 ? 14.749 36.915 -59.630 1.00 92.69 58 ILE B CA 1
ATOM 2727 C C . ILE B 1 58 ? 13.688 37.117 -58.546 1.00 92.51 58 ILE B C 1
ATOM 2728 O O . ILE B 1 58 ? 14.023 37.423 -57.402 1.00 93.20 58 ILE B O 1
ATOM 2733 N N . GLN B 1 59 ? 12.416 36.944 -58.905 1.00 92.41 59 GLN B N 1
ATOM 2734 C CA . GLN B 1 59 ? 11.322 37.029 -57.934 1.00 92.48 59 GLN B CA 1
ATOM 2735 C C . GLN B 1 59 ? 11.469 35.964 -56.847 1.00 91.94 59 GLN B C 1
ATOM 2736 O O . GLN B 1 59 ? 11.191 36.228 -55.677 1.00 91.38 59 GLN B O 1
ATOM 2742 N N . GLU B 1 60 ? 11.903 34.768 -57.243 1.00 91.45 60 GLU B N 1
ATOM 2743 C CA . GLU B 1 60 ? 12.162 33.677 -56.304 1.00 91.96 60 GLU B CA 1
ATOM 2744 C C . GLU B 1 60 ? 13.238 34.079 -55.295 1.00 90.98 60 GLU B C 1
ATOM 2745 O O . GLU B 1 60 ? 13.090 33.837 -54.098 1.00 90.33 60 GLU B O 1
ATOM 2751 N N . GLN B 1 61 ? 14.314 34.689 -55.788 1.00 88.93 61 GLN B N 1
ATOM 2752 C CA . GLN B 1 61 ? 15.390 35.184 -54.929 1.00 87.54 61 GLN B CA 1
ATOM 2753 C C . GLN B 1 61 ? 14.914 36.316 -54.018 1.00 85.65 61 GLN B C 1
ATOM 2754 O O . GLN B 1 61 ? 15.268 36.353 -52.839 1.00 85.75 61 GLN B O 1
ATOM 2760 N N . VAL B 1 62 ? 14.113 37.230 -54.563 1.00 82.58 62 VAL B N 1
ATOM 2761 C CA . VAL B 1 62 ? 13.563 38.340 -53.780 1.00 80.40 62 VAL B CA 1
ATOM 2762 C C . VAL B 1 62 ? 12.675 37.824 -52.645 1.00 79.62 62 VAL B C 1
ATOM 2763 O O . VAL B 1 62 ? 12.826 38.244 -51.500 1.00 81.12 62 VAL B O 1
ATOM 2767 N N . SER B 1 63 ? 11.758 36.917 -52.965 1.00 78.32 63 SER B N 1
ATOM 2768 C CA . SER B 1 63 ? 10.876 36.331 -51.959 1.00 77.53 63 SER B CA 1
ATOM 2769 C C . SER B 1 63 ? 11.642 35.511 -50.916 1.00 76.36 63 SER B C 1
ATOM 2770 O O . SER B 1 63 ? 11.253 35.476 -49.749 1.00 75.61 63 SER B O 1
ATOM 2773 N N . ALA B 1 64 ? 12.724 34.859 -51.342 1.00 75.20 64 ALA B N 1
ATOM 2774 C CA . ALA B 1 64 ? 13.553 34.059 -50.443 1.00 74.87 64 ALA B CA 1
ATOM 2775 C C . ALA B 1 64 ? 14.226 34.942 -49.394 1.00 74.20 64 ALA B C 1
ATOM 2776 O O . ALA B 1 64 ? 14.278 34.582 -48.222 1.00 72.91 64 ALA B O 1
ATOM 2778 N N . ILE B 1 65 ? 14.729 36.096 -49.825 1.00 73.10 65 ILE B N 1
ATOM 2779 C CA . ILE B 1 65 ? 15.344 37.061 -48.919 1.00 72.57 65 ILE B CA 1
ATOM 2780 C C . ILE B 1 65 ? 14.310 37.595 -47.926 1.00 73.48 65 ILE B C 1
ATOM 2781 O O . ILE B 1 65 ? 14.565 37.632 -46.723 1.00 73.74 65 ILE B O 1
ATOM 2786 N N . GLN B 1 66 ? 13.145 37.992 -48.432 1.00 74.45 66 GLN B N 1
ATOM 2787 C CA . GLN B 1 66 ? 12.080 38.539 -47.585 1.00 74.86 66 GLN B CA 1
ATOM 2788 C C . GLN B 1 66 ? 11.557 37.510 -46.584 1.00 74.62 66 GLN B C 1
ATOM 2789 O O . GLN B 1 66 ? 11.217 37.859 -45.448 1.00 74.89 66 GLN B O 1
ATOM 2795 N N . ALA B 1 67 ? 11.497 36.249 -47.010 1.00 74.46 67 ALA B N 1
ATOM 2796 C CA . ALA B 1 67 ? 11.062 35.158 -46.142 1.00 74.74 67 ALA B CA 1
ATOM 2797 C C . ALA B 1 67 ? 12.046 34.949 -45.000 1.00 74.79 67 ALA B C 1
ATOM 2798 O O . ALA B 1 67 ? 11.639 34.742 -43.857 1.00 72.68 67 ALA B O 1
ATOM 2800 N N . GLU B 1 68 ? 13.338 35.004 -45.322 1.00 74.82 68 GLU B N 1
ATOM 2801 C CA . GLU B 1 68 ? 14.399 34.846 -44.335 1.00 74.46 68 GLU B CA 1
ATOM 2802 C C . GLU B 1 68 ? 14.449 36.028 -43.367 1.00 73.08 68 GLU B C 1
ATOM 2803 O O . GLU B 1 68 ? 14.702 35.840 -42.184 1.00 72.88 68 GLU B O 1
ATOM 2809 N N . GLN B 1 69 ? 14.199 37.237 -43.867 1.00 72.57 69 GLN B N 1
ATOM 2810 C CA . GLN B 1 69 ? 14.129 38.424 -43.009 1.00 72.66 69 GLN B CA 1
ATOM 2811 C C . GLN B 1 69 ? 13.067 38.261 -41.921 1.00 74.08 69 GLN B C 1
ATOM 2812 O O . GLN B 1 69 ? 13.337 38.495 -40.740 1.00 75.97 69 GLN B O 1
ATOM 2818 N N . SER B 1 70 ? 11.864 37.863 -42.330 1.00 75.68 70 SER B N 1
ATOM 2819 C CA . SER B 1 70 ? 10.774 37.576 -41.390 1.00 76.39 70 SER B CA 1
ATOM 2820 C C . SER B 1 70 ? 11.100 36.388 -40.477 1.00 75.67 70 SER B C 1
ATOM 2821 O O . SER B 1 70 ? 10.725 36.381 -39.301 1.00 75.77 70 SER B O 1
ATOM 2824 N N . ASN B 1 71 ? 11.801 35.397 -41.022 1.00 74.39 71 ASN B N 1
ATOM 2825 C CA . ASN B 1 71 ? 12.226 34.228 -40.255 1.00 75.11 71 ASN B CA 1
ATOM 2826 C C . ASN B 1 71 ? 13.212 34.599 -39.147 1.00 73.94 71 ASN B C 1
ATOM 2827 O O . ASN B 1 71 ? 13.030 34.202 -37.998 1.00 73.14 71 ASN B O 1
ATOM 2832 N N . LEU B 1 72 ? 14.247 35.361 -39.498 1.00 72.24 72 LEU B N 1
ATOM 2833 C CA . LEU B 1 72 ? 15.292 35.740 -38.544 1.00 71.18 72 LEU B CA 1
ATOM 2834 C C . LEU B 1 72 ? 14.791 36.751 -37.513 1.00 70.82 72 LEU B C 1
ATOM 2835 O O . LEU B 1 72 ? 15.131 36.655 -36.333 1.00 69.79 72 LEU B O 1
ATOM 2840 N N . GLN B 1 73 ? 13.989 37.714 -37.961 1.00 70.64 73 GLN B N 1
ATOM 2841 C CA . GLN B 1 73 ? 13.417 38.720 -37.065 1.00 71.93 73 GLN B CA 1
ATOM 2842 C C . GLN B 1 73 ? 12.509 38.083 -36.014 1.00 71.06 73 GLN B C 1
ATOM 2843 O O . GLN B 1 73 ? 12.498 38.505 -34.857 1.00 72.47 73 GLN B O 1
ATOM 2849 N N . ALA B 1 74 ? 11.747 37.074 -36.425 1.00 71.13 74 ALA B N 1
ATOM 2850 C CA . ALA B 1 74 ? 10.876 36.343 -35.511 1.00 70.25 74 ALA B CA 1
ATOM 2851 C C . ALA B 1 74 ? 11.684 35.502 -34.528 1.00 69.65 74 ALA B C 1
ATOM 2852 O O . ALA B 1 74 ? 11.341 35.427 -33.348 1.00 68.80 74 ALA B O 1
ATOM 2854 N N . GLU B 1 75 ? 12.750 34.869 -35.018 1.00 69.12 75 GLU B N 1
ATOM 2855 C CA . GLU B 1 75 ? 13.625 34.057 -34.172 1.00 68.43 75 GLU B CA 1
ATOM 2856 C C . GLU B 1 75 ? 14.331 34.922 -33.129 1.00 67.04 75 GLU B C 1
ATOM 2857 O O . GLU B 1 75 ? 14.428 34.532 -31.967 1.00 66.99 75 GLU B O 1
ATOM 2863 N N . ASN B 1 76 ? 14.817 36.089 -33.548 1.00 65.06 76 ASN B N 1
ATOM 2864 C CA . ASN B 1 76 ? 15.477 37.022 -32.635 1.00 63.57 76 ASN B CA 1
ATOM 2865 C C . ASN B 1 76 ? 14.561 37.509 -31.519 1.00 64.88 76 ASN B C 1
ATOM 2866 O O . ASN B 1 76 ? 14.991 37.631 -30.368 1.00 65.10 76 ASN B O 1
ATOM 2871 N N . ASP B 1 77 ? 13.306 37.784 -31.859 1.00 66.27 77 ASP B N 1
ATOM 2872 C CA . ASP B 1 77 ? 12.338 38.241 -30.867 1.00 68.19 77 ASP B CA 1
ATOM 2873 C C . ASP B 1 77 ? 12.166 37.219 -29.747 1.00 68.39 77 ASP B C 1
ATOM 2874 O O . ASP B 1 77 ? 12.207 37.578 -28.566 1.00 68.25 77 ASP B O 1
ATOM 2879 N N . ARG B 1 78 ? 11.992 35.951 -30.114 1.00 68.16 78 ARG B N 1
ATOM 2880 C CA . ARG B 1 78 ? 11.785 34.901 -29.118 1.00 69.29 78 ARG B CA 1
ATOM 2881 C C . ARG B 1 78 ? 13.076 34.518 -28.386 1.00 67.26 78 ARG B C 1
ATOM 2882 O O . ARG B 1 78 ? 13.026 34.117 -27.223 1.00 66.79 78 ARG B O 1
ATOM 2890 N N . LEU B 1 79 ? 14.221 34.646 -29.057 1.00 65.08 79 LEU B N 1
ATOM 2891 C CA . LEU B 1 79 ? 15.518 34.391 -28.421 1.00 63.51 79 LEU B CA 1
ATOM 2892 C C . LEU B 1 79 ? 15.879 35.488 -27.416 1.00 62.17 79 LEU B C 1
ATOM 2893 O O . LEU B 1 79 ? 16.446 35.201 -26.362 1.00 61.68 79 LEU B O 1
ATOM 2898 N N . GLN B 1 80 ? 15.556 36.737 -27.750 1.00 61.83 80 GLN B N 1
ATOM 2899 C CA . GLN B 1 80 ? 15.731 37.859 -26.821 1.00 61.44 80 GLN B CA 1
ATOM 2900 C C . GLN B 1 80 ? 14.862 37.703 -25.571 1.00 61.11 80 GLN B C 1
ATOM 2901 O O . GLN B 1 80 ? 15.259 38.118 -24.479 1.00 62.73 80 GLN B O 1
ATOM 2907 N N . ALA B 1 81 ? 13.683 37.107 -25.738 1.00 61.52 81 ALA B N 1
ATOM 2908 C CA . ALA B 1 81 ? 12.786 36.823 -24.616 1.00 61.82 81 ALA B CA 1
ATOM 2909 C C . ALA B 1 81 ? 13.289 35.648 -23.780 1.00 62.32 81 ALA B C 1
ATOM 2910 O O . ALA B 1 81 ? 13.230 35.689 -22.550 1.00 60.24 81 ALA B O 1
ATOM 2912 N N . GLU B 1 82 ? 13.770 34.599 -24.447 1.00 65.09 82 GLU B N 1
ATOM 2913 C CA . GLU B 1 82 ? 14.376 33.455 -23.757 1.00 67.44 82 GLU B CA 1
ATOM 2914 C C . GLU B 1 82 ? 15.576 33.896 -22.934 1.00 64.87 82 GLU B C 1
ATOM 2915 O O . GLU B 1 82 ? 15.755 33.445 -21.805 1.00 65.38 82 GLU B O 1
ATOM 2921 N N . SER B 1 83 ? 16.389 34.777 -23.513 1.00 62.80 83 SER B N 1
ATOM 2922 C CA . SER B 1 83 ? 17.575 35.304 -22.845 1.00 61.60 83 SER B CA 1
ATOM 2923 C C . SER B 1 83 ? 17.201 36.088 -21.589 1.00 60.56 83 SER B C 1
ATOM 2924 O O . SER B 1 83 ? 17.759 35.846 -20.520 1.00 59.31 83 SER B O 1
ATOM 2927 N N . LYS B 1 84 ? 16.251 37.012 -21.726 1.00 60.74 84 LYS B N 1
ATOM 2928 C CA . LYS B 1 84 ? 15.760 37.802 -20.588 1.00 61.45 84 LYS B CA 1
ATOM 2929 C C . LYS B 1 84 ? 15.287 36.932 -19.425 1.00 60.45 84 LYS B C 1
ATOM 2930 O O . LYS B 1 84 ? 15.576 37.223 -18.264 1.00 61.32 84 LYS B O 1
ATOM 2936 N N . LYS B 1 85 ? 14.559 35.868 -19.743 1.00 60.43 85 LYS B N 1
ATOM 2937 C CA . LYS B 1 85 ? 14.057 34.950 -18.729 1.00 60.90 85 LYS B CA 1
ATOM 2938 C C . LYS B 1 85 ? 15.202 34.167 -18.091 1.00 59.71 85 LYS B C 1
ATOM 2939 O O . LYS B 1 85 ? 15.249 34.013 -16.870 1.00 59.96 85 LYS B O 1
ATOM 2945 N N . LEU B 1 86 ? 16.116 33.667 -18.921 1.00 57.95 86 LEU B N 1
ATOM 2946 C CA . LEU B 1 86 ? 17.299 32.954 -18.432 1.00 57.02 86 LEU B CA 1
ATOM 2947 C C . LEU B 1 86 ? 18.173 33.849 -17.550 1.00 55.96 86 LEU B C 1
ATOM 2948 O O . LEU B 1 86 ? 18.709 33.393 -16.541 1.00 54.86 86 LEU B O 1
ATOM 2953 N N . GLU B 1 87 ? 18.310 35.116 -17.937 1.00 55.13 87 GLU B N 1
ATOM 2954 C CA . GLU B 1 87 ? 19.089 36.085 -17.164 1.00 55.37 87 GLU B CA 1
ATOM 2955 C C . GLU B 1 87 ? 18.538 36.263 -15.750 1.00 54.56 87 GLU B C 1
ATOM 2956 O O . GLU B 1 87 ? 19.295 36.263 -14.781 1.00 54.77 87 GLU B O 1
ATOM 2962 N N . GLY B 1 88 ? 17.220 36.407 -15.639 1.00 53.96 88 GLY B N 1
ATOM 2963 C CA . GLY B 1 88 ? 16.565 36.519 -14.339 1.00 53.08 88 GLY B CA 1
ATOM 2964 C C . GLY B 1 88 ? 16.761 35.285 -13.473 1.00 52.71 88 GLY B C 1
ATOM 2965 O O . GLY B 1 88 ? 16.945 35.394 -12.263 1.00 53.04 88 GLY B O 1
ATOM 2966 N N . GLU B 1 89 ? 16.727 34.112 -14.099 1.00 53.38 89 GLU B N 1
ATOM 2967 C CA . GLU B 1 89 ? 16.903 32.842 -13.391 1.00 53.92 89 GLU B CA 1
ATOM 2968 C C . GLU B 1 89 ? 18.358 32.610 -12.977 1.00 53.80 89 GLU B C 1
ATOM 2969 O O . GLU B 1 89 ? 18.623 32.020 -11.926 1.00 52.98 89 GLU B O 1
ATOM 2975 N N . ILE B 1 90 ? 19.291 33.073 -13.805 1.00 53.35 90 ILE B N 1
ATOM 2976 C CA . ILE B 1 90 ? 20.716 33.006 -13.482 1.00 52.97 90 ILE B CA 1
ATOM 2977 C C . ILE B 1 90 ? 21.035 33.911 -12.289 1.00 52.21 90 ILE B C 1
ATOM 2978 O O . ILE B 1 90 ? 21.813 33.534 -11.411 1.00 51.99 90 ILE B O 1
ATOM 2983 N N . THR B 1 91 ? 20.427 35.095 -12.260 1.00 52.19 91 THR B N 1
ATOM 2984 C CA . THR B 1 91 ? 20.576 36.015 -11.131 1.00 52.10 91 THR B CA 1
ATOM 2985 C C . THR B 1 91 ? 20.012 35.412 -9.843 1.00 52.25 91 THR B C 1
ATOM 2986 O O . THR B 1 91 ? 20.619 35.531 -8.780 1.00 52.51 91 THR B O 1
ATOM 2990 N N . GLU B 1 92 ? 18.854 34.767 -9.953 1.00 52.70 92 GLU B N 1
ATOM 2991 C CA . GLU B 1 92 ? 18.208 34.099 -8.820 1.00 53.27 92 GLU B CA 1
ATOM 2992 C C . GLU B 1 92 ? 19.080 32.978 -8.250 1.00 51.74 92 GLU B C 1
ATOM 2993 O O . GLU B 1 92 ? 19.243 32.869 -7.036 1.00 51.44 92 GLU B O 1
ATOM 2999 N N . LEU B 1 93 ? 19.625 32.145 -9.133 1.00 50.45 93 LEU B N 1
ATOM 3000 C CA . LEU B 1 93 ? 20.481 31.033 -8.725 1.00 49.89 93 LEU B CA 1
ATOM 3001 C C . LEU B 1 93 ? 21.805 31.527 -8.148 1.00 49.43 93 LEU B C 1
ATOM 3002 O O . LEU B 1 93 ? 22.320 30.958 -7.190 1.00 47.92 93 LEU B O 1
ATOM 3007 N N . SER B 1 94 ? 22.348 32.589 -8.736 1.00 49.54 94 SER B N 1
ATOM 3008 C CA . SER B 1 94 ? 23.634 33.122 -8.307 1.00 49.28 94 SER B CA 1
ATOM 3009 C C . SER B 1 94 ? 23.614 33.574 -6.850 1.00 49.48 94 SER B C 1
ATOM 3010 O O . SER B 1 94 ? 24.489 33.189 -6.070 1.00 49.08 94 SER B O 1
ATOM 3013 N N . LYS B 1 95 ? 22.627 34.390 -6.486 1.00 49.45 95 LYS B N 1
ATOM 3014 C CA . LYS B 1 95 ? 22.540 34.897 -5.115 1.00 49.80 95 LYS B CA 1
ATOM 3015 C C . LYS B 1 95 ? 22.293 33.761 -4.122 1.00 49.59 95 LYS B C 1
ATOM 3016 O O . LYS B 1 95 ? 22.837 33.772 -3.021 1.00 49.54 95 LYS B O 1
ATOM 3022 N N . ASN B 1 96 ? 21.487 32.780 -4.523 1.00 50.35 96 ASN B N 1
ATOM 3023 C CA . ASN B 1 96 ? 21.243 31.602 -3.695 1.00 51.57 96 ASN B CA 1
ATOM 3024 C C . ASN B 1 96 ? 22.508 30.768 -3.503 1.00 52.05 96 ASN B C 1
ATOM 3025 O O . ASN B 1 96 ? 22.773 30.295 -2.402 1.00 53.17 96 ASN B O 1
ATOM 3030 N N . ILE B 1 97 ? 23.291 30.604 -4.567 1.00 51.79 97 ILE B N 1
ATOM 3031 C CA . ILE B 1 97 ? 24.542 29.843 -4.499 1.00 52.17 97 ILE B CA 1
ATOM 3032 C C . ILE B 1 97 ? 25.570 30.523 -3.586 1.00 53.32 97 ILE B C 1
ATOM 3033 O O . ILE B 1 97 ? 26.227 29.857 -2.787 1.00 53.03 97 ILE B O 1
ATOM 3038 N N . VAL B 1 98 ? 25.703 31.841 -3.706 1.00 54.57 98 VAL B N 1
ATOM 3039 C CA . VAL B 1 98 ? 26.634 32.596 -2.869 1.00 55.53 98 VAL B CA 1
ATOM 3040 C C . VAL B 1 98 ? 26.172 32.567 -1.413 1.00 57.91 98 VAL B C 1
ATOM 3041 O O . VAL B 1 98 ? 26.962 32.280 -0.514 1.00 58.29 98 VAL B O 1
ATOM 3045 N N . SER B 1 99 ? 24.891 32.860 -1.193 1.00 60.13 99 SER B N 1
ATOM 3046 C CA . SER B 1 99 ? 24.301 32.841 0.147 1.00 60.56 99 SER B CA 1
ATOM 3047 C C . SER B 1 99 ? 24.448 31.470 0.804 1.00 61.65 99 SER B C 1
ATOM 3048 O O . SER B 1 99 ? 24.895 31.364 1.944 1.00 62.12 99 SER B O 1
ATOM 3051 N N . ARG B 1 100 ? 24.065 30.430 0.073 1.00 62.55 100 ARG B N 1
ATOM 3052 C CA . ARG B 1 100 ? 24.124 29.059 0.574 1.00 64.43 100 ARG B CA 1
ATOM 3053 C C . ARG B 1 100 ? 25.554 28.592 0.844 1.00 66.01 100 ARG B C 1
ATOM 3054 O O . ARG B 1 100 ? 25.781 27.777 1.736 1.00 66.53 100 ARG B O 1
ATOM 3062 N N . ASN B 1 101 ? 26.514 29.103 0.077 1.00 67.29 101 ASN B N 1
ATOM 3063 C CA . ASN B 1 101 ? 27.920 28.797 0.324 1.00 68.81 101 ASN B CA 1
ATOM 3064 C C . ASN B 1 101 ? 28.378 29.338 1.676 1.00 70.60 101 ASN B C 1
ATOM 3065 O O . ASN B 1 101 ? 29.050 28.638 2.431 1.00 71.27 101 ASN B O 1
ATOM 3070 N N . GLN B 1 102 ? 28.008 30.584 1.969 1.00 74.19 102 GLN B N 1
ATOM 3071 C CA . GLN B 1 102 ? 28.330 31.208 3.252 1.00 76.77 102 GLN B CA 1
ATOM 3072 C C . GLN B 1 102 ? 27.675 30.447 4.401 1.00 77.97 102 GLN B C 1
ATOM 3073 O O . GLN B 1 102 ? 28.303 30.195 5.419 1.00 79.55 102 GLN B O 1
ATOM 3079 N N . SER B 1 103 ? 26.412 30.079 4.224 1.00 79.46 103 SER B N 1
ATOM 3080 C CA . SER B 1 103 ? 25.687 29.260 5.194 1.00 79.63 103 SER B CA 1
ATOM 3081 C C . SER B 1 103 ? 26.358 27.911 5.443 1.00 81.42 103 SER B C 1
ATOM 3082 O O . SER B 1 103 ? 26.468 27.459 6.587 1.00 82.50 103 SER B O 1
ATOM 3085 N N . LEU B 1 104 ? 26.793 27.273 4.362 1.00 84.34 104 LEU B N 1
ATOM 3086 C CA . LEU B 1 104 ? 27.459 25.974 4.440 1.00 86.51 104 LEU B CA 1
ATOM 3087 C C . LEU B 1 104 ? 28.838 26.058 5.093 1.00 89.23 104 LEU B C 1
ATOM 3088 O O . LEU B 1 104 ? 29.294 25.086 5.686 1.00 89.50 104 LEU B O 1
ATOM 3093 N N . GLU B 1 105 ? 29.499 27.209 4.979 1.00 93.07 105 GLU B N 1
ATOM 3094 C CA . GLU B 1 105 ? 30.807 27.413 5.615 1.00 97.20 105 GLU B CA 1
ATOM 3095 C C . GLU B 1 105 ? 30.682 27.870 7.082 1.00 99.99 105 GLU B C 1
ATOM 3096 O O . GLU B 1 105 ? 31.570 27.596 7.887 1.00 99.96 105 GLU B O 1
ATOM 3102 N N . LYS B 1 106 ? 29.586 28.549 7.426 1.00 102.63 106 LYS B N 1
ATOM 3103 C CA . LYS B 1 106 ? 29.272 28.860 8.831 1.00 105.24 106 LYS B CA 1
ATOM 3104 C C . LYS B 1 106 ? 28.828 27.594 9.566 1.00 106.87 106 LYS B C 1
ATOM 3105 O O . LYS B 1 106 ? 29.099 27.433 10.761 1.00 106.01 106 LYS B O 1
ATOM 3111 N N . GLN B 1 107 ? 28.126 26.721 8.844 1.00 110.50 107 GLN B N 1
ATOM 3112 C CA . GLN B 1 107 ? 27.804 25.379 9.313 1.00 113.71 107 GLN B CA 1
ATOM 3113 C C . GLN B 1 107 ? 28.999 24.477 8.994 1.00 117.45 107 GLN B C 1
ATOM 3114 O O . GLN B 1 107 ? 29.914 24.886 8.274 1.00 116.97 107 GLN B O 1
ATOM 3120 N N . ALA B 1 108 ? 29.004 23.260 9.532 1.00 123.04 108 ALA B N 1
ATOM 3121 C CA . ALA B 1 108 ? 30.087 22.294 9.308 1.00 127.95 108 ALA B CA 1
ATOM 3122 C C . ALA B 1 108 ? 31.390 22.745 9.963 1.00 131.33 108 ALA B C 1
ATOM 3123 O O . ALA B 1 108 ? 31.957 22.010 10.761 1.00 132.20 108 ALA B O 1
ATOM 3125 N N . ARG B 1 109 ? 31.863 23.942 9.620 1.00 134.68 109 ARG B N 1
ATOM 3126 C CA . ARG B 1 109 ? 33.030 24.532 10.267 1.00 138.95 109 ARG B CA 1
ATOM 3127 C C . ARG B 1 109 ? 32.836 24.683 11.771 1.00 141.61 109 ARG B C 1
ATOM 3128 O O . ARG B 1 109 ? 33.742 24.362 12.535 1.00 142.66 109 ARG B O 1
ATOM 3136 N N . SER B 1 110 ? 31.667 25.170 12.191 1.00 143.64 110 SER B N 1
ATOM 3137 C CA . SER B 1 110 ? 31.359 25.286 13.623 1.00 144.97 110 SER B CA 1
ATOM 3138 C C . SER B 1 110 ? 31.237 23.912 14.294 1.00 148.93 110 SER B C 1
ATOM 3139 O O . SER B 1 110 ? 31.527 23.776 15.482 1.00 147.87 110 SER B O 1
ATOM 3142 N N . ALA B 1 111 ? 30.818 22.904 13.527 1.00 154.24 111 ALA B N 1
ATOM 3143 C CA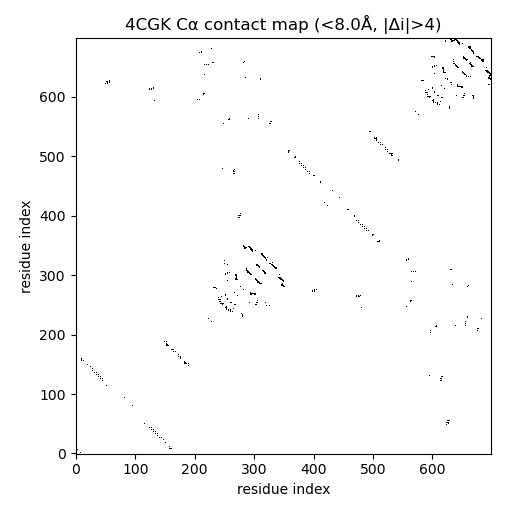 . ALA B 1 111 ? 30.712 21.526 14.016 1.00 160.04 111 ALA B CA 1
ATOM 3144 C C . ALA B 1 111 ? 31.963 20.684 13.724 1.00 165.03 111 ALA B C 1
ATOM 3145 O O . ALA B 1 111 ? 32.003 19.499 14.064 1.00 166.50 111 ALA B O 1
ATOM 3147 N N . GLN B 1 112 ? 32.973 21.288 13.095 1.00 170.00 112 GLN B N 1
ATOM 3148 C CA . GLN B 1 112 ? 34.225 20.594 12.782 1.00 172.93 112 GLN B CA 1
ATOM 3149 C C . GLN B 1 112 ? 35.443 21.528 12.898 1.00 176.70 112 GLN B C 1
ATOM 3150 O O . GLN B 1 112 ? 36.391 21.434 12.115 1.00 176.40 112 GLN B O 1
ATOM 3156 N N . THR B 1 113 ? 35.406 22.418 13.890 1.00 181.53 113 THR B N 1
ATOM 3157 C CA . THR B 1 113 ? 36.531 23.297 14.210 1.00 184.89 113 THR B CA 1
ATOM 3158 C C . THR B 1 113 ? 37.534 22.531 15.070 1.00 188.54 113 THR B C 1
ATOM 3159 O O . THR B 1 113 ? 37.199 22.117 16.179 1.00 191.18 113 THR B O 1
ATOM 3163 N N . ASN B 1 114 ? 38.749 22.334 14.558 1.00 190.91 114 ASN B N 1
ATOM 3164 C CA . ASN B 1 114 ? 39.817 21.652 15.303 1.00 192.96 114 ASN B CA 1
ATOM 3165 C C . ASN B 1 114 ? 39.954 22.142 16.751 1.00 195.63 114 ASN B C 1
ATOM 3166 O O . ASN B 1 114 ? 40.331 23.292 16.998 1.00 196.31 114 ASN B O 1
ATOM 3171 N N . GLY B 1 115 ? 39.673 21.242 17.695 1.00 197.44 115 GLY B N 1
ATOM 3172 C CA . GLY B 1 115 ? 39.551 21.590 19.114 1.00 197.19 115 GLY B CA 1
ATOM 3173 C C . GLY B 1 115 ? 38.135 21.424 19.638 1.00 198.15 115 GLY B C 1
ATOM 3174 O O . GLY B 1 115 ? 37.935 21.106 20.813 1.00 197.22 115 GLY B O 1
ATOM 3175 N N . ALA B 1 116 ? 37.153 21.630 18.761 1.00 200.32 116 ALA B N 1
ATOM 3176 C CA . ALA B 1 116 ? 35.743 21.667 19.144 1.00 202.56 116 ALA B CA 1
ATOM 3177 C C . ALA B 1 116 ? 34.986 20.373 18.834 1.00 205.78 116 ALA B C 1
ATOM 3178 O O . ALA B 1 116 ? 33.896 20.157 19.367 1.00 206.61 116 ALA B O 1
ATOM 3180 N N . VAL B 1 117 ? 35.551 19.525 17.974 1.00 209.24 117 VAL B N 1
ATOM 3181 C CA . VAL B 1 117 ? 34.900 18.265 17.587 1.00 212.02 117 VAL B CA 1
ATOM 3182 C C . VAL B 1 117 ? 34.884 17.250 18.732 1.00 215.48 117 VAL B C 1
ATOM 3183 O O . VAL B 1 117 ? 33.921 16.496 18.879 1.00 217.25 117 VAL B O 1
ATOM 3187 N N . THR B 1 118 ? 35.943 17.237 19.540 1.00 217.42 118 THR B N 1
ATOM 3188 C CA . THR B 1 118 ? 36.029 16.332 20.690 1.00 218.68 118 THR B CA 1
ATOM 3189 C C . THR B 1 118 ? 34.857 16.511 21.663 1.00 221.15 118 THR B C 1
ATOM 3190 O O . THR B 1 118 ? 34.410 15.544 22.283 1.00 223.04 118 THR B O 1
ATOM 3194 N N . SER B 1 119 ? 34.369 17.745 21.790 1.00 221.65 119 SER B N 1
ATOM 3195 C CA . SER B 1 119 ? 33.185 18.035 22.605 1.00 220.34 119 SER B CA 1
ATOM 3196 C C . SER B 1 119 ? 31.901 17.493 21.964 1.00 221.94 119 SER B C 1
ATOM 3197 O O . SER B 1 119 ? 31.001 17.042 22.671 1.00 221.74 119 SER B O 1
ATOM 3200 N N . TYR B 1 120 ? 31.821 17.546 20.634 1.00 223.53 120 TYR B N 1
ATOM 3201 C CA . TYR B 1 120 ? 30.673 16.998 19.897 1.00 224.23 120 TYR B CA 1
ATOM 3202 C C . TYR B 1 120 ? 30.576 15.471 20.000 1.00 224.06 120 TYR B C 1
ATOM 3203 O O . TYR B 1 120 ? 29.481 14.913 19.903 1.00 223.59 120 TYR B O 1
ATOM 3212 N N . ILE B 1 121 ? 31.715 14.803 20.188 1.00 223.86 121 ILE B N 1
ATOM 3213 C CA . ILE B 1 121 ? 31.732 13.353 20.405 1.00 222.72 121 ILE B CA 1
ATOM 3214 C C . ILE B 1 121 ? 31.351 13.035 21.854 1.00 221.19 121 ILE B C 1
ATOM 3215 O O . ILE B 1 121 ? 30.736 12.004 22.125 1.00 220.04 121 ILE B O 1
ATOM 3220 N N . ASN B 1 122 ? 31.726 13.918 22.779 1.00 219.19 122 ASN B N 1
ATOM 3221 C CA . ASN B 1 122 ? 31.349 13.778 24.189 1.00 217.47 122 ASN B CA 1
ATOM 3222 C C . ASN B 1 122 ? 29.874 14.090 24.463 1.00 216.30 122 ASN B C 1
ATOM 3223 O O . ASN B 1 122 ? 29.325 13.636 25.467 1.00 215.53 122 ASN B O 1
ATOM 3228 N N . THR B 1 123 ? 29.244 14.867 23.582 1.00 214.93 123 THR B N 1
ATOM 3229 C CA . THR B 1 123 ? 27.832 15.226 23.718 1.00 213.38 123 THR B CA 1
ATOM 3230 C C . THR B 1 123 ? 26.915 14.009 23.591 1.00 213.14 123 THR B C 1
ATOM 3231 O O . THR B 1 123 ? 25.899 13.926 24.287 1.00 213.25 123 THR B O 1
ATOM 3235 N N . ILE B 1 124 ? 27.269 13.071 22.710 1.00 212.29 124 ILE B N 1
ATOM 3236 C CA . ILE B 1 124 ? 26.498 11.825 22.586 1.00 211.62 124 ILE B CA 1
ATOM 3237 C C . ILE B 1 124 ? 26.709 10.929 23.810 1.00 210.31 124 ILE B C 1
ATOM 3238 O O . ILE B 1 124 ? 25.771 10.274 24.261 1.00 209.40 124 ILE B O 1
ATOM 3243 N N . VAL B 1 125 ? 27.927 10.933 24.355 1.00 208.93 125 VAL B N 1
ATOM 3244 C CA . VAL B 1 125 ? 28.264 10.144 25.548 1.00 208.08 125 VAL B CA 1
ATOM 3245 C C . VAL B 1 125 ? 27.684 10.768 26.827 1.00 208.15 125 VAL B C 1
ATOM 3246 O O . VAL B 1 125 ? 27.463 10.062 27.816 1.00 207.06 125 VAL B O 1
ATOM 3250 N N . ASN B 1 126 ? 27.435 12.079 26.794 1.00 208.14 126 ASN B N 1
ATOM 3251 C CA . ASN B 1 126 ? 26.878 12.824 27.924 1.00 207.11 126 ASN B CA 1
ATOM 3252 C C . ASN B 1 126 ? 25.350 12.820 27.898 1.00 207.84 126 ASN B C 1
ATOM 3253 O O . ASN B 1 126 ? 24.707 12.890 28.947 1.00 206.55 126 ASN B O 1
ATOM 3258 N N . SER B 1 127 ? 24.782 12.748 26.694 1.00 208.84 127 SER B N 1
ATOM 3259 C CA . SER B 1 127 ? 23.334 12.613 26.516 1.00 209.70 127 SER B CA 1
ATOM 3260 C C . SER B 1 127 ? 22.891 11.151 26.692 1.00 211.38 127 SER B C 1
ATOM 3261 O O . SER B 1 127 ? 21.699 10.876 26.763 1.00 212.23 127 SER B O 1
ATOM 3264 N N . LYS B 1 128 ? 23.840 10.215 26.741 1.00 211.67 128 LYS B N 1
ATOM 3265 C CA . LYS B 1 128 ? 23.515 8.801 26.965 1.00 211.55 128 LYS B CA 1
ATOM 3266 C C . LYS B 1 128 ? 23.209 8.506 28.431 1.00 211.70 128 LYS B C 1
ATOM 3267 O O . LYS B 1 128 ? 22.602 7.480 28.725 1.00 212.12 128 LYS B O 1
ATOM 3273 N N . SER B 1 129 ? 23.624 9.390 29.343 1.00 210.37 129 SER B N 1
ATOM 3274 C CA . SER B 1 129 ? 23.253 9.267 30.759 1.00 209.20 129 SER B CA 1
ATOM 3275 C C . SER B 1 129 ? 21.741 9.085 30.885 1.00 210.70 129 SER B C 1
ATOM 3276 O O . SER B 1 129 ? 20.968 9.872 30.333 1.00 211.91 129 SER B O 1
ATOM 3279 N N . ILE B 1 130 ? 21.330 8.046 31.609 1.00 211.28 130 ILE B N 1
ATOM 3280 C CA . ILE B 1 130 ? 19.921 7.638 31.652 1.00 211.63 130 ILE B CA 1
ATOM 3281 C C . ILE B 1 130 ? 19.111 8.612 32.511 1.00 212.16 130 ILE B C 1
ATOM 3282 O O . ILE B 1 130 ? 18.840 8.361 33.687 1.00 214.37 130 ILE B O 1
ATOM 3287 N N . THR B 1 131 ? 18.743 9.740 31.911 1.00 209.57 131 THR B N 1
ATOM 3288 C CA . THR B 1 131 ? 17.919 10.741 32.588 1.00 205.86 131 THR B CA 1
ATOM 3289 C C . THR B 1 131 ? 17.169 11.593 31.557 1.00 203.22 131 THR B C 1
ATOM 3290 O O . THR B 1 131 ? 17.673 12.637 31.143 1.00 200.25 131 THR B O 1
ATOM 3294 N N . GLU B 1 132 ? 15.997 11.151 31.097 1.00 202.48 132 GLU B N 1
ATOM 3295 C CA . GLU B 1 132 ? 15.485 9.786 31.269 1.00 201.55 132 GLU B CA 1
ATOM 3296 C C . GLU B 1 132 ? 14.910 9.229 29.956 1.00 199.59 132 GLU B C 1
ATOM 3297 O O . GLU B 1 132 ? 14.930 8.019 29.729 1.00 199.62 132 GLU B O 1
ATOM 3303 N N . ALA B 1 133 ? 14.378 10.112 29.113 1.00 196.83 133 ALA B N 1
ATOM 3304 C CA . ALA B 1 133 ? 14.039 9.778 27.733 1.00 193.71 133 ALA B CA 1
ATOM 3305 C C . ALA B 1 133 ? 14.881 10.686 26.844 1.00 191.96 133 ALA B C 1
ATOM 3306 O O . ALA B 1 133 ? 14.686 11.901 26.826 1.00 190.87 133 ALA B O 1
ATOM 3308 N N . ILE B 1 134 ? 15.823 10.090 26.118 1.00 190.79 134 ILE B N 1
ATOM 3309 C CA . ILE B 1 134 ? 16.829 10.852 25.379 1.00 189.73 134 ILE B CA 1
ATOM 3310 C C . ILE B 1 134 ? 16.385 11.060 23.936 1.00 189.97 134 ILE B C 1
ATOM 3311 O O . ILE B 1 134 ? 16.088 10.095 23.232 1.00 191.97 134 ILE B O 1
ATOM 3316 N N . SER B 1 135 ? 16.334 12.325 23.515 1.00 188.33 135 SER B N 1
ATOM 3317 C CA . SER B 1 135 ? 16.043 12.687 22.127 1.00 186.43 135 SER B CA 1
ATOM 3318 C C . SER B 1 135 ? 17.069 13.704 21.611 1.00 185.10 135 SER B C 1
ATOM 3319 O O . SER B 1 135 ? 16.749 14.559 20.782 1.00 185.39 135 SER B O 1
ATOM 3322 N N . ARG B 1 136 ? 18.302 13.593 22.105 1.00 183.32 136 ARG B N 1
ATOM 3323 C CA . ARG B 1 136 ? 19.404 14.465 21.695 1.00 181.20 136 ARG B CA 1
ATOM 3324 C C . ARG B 1 136 ? 20.171 13.835 20.529 1.00 179.88 136 ARG B C 1
ATOM 3325 O O . ARG B 1 136 ? 20.621 14.538 19.623 1.00 178.72 136 ARG B O 1
ATOM 3333 N N . VAL B 1 137 ? 20.310 12.510 20.561 1.00 178.54 137 VAL B N 1
ATOM 3334 C CA . VAL B 1 137 ? 20.990 11.765 19.499 1.00 176.52 137 VAL B CA 1
ATOM 3335 C C . VAL B 1 137 ? 20.078 11.621 18.277 1.00 174.23 137 VAL B C 1
ATOM 3336 O O . VAL B 1 137 ? 20.545 11.676 17.138 1.00 174.34 137 VAL B O 1
ATOM 3340 N N . ALA B 1 138 ? 18.782 11.434 18.523 1.00 170.84 138 ALA B N 1
ATOM 3341 C CA . ALA B 1 138 ? 17.784 11.359 17.452 1.00 167.48 138 ALA B CA 1
ATOM 3342 C C . ALA B 1 138 ? 17.613 12.704 16.738 1.00 164.05 138 ALA B C 1
ATOM 3343 O O . ALA B 1 138 ? 17.391 12.745 15.528 1.00 162.47 138 ALA B O 1
ATOM 3345 N N . ALA B 1 139 ? 17.712 13.796 17.494 1.00 161.07 139 ALA B N 1
ATOM 3346 C CA . ALA B 1 139 ? 17.642 15.148 16.930 1.00 157.85 139 ALA B CA 1
ATOM 3347 C C . ALA B 1 139 ? 18.918 15.530 16.169 1.00 156.10 139 ALA B C 1
ATOM 3348 O O . ALA B 1 139 ? 18.885 16.404 15.303 1.00 156.11 139 ALA B O 1
ATOM 3350 N N . MET B 1 140 ? 20.033 14.878 16.497 1.00 153.94 140 MET B N 1
ATOM 3351 C CA . MET B 1 140 ? 21.307 15.103 15.799 1.00 151.09 140 MET B CA 1
ATOM 3352 C C . MET B 1 140 ? 21.247 14.569 14.359 1.00 149.60 140 MET B C 1
ATOM 3353 O O . MET B 1 140 ? 21.959 15.054 13.482 1.00 148.35 140 MET B O 1
ATOM 3358 N N . SER B 1 141 ? 20.402 13.568 14.122 1.00 148.47 141 SER B N 1
ATOM 3359 C CA . SER B 1 141 ? 20.186 13.028 12.778 1.00 146.42 141 SER B CA 1
ATOM 3360 C C . SER B 1 141 ? 19.498 14.038 11.854 1.00 144.24 141 SER B C 1
ATOM 3361 O O . SER B 1 141 ? 19.742 14.051 10.649 1.00 143.55 141 SER B O 1
ATOM 3364 N N . GLU B 1 142 ? 18.648 14.884 12.428 1.00 141.93 142 GLU B N 1
ATOM 3365 C CA . GLU B 1 142 ? 17.870 15.855 11.655 1.00 139.63 142 GLU B CA 1
ATOM 3366 C C . GLU B 1 142 ? 18.730 17.023 11.150 1.00 136.11 142 GLU B C 1
ATOM 3367 O O . GLU B 1 142 ? 18.569 17.455 10.008 1.00 136.63 142 GLU B O 1
ATOM 3373 N N . ILE B 1 143 ? 19.637 17.529 11.985 1.00 131.87 143 ILE B N 1
ATOM 3374 C CA . ILE B 1 143 ? 20.551 18.599 11.553 1.00 129.21 143 ILE B CA 1
ATOM 3375 C C . ILE B 1 143 ? 21.543 18.122 10.480 1.00 127.57 143 ILE B C 1
ATOM 3376 O O . ILE B 1 143 ? 21.956 18.903 9.618 1.00 127.29 143 ILE B O 1
ATOM 3381 N N . VAL B 1 144 ? 21.924 16.848 10.543 1.00 125.93 144 VAL B N 1
ATOM 3382 C CA . VAL B 1 144 ? 22.791 16.248 9.528 1.00 123.88 144 VAL B CA 1
ATOM 3383 C C . VAL B 1 144 ? 21.987 15.987 8.253 1.00 122.24 144 VAL B C 1
ATOM 3384 O O . VAL B 1 144 ? 22.501 16.157 7.148 1.00 121.01 144 VAL B O 1
ATOM 3388 N N . SER B 1 145 ? 20.730 15.579 8.415 1.00 120.87 145 SER B N 1
ATOM 3389 C CA . SER B 1 145 ? 19.815 15.412 7.285 1.00 120.20 145 SER B CA 1
ATOM 3390 C C . SER B 1 145 ? 19.548 16.751 6.594 1.00 119.20 145 SER B C 1
ATOM 3391 O O . SER B 1 145 ? 19.495 16.823 5.367 1.00 118.45 145 SER B O 1
ATOM 3394 N N . ALA B 1 146 ? 19.382 17.804 7.392 1.00 119.05 146 ALA B N 1
ATOM 3395 C CA . ALA B 1 146 ? 19.206 19.161 6.872 1.00 118.44 146 ALA B CA 1
ATOM 3396 C C . ALA B 1 146 ? 20.484 19.676 6.206 1.00 117.90 146 ALA B C 1
ATOM 3397 O O . ALA B 1 146 ? 20.421 20.386 5.200 1.00 119.62 146 ALA B O 1
ATOM 3399 N N . ASN B 1 147 ? 21.636 19.323 6.775 1.00 116.19 147 ASN B N 1
ATOM 3400 C CA . ASN B 1 147 ? 22.930 19.680 6.194 1.00 114.39 147 ASN B CA 1
ATOM 3401 C C . ASN B 1 147 ? 23.152 18.997 4.848 1.00 115.75 147 ASN B C 1
ATOM 3402 O O . ASN B 1 147 ? 23.507 19.648 3.870 1.00 118.45 147 ASN B O 1
ATOM 3407 N N . ASN B 1 148 ? 22.934 17.686 4.801 1.00 116.97 148 ASN B N 1
ATOM 3408 C CA . ASN B 1 148 ? 23.084 16.924 3.558 1.00 116.90 148 ASN B CA 1
ATOM 3409 C C . ASN B 1 148 ? 22.096 17.366 2.477 1.00 115.63 148 ASN B C 1
ATOM 3410 O O . ASN B 1 148 ? 22.408 17.317 1.288 1.00 116.14 148 ASN B O 1
ATOM 3415 N N . LYS B 1 149 ? 20.908 17.795 2.899 1.00 114.00 149 LYS B N 1
ATOM 3416 C CA . LYS B 1 149 ? 19.901 18.332 1.983 1.00 112.05 149 LYS B CA 1
ATOM 3417 C C . LYS B 1 149 ? 20.331 19.675 1.384 1.00 108.65 149 LYS B C 1
ATOM 3418 O O . LYS B 1 149 ? 19.959 20.001 0.256 1.00 106.51 149 LYS B O 1
ATOM 3424 N N . MET B 1 150 ? 21.112 20.443 2.142 1.00 105.82 150 MET B N 1
ATOM 3425 C CA . MET B 1 150 ? 21.572 21.762 1.704 1.00 103.81 150 MET B CA 1
ATOM 3426 C C . MET B 1 150 ? 22.629 21.665 0.602 1.00 103.32 150 MET B C 1
ATOM 3427 O O . MET B 1 150 ? 22.531 22.358 -0.409 1.00 104.04 150 MET B O 1
ATOM 3432 N N . LEU B 1 151 ? 23.636 20.814 0.795 1.00 102.11 151 LEU B N 1
ATOM 3433 C CA . LEU B 1 151 ? 24.678 20.618 -0.223 1.00 100.79 151 LEU B CA 1
ATOM 3434 C C . LEU B 1 151 ? 24.153 19.952 -1.495 1.00 99.96 151 LEU B C 1
ATOM 3435 O O . LEU B 1 151 ? 24.700 20.171 -2.575 1.00 99.77 151 LEU B O 1
ATOM 3440 N N . GLU B 1 152 ? 23.121 19.121 -1.359 1.00 99.77 152 GLU B N 1
ATOM 3441 C CA . GLU B 1 152 ? 22.475 18.498 -2.522 1.00 100.72 152 GLU B CA 1
ATOM 3442 C C . GLU B 1 152 ? 21.693 19.528 -3.346 1.00 98.28 152 GLU B C 1
ATOM 3443 O O . GLU B 1 152 ? 21.586 19.396 -4.566 1.00 97.79 152 GLU B O 1
ATOM 3449 N N . GLN B 1 153 ? 21.152 20.545 -2.678 1.00 95.04 153 GLN B N 1
ATOM 3450 C CA . GLN B 1 153 ? 20.449 21.632 -3.361 1.00 93.37 153 GLN B CA 1
ATOM 3451 C C . GLN B 1 153 ? 21.457 22.617 -3.959 1.00 90.24 153 GLN B C 1
ATOM 3452 O O . GLN B 1 153 ? 21.216 23.185 -5.024 1.00 88.16 153 GLN B O 1
ATOM 3458 N N . GLN B 1 154 ? 22.582 22.806 -3.269 1.00 86.86 154 GLN B N 1
ATOM 3459 C CA . GLN B 1 154 ? 23.699 23.599 -3.789 1.00 83.97 154 GLN B CA 1
ATOM 3460 C C . GLN B 1 154 ? 24.270 22.960 -5.055 1.00 85.62 154 GLN B C 1
ATOM 3461 O O . GLN B 1 154 ? 24.570 23.653 -6.027 1.00 87.43 154 GLN B O 1
ATOM 3467 N N . LYS B 1 155 ? 24.417 21.638 -5.031 1.00 86.02 155 LYS B N 1
ATOM 3468 C CA . LYS B 1 155 ? 24.917 20.883 -6.181 1.00 85.72 155 LYS B CA 1
ATOM 3469 C C . LYS B 1 155 ? 23.949 20.952 -7.365 1.00 83.28 155 LYS B C 1
ATOM 3470 O O . LYS B 1 155 ? 24.376 21.014 -8.519 1.00 82.25 155 LYS B O 1
ATOM 3476 N N . ALA B 1 156 ? 22.650 20.944 -7.070 1.00 81.27 156 ALA B N 1
ATOM 3477 C CA . ALA B 1 156 ? 21.612 21.064 -8.097 1.00 79.83 156 ALA B CA 1
ATOM 3478 C C . ALA B 1 156 ? 21.559 22.468 -8.707 1.00 78.13 156 ALA B C 1
ATOM 3479 O O . ALA B 1 156 ? 21.307 22.617 -9.903 1.00 77.81 156 ALA B O 1
ATOM 3481 N N . ASP B 1 157 ? 21.787 23.489 -7.884 1.00 76.13 157 ASP B N 1
ATOM 3482 C CA . ASP B 1 157 ? 21.794 24.875 -8.361 1.00 75.12 157 ASP B CA 1
ATOM 3483 C C . ASP B 1 157 ? 23.019 25.182 -9.224 1.00 74.01 157 ASP B C 1
ATOM 3484 O O . ASP B 1 157 ? 22.915 25.924 -10.201 1.00 73.66 157 ASP B O 1
ATOM 3489 N N . LYS B 1 158 ? 24.171 24.619 -8.862 1.00 73.09 158 LYS B N 1
ATOM 3490 C CA . LYS B 1 158 ? 25.384 24.761 -9.674 1.00 71.63 158 LYS B CA 1
ATOM 3491 C C . LYS B 1 158 ? 25.237 24.060 -11.024 1.00 70.09 158 LYS B C 1
ATOM 3492 O O . LYS B 1 158 ? 25.765 24.525 -12.032 1.00 68.29 158 LYS B O 1
ATOM 3498 N N . LYS B 1 159 ? 24.517 22.943 -11.033 1.00 69.30 159 LYS B N 1
ATOM 3499 C CA . LYS B 1 159 ? 24.217 22.224 -12.268 1.00 68.55 159 LYS B CA 1
ATOM 3500 C C . LYS B 1 159 ? 23.265 23.034 -13.150 1.00 65.25 159 LYS B C 1
ATOM 3501 O O . LYS B 1 159 ? 23.465 23.136 -14.360 1.00 65.52 159 LYS B O 1
ATOM 3507 N N . ALA B 1 160 ? 22.240 23.615 -12.530 1.00 62.23 160 ALA B N 1
ATOM 3508 C CA . ALA B 1 160 ? 21.211 24.373 -13.246 1.00 59.83 160 ALA B CA 1
ATOM 3509 C C . ALA B 1 160 ? 21.743 25.672 -13.844 1.00 58.06 160 ALA B C 1
ATOM 3510 O O . ALA B 1 160 ? 21.452 25.987 -15.000 1.00 58.25 160 ALA B O 1
ATOM 3512 N N . ILE B 1 161 ? 22.513 26.426 -13.062 1.00 55.24 161 ILE B N 1
ATOM 3513 C CA . ILE B 1 161 ? 23.089 27.682 -13.549 1.00 54.46 161 ILE B CA 1
ATOM 3514 C C . ILE B 1 161 ? 24.066 27.436 -14.704 1.00 54.57 161 ILE B C 1
ATOM 3515 O O . ILE B 1 161 ? 24.123 28.221 -15.650 1.00 54.37 161 ILE B O 1
ATOM 3520 N N . SER B 1 162 ? 24.830 26.350 -14.623 1.00 55.25 162 SER B N 1
ATOM 3521 C CA . SER B 1 162 ? 25.749 25.980 -15.695 1.00 57.19 162 SER B CA 1
ATOM 3522 C C . SER B 1 162 ? 25.010 25.715 -16.999 1.00 57.59 162 SER B C 1
ATOM 3523 O O . SER B 1 162 ? 25.412 26.212 -18.042 1.00 55.97 162 SER B O 1
ATOM 3526 N N . GLU B 1 163 ? 23.929 24.940 -16.925 1.00 59.49 163 GLU B N 1
ATOM 3527 C CA . GLU B 1 163 ? 23.102 24.635 -18.097 1.00 61.15 163 GLU B CA 1
ATOM 3528 C C . GLU B 1 163 ? 22.416 25.879 -18.653 1.00 60.10 163 GLU B C 1
ATOM 3529 O O . GLU B 1 163 ? 22.340 26.061 -19.867 1.00 61.67 163 GLU B O 1
ATOM 3535 N N . LYS B 1 164 ? 21.910 26.725 -17.762 1.00 58.91 164 LYS B N 1
ATOM 3536 C CA . LYS B 1 164 ? 21.249 27.967 -18.167 1.00 57.70 164 LYS B CA 1
ATOM 3537 C C . LYS B 1 164 ? 22.230 28.956 -18.790 1.00 56.30 164 LYS B C 1
ATOM 3538 O O . LYS B 1 164 ? 21.858 29.741 -19.661 1.00 55.80 164 LYS B O 1
ATOM 3544 N N . GLN B 1 165 ? 23.481 28.917 -18.339 1.00 55.63 165 GLN B N 1
ATOM 3545 C CA . GLN B 1 165 ? 24.521 29.783 -18.892 1.00 55.03 165 GLN B CA 1
ATOM 3546 C C . GLN B 1 165 ? 24.831 29.459 -20.357 1.00 55.70 165 GLN B C 1
ATOM 3547 O O . GLN B 1 165 ? 24.918 30.372 -21.175 1.00 55.02 165 GLN B O 1
ATOM 3553 N N . VAL B 1 166 ? 24.975 28.176 -20.695 1.00 56.26 166 VAL B N 1
ATOM 3554 C CA . VAL B 1 166 ? 25.305 27.802 -22.078 1.00 56.49 166 VAL B CA 1
ATOM 3555 C C . VAL B 1 166 ? 24.140 28.105 -23.026 1.00 56.30 166 VAL B C 1
ATOM 3556 O O . VAL B 1 166 ? 24.358 28.601 -24.130 1.00 56.66 166 VAL B O 1
ATOM 3560 N N . ALA B 1 167 ? 22.915 27.818 -22.588 1.00 55.22 167 ALA B N 1
ATOM 3561 C CA . ALA B 1 167 ? 21.724 28.071 -23.400 1.00 54.16 167 ALA B CA 1
ATOM 3562 C C . ALA B 1 167 ? 21.543 29.564 -23.642 1.00 53.86 167 ALA B C 1
ATOM 3563 O O . ALA B 1 167 ? 21.215 29.983 -24.751 1.00 54.77 167 ALA B O 1
ATOM 3565 N N . ASN B 1 168 ? 21.760 30.358 -22.596 1.00 53.10 168 ASN B N 1
ATOM 3566 C CA . ASN B 1 168 ? 21.691 31.811 -22.695 1.00 51.37 168 ASN B CA 1
ATOM 3567 C C . ASN B 1 168 ? 22.782 32.365 -23.603 1.00 51.33 168 ASN B C 1
ATOM 3568 O O . ASN B 1 168 ? 22.520 33.226 -24.447 1.00 50.08 168 ASN B O 1
ATOM 3573 N N . ASN B 1 169 ? 24.003 31.866 -23.424 1.00 51.54 169 ASN B N 1
ATOM 3574 C CA . ASN B 1 169 ? 25.134 32.311 -24.234 1.00 52.63 169 ASN B CA 1
ATOM 3575 C C . ASN B 1 169 ? 24.943 31.978 -25.709 1.00 53.62 169 ASN B C 1
ATOM 3576 O O . ASN B 1 169 ? 25.210 32.813 -26.573 1.00 53.79 169 ASN B O 1
ATOM 3581 N N . ASP B 1 170 ? 24.475 30.762 -25.990 1.00 54.90 170 ASP B N 1
ATOM 3582 C CA . ASP B 1 170 ? 24.180 30.347 -27.362 1.00 56.51 170 ASP B CA 1
ATOM 3583 C C . ASP B 1 170 ? 23.059 31.195 -27.964 1.00 54.59 170 ASP B C 1
ATOM 3584 O O . ASP B 1 170 ? 23.130 31.572 -29.128 1.00 53.46 170 ASP B O 1
ATOM 3589 N N . ALA B 1 171 ? 22.037 31.496 -27.166 1.00 53.23 171 ALA B N 1
ATOM 3590 C CA . ALA B 1 171 ? 20.923 32.334 -27.611 1.00 52.19 171 ALA B CA 1
ATOM 3591 C C . ALA B 1 171 ? 21.393 33.738 -27.986 1.00 52.03 171 ALA B C 1
ATOM 3592 O O . ALA B 1 171 ? 21.013 34.267 -29.028 1.00 52.51 171 ALA B O 1
ATOM 3594 N N . ILE B 1 172 ? 22.227 34.327 -27.133 1.00 51.70 172 ILE B N 1
ATOM 3595 C CA . ILE B 1 172 ? 22.798 35.651 -27.391 1.00 51.06 172 ILE B CA 1
ATOM 3596 C C . ILE B 1 172 ? 23.668 35.647 -28.656 1.00 51.18 172 ILE B C 1
ATOM 3597 O O . ILE B 1 172 ? 23.594 36.576 -29.469 1.00 50.68 172 ILE B O 1
ATOM 3602 N N . ASN B 1 173 ? 24.487 34.609 -28.812 1.00 50.62 173 ASN B N 1
ATOM 3603 C CA . ASN B 1 173 ? 25.345 34.475 -29.985 1.00 51.15 173 ASN B CA 1
ATOM 3604 C C . ASN B 1 173 ? 24.541 34.350 -31.272 1.00 52.08 173 ASN B C 1
ATOM 3605 O O . ASN B 1 173 ? 24.862 34.992 -32.274 1.00 52.46 173 ASN B O 1
ATOM 3610 N N . THR B 1 174 ? 23.499 33.524 -31.240 1.00 52.78 174 THR B N 1
ATOM 3611 C CA . THR B 1 174 ? 22.635 33.335 -32.401 1.00 52.84 174 THR B CA 1
ATOM 3612 C C . THR B 1 174 ? 21.989 34.650 -32.825 1.00 52.38 174 THR B C 1
ATOM 3613 O O . THR B 1 174 ? 21.927 34.954 -34.014 1.00 53.83 174 THR B O 1
ATOM 3617 N N . VAL B 1 175 ? 21.523 35.429 -31.852 1.00 51.55 175 VAL B N 1
ATOM 3618 C CA . VAL B 1 175 ? 20.856 36.703 -32.135 1.00 50.98 175 VAL B CA 1
ATOM 3619 C C . VAL B 1 175 ? 21.789 37.682 -32.842 1.00 50.84 175 VAL B C 1
ATOM 3620 O O . VAL B 1 175 ? 21.370 38.382 -33.767 1.00 52.17 175 VAL B O 1
ATOM 3624 N N . ILE B 1 176 ? 23.046 37.732 -32.411 1.00 49.73 176 ILE B N 1
ATOM 3625 C CA . ILE B 1 176 ? 24.029 38.618 -33.037 1.00 49.88 176 ILE B CA 1
ATOM 3626 C C . ILE B 1 176 ? 24.349 38.173 -34.470 1.00 49.95 176 ILE B C 1
ATOM 3627 O O . ILE B 1 176 ? 24.441 39.009 -35.374 1.00 49.32 176 ILE B O 1
ATOM 3632 N N . ALA B 1 177 ? 24.506 36.866 -34.672 1.00 50.30 177 ALA B N 1
ATOM 3633 C CA . ALA B 1 177 ? 24.736 36.315 -36.010 1.00 51.51 177 ALA B CA 1
ATOM 3634 C C . ALA B 1 177 ? 23.564 36.616 -36.941 1.00 51.65 177 ALA B C 1
ATOM 3635 O O . ALA B 1 177 ? 23.770 36.978 -38.097 1.00 52.57 177 ALA B O 1
ATOM 3637 N N . ASN B 1 178 ? 22.343 36.470 -36.430 1.00 51.98 178 ASN B N 1
ATOM 3638 C CA . ASN B 1 178 ? 21.139 36.790 -37.199 1.00 53.16 178 ASN B CA 1
ATOM 3639 C C . ASN B 1 178 ? 21.064 38.264 -37.579 1.00 54.25 178 ASN B C 1
ATOM 3640 O O . ASN B 1 178 ? 20.697 38.593 -38.704 1.00 55.47 178 ASN B O 1
ATOM 3645 N N . GLN B 1 179 ? 21.408 39.144 -36.640 1.00 55.99 179 GLN B N 1
ATOM 3646 C CA . GLN B 1 179 ? 21.430 40.591 -36.896 1.00 56.79 179 GLN B CA 1
ATOM 3647 C C . GLN B 1 179 ? 22.412 40.965 -38.005 1.00 57.85 179 GLN B C 1
ATOM 3648 O O . GLN B 1 179 ? 22.140 41.862 -38.807 1.00 57.14 179 GLN B O 1
ATOM 3654 N N . GLN B 1 180 ? 23.552 40.279 -38.039 1.00 59.18 180 GLN B N 1
ATOM 3655 C CA . GLN B 1 180 ? 24.544 40.478 -39.096 1.00 60.55 180 GLN B CA 1
ATOM 3656 C C . GLN B 1 180 ? 24.035 39.945 -40.438 1.00 61.03 180 GLN B C 1
ATOM 3657 O O . GLN B 1 180 ? 24.305 40.533 -41.484 1.00 59.57 180 GLN B O 1
ATOM 3663 N N . LYS B 1 181 ? 23.299 38.836 -40.392 1.00 61.37 181 LYS B N 1
ATOM 3664 C CA . LYS B 1 181 ? 22.692 38.250 -41.584 1.00 62.42 181 LYS B CA 1
ATOM 3665 C C . LYS B 1 181 ? 21.595 39.170 -42.124 1.00 61.62 181 LYS B C 1
ATOM 3666 O O . LYS B 1 181 ? 21.457 39.327 -43.336 1.00 61.57 181 LYS B O 1
ATOM 3672 N N . LEU B 1 182 ? 20.823 39.775 -41.220 1.00 60.22 182 LEU B N 1
ATOM 3673 C CA . LEU B 1 182 ? 19.780 40.735 -41.602 1.00 59.64 182 LEU B CA 1
ATOM 3674 C C . LEU B 1 182 ? 20.348 41.974 -42.288 1.00 59.59 182 LEU B C 1
ATOM 3675 O O . LEU B 1 182 ? 19.739 42.508 -43.222 1.00 60.96 182 LEU B O 1
ATOM 3680 N N . ALA B 1 183 ? 21.506 42.432 -41.820 1.00 59.39 183 ALA B N 1
ATOM 3681 C CA . ALA B 1 183 ? 22.181 43.576 -42.434 1.00 60.30 183 ALA B CA 1
ATOM 3682 C C . ALA B 1 183 ? 22.668 43.238 -43.844 1.00 61.14 183 ALA B C 1
ATOM 3683 O O . ALA B 1 183 ? 22.603 44.075 -44.749 1.00 61.81 183 ALA B O 1
ATOM 3685 N N . ASP B 1 184 ? 23.147 42.008 -44.020 1.00 61.44 184 ASP B N 1
ATOM 3686 C CA . ASP B 1 184 ? 23.589 41.518 -45.322 1.00 61.50 184 ASP B CA 1
ATOM 3687 C C . ASP B 1 184 ? 22.420 41.371 -46.293 1.00 63.24 184 ASP B C 1
ATOM 3688 O O . ASP B 1 184 ? 22.549 41.696 -47.474 1.00 64.98 184 ASP B O 1
ATOM 3693 N N . ASP B 1 185 ? 21.289 40.878 -45.791 1.00 63.67 185 ASP B N 1
ATOM 3694 C CA . ASP B 1 185 ? 20.096 40.663 -46.612 1.00 62.93 185 ASP B CA 1
ATOM 3695 C C . ASP B 1 185 ? 19.491 41.962 -47.132 1.00 62.95 185 ASP B C 1
ATOM 3696 O O . ASP B 1 185 ? 19.046 42.024 -48.279 1.00 64.09 185 ASP B O 1
ATOM 3701 N N . ALA B 1 186 ? 19.466 42.991 -46.289 1.00 62.55 186 ALA B N 1
ATOM 3702 C CA . ALA B 1 186 ? 18.919 44.293 -46.680 1.00 62.08 186 ALA B CA 1
ATOM 3703 C C . ALA B 1 186 ? 19.674 44.902 -47.865 1.00 61.87 186 ALA B C 1
ATOM 3704 O O . ALA B 1 186 ? 19.078 45.572 -48.713 1.00 61.41 186 ALA B O 1
ATOM 3706 N N . GLN B 1 187 ? 20.983 44.665 -47.915 1.00 61.13 187 GLN B N 1
ATOM 3707 C CA . GLN B 1 187 ? 21.811 45.114 -49.033 1.00 61.06 187 GLN B CA 1
ATOM 3708 C C . GLN B 1 187 ? 21.554 44.271 -50.286 1.00 62.04 187 GLN B C 1
ATOM 3709 O O . GLN B 1 187 ? 21.475 44.802 -51.395 1.00 61.99 187 GLN B O 1
ATOM 3715 N N . ALA B 1 188 ? 21.425 42.960 -50.098 1.00 62.35 188 ALA B N 1
ATOM 3716 C CA . ALA B 1 188 ? 21.118 42.040 -51.194 1.00 63.60 188 ALA B CA 1
ATOM 3717 C C . ALA B 1 188 ? 19.727 42.290 -51.778 1.00 64.92 188 ALA B C 1
ATOM 3718 O O . ALA B 1 188 ? 19.538 42.215 -52.992 1.00 65.03 188 ALA B O 1
ATOM 3720 N N . LEU B 1 189 ? 18.762 42.588 -50.910 1.00 65.86 189 LEU B N 1
ATOM 3721 C CA . LEU B 1 189 ? 17.387 42.853 -51.334 1.00 67.66 189 LEU B CA 1
ATOM 3722 C C . LEU B 1 189 ? 17.310 44.080 -52.238 1.00 67.06 189 LEU B C 1
ATOM 3723 O O . LEU B 1 189 ? 16.627 44.058 -53.263 1.00 67.77 189 LEU B O 1
ATOM 3728 N N . THR B 1 190 ? 18.009 45.145 -51.849 1.00 66.17 190 THR B N 1
ATOM 3729 C CA . THR B 1 190 ? 18.084 46.365 -52.652 1.00 66.54 190 THR B CA 1
ATOM 3730 C C . THR B 1 190 ? 18.587 46.075 -54.068 1.00 68.25 190 THR B C 1
ATOM 3731 O O . THR B 1 190 ? 18.072 46.627 -55.046 1.00 69.58 190 THR B O 1
ATOM 3735 N N . THR B 1 191 ? 19.590 45.206 -54.168 1.00 68.67 191 THR B N 1
ATOM 3736 C CA . THR B 1 191 ? 20.162 44.823 -55.457 1.00 69.55 191 THR B CA 1
ATOM 3737 C C . THR B 1 191 ? 19.195 43.975 -56.285 1.00 70.50 191 THR B C 1
ATOM 3738 O O . THR B 1 191 ? 18.966 44.265 -57.459 1.00 70.58 191 THR B O 1
ATOM 3742 N N . LYS B 1 192 ? 18.635 42.933 -55.674 1.00 70.80 192 LYS B N 1
ATOM 3743 C CA . LYS B 1 192 ? 17.747 42.007 -56.387 1.00 72.24 192 LYS B CA 1
ATOM 3744 C C . LYS B 1 192 ? 16.425 42.647 -56.815 1.00 73.43 192 LYS B C 1
ATOM 3745 O O . LYS B 1 192 ? 15.864 42.274 -57.847 1.00 74.28 192 LYS B O 1
ATOM 3751 N N . GLN B 1 193 ? 15.928 43.596 -56.026 1.00 74.51 193 GLN B N 1
ATOM 3752 C CA . GLN B 1 193 ? 14.711 44.331 -56.383 1.00 74.96 193 GLN B CA 1
ATOM 3753 C C . GLN B 1 193 ? 14.948 45.269 -57.568 1.00 74.28 193 GLN B C 1
ATOM 3754 O O . GLN B 1 193 ? 14.047 45.489 -58.379 1.00 74.17 193 GLN B O 1
ATOM 3760 N N . ALA B 1 194 ? 16.158 45.816 -57.661 1.00 73.64 194 ALA B N 1
ATOM 3761 C CA . ALA B 1 194 ? 16.552 46.627 -58.813 1.00 73.60 194 ALA B CA 1
ATOM 3762 C C . ALA B 1 194 ? 16.700 45.763 -60.067 1.00 74.59 194 ALA B C 1
ATOM 3763 O O . ALA B 1 194 ? 16.334 46.188 -61.164 1.00 73.39 194 ALA B O 1
ATOM 3765 N N . GLU B 1 195 ? 17.241 44.557 -59.900 1.00 75.75 195 GLU B N 1
ATOM 3766 C CA . GLU B 1 195 ? 17.336 43.590 -60.997 1.00 77.48 195 GLU B CA 1
ATOM 3767 C C . GLU B 1 195 ? 15.953 43.124 -61.451 1.00 78.50 195 GLU B C 1
ATOM 3768 O O . GLU B 1 195 ? 15.713 42.952 -62.648 1.00 79.30 195 GLU B O 1
ATOM 3774 N N . LEU B 1 196 ? 15.052 42.919 -60.491 1.00 78.22 196 LEU B N 1
ATOM 3775 C CA . LEU B 1 196 ? 13.684 42.502 -60.792 1.00 78.68 196 LEU B CA 1
ATOM 3776 C C . LEU B 1 196 ? 12.961 43.556 -61.622 1.00 79.42 196 LEU B C 1
ATOM 3777 O O . LEU B 1 196 ? 12.284 43.225 -62.595 1.00 80.61 196 LEU B O 1
ATOM 3782 N N . LYS B 1 197 ? 13.106 44.818 -61.227 1.00 80.11 197 LYS B N 1
ATOM 3783 C CA . LYS B 1 197 ? 12.505 45.937 -61.950 1.00 81.86 197 LYS B CA 1
ATOM 3784 C C . LYS B 1 197 ? 12.872 45.883 -63.432 1.00 82.17 197 LYS B C 1
ATOM 3785 O O . LYS B 1 197 ? 11.993 45.876 -64.293 1.00 83.71 197 LYS B O 1
ATOM 3791 N N . ALA B 1 198 ? 14.171 45.825 -63.715 1.00 81.57 198 ALA B N 1
ATOM 3792 C CA . ALA B 1 198 ? 14.669 45.771 -65.092 1.00 81.97 198 ALA B CA 1
ATOM 3793 C C . ALA B 1 198 ? 14.173 44.534 -65.843 1.00 81.83 198 ALA B C 1
ATOM 3794 O O . ALA B 1 198 ? 13.847 44.617 -67.025 1.00 82.65 198 ALA B O 1
ATOM 3796 N N . ALA B 1 199 ? 14.118 43.396 -65.155 1.00 81.99 199 ALA B N 1
ATOM 3797 C CA . ALA B 1 199 ? 13.647 42.145 -65.756 1.00 82.95 199 ALA B CA 1
ATOM 3798 C C . ALA B 1 199 ? 12.161 42.200 -66.109 1.00 84.95 199 ALA B C 1
ATOM 3799 O O . ALA B 1 199 ? 11.741 41.664 -67.137 1.00 85.96 199 ALA B O 1
ATOM 3801 N N . GLU B 1 200 ? 11.370 42.844 -65.254 1.00 85.50 200 GLU B N 1
ATOM 3802 C CA . GLU B 1 200 ? 9.940 43.014 -65.508 1.00 86.32 200 GLU B CA 1
ATOM 3803 C C . GLU B 1 200 ? 9.688 43.938 -66.704 1.00 85.55 200 GLU B C 1
ATOM 3804 O O . GLU B 1 200 ? 8.770 43.698 -67.490 1.00 84.68 200 GLU B O 1
ATOM 3810 N N . LEU B 1 201 ? 10.506 44.982 -66.839 1.00 84.60 201 LEU B N 1
ATOM 3811 C CA . LEU B 1 201 ? 10.448 45.863 -68.010 1.00 85.49 201 LEU B CA 1
ATOM 3812 C C . LEU B 1 201 ? 10.870 45.136 -69.288 1.00 86.40 201 LEU B C 1
ATOM 3813 O O . LEU B 1 201 ? 10.330 45.400 -70.360 1.00 85.19 201 LEU B O 1
ATOM 3818 N N . SER B 1 202 ? 11.839 44.232 -69.166 1.00 87.89 202 SER B N 1
ATOM 3819 C CA . SER B 1 202 ? 12.275 43.404 -70.291 1.00 89.32 202 SER B CA 1
ATOM 3820 C C . SER B 1 202 ? 11.147 42.491 -70.768 1.00 91.18 202 SER B C 1
ATOM 3821 O O . SER B 1 202 ? 10.968 42.297 -71.969 1.00 92.28 202 SER B O 1
ATOM 3824 N N . LEU B 1 203 ? 10.396 41.934 -69.821 1.00 93.30 203 LEU B N 1
ATOM 3825 C CA . LEU B 1 203 ? 9.227 41.115 -70.138 1.00 95.95 203 LEU B CA 1
ATOM 3826 C C . LEU B 1 203 ? 8.123 41.955 -70.777 1.00 98.67 203 LEU B C 1
ATOM 3827 O O . LEU B 1 203 ? 7.462 41.507 -71.713 1.00 100.13 203 LEU B O 1
ATOM 3832 N N . ALA B 1 204 ? 7.929 43.169 -70.264 1.00 101.19 204 ALA B N 1
ATOM 3833 C CA . ALA B 1 204 ? 6.938 44.102 -70.809 1.00 103.43 204 ALA B CA 1
ATOM 3834 C C . ALA B 1 204 ? 7.260 44.526 -72.243 1.00 106.13 204 ALA B C 1
ATOM 3835 O O . ALA B 1 204 ? 6.362 44.895 -72.997 1.00 107.58 204 ALA B O 1
ATOM 3837 N N . ALA B 1 205 ? 8.539 44.482 -72.610 1.00 108.68 205 ALA B N 1
ATOM 3838 C CA . ALA B 1 205 ? 8.968 44.780 -73.973 1.00 111.49 205 ALA B CA 1
ATOM 3839 C C . ALA B 1 205 ? 8.672 43.639 -74.941 1.00 114.26 205 ALA B C 1
ATOM 3840 O O . ALA B 1 205 ? 8.296 43.883 -76.084 1.00 116.26 205 ALA B O 1
ATOM 3842 N N . GLU B 1 206 ? 8.847 42.401 -74.488 1.00 116.01 206 GLU B N 1
ATOM 3843 C CA . GLU B 1 206 ? 8.610 41.229 -75.335 1.00 118.60 206 GLU B CA 1
ATOM 3844 C C . GLU B 1 206 ? 7.122 40.999 -75.620 1.00 122.15 206 GLU B C 1
ATOM 3845 O O . GLU B 1 206 ? 6.773 40.434 -76.658 1.00 123.10 206 GLU B O 1
ATOM 3851 N N . LYS B 1 207 ? 6.253 41.429 -74.704 1.00 124.78 207 LYS B N 1
ATOM 3852 C CA . LYS B 1 207 ? 4.803 41.364 -74.934 1.00 127.32 207 LYS B CA 1
ATOM 3853 C C . LYS B 1 207 ? 4.364 42.428 -75.949 1.00 129.39 207 LYS B C 1
ATOM 3854 O O . LYS B 1 207 ? 3.376 42.244 -76.665 1.00 131.55 207 LYS B O 1
ATOM 3860 N N . ALA B 1 208 ? 5.096 43.542 -75.979 1.00 130.24 208 ALA B N 1
ATOM 3861 C CA . ALA B 1 208 ? 4.945 44.586 -77.007 1.00 131.33 208 ALA B CA 1
ATOM 3862 C C . ALA B 1 208 ? 3.488 45.034 -77.252 1.00 132.98 208 ALA B C 1
ATOM 3863 O O . ALA B 1 208 ? 2.779 45.375 -76.302 1.00 134.01 208 ALA B O 1
ATOM 3865 N N . THR B 1 209 ? 3.040 45.010 -78.508 1.00 134.36 209 THR B N 1
ATOM 3866 C CA . THR B 1 209 ? 1.740 45.601 -78.898 1.00 135.50 209 THR B CA 1
ATOM 3867 C C . THR B 1 209 ? 1.488 45.463 -80.412 1.00 136.17 209 THR B C 1
ATOM 3868 O O . THR B 1 209 ? 0.475 44.875 -80.798 1.00 135.95 209 THR B O 1
ATOM 3872 N N . ALA B 1 210 ? 2.361 45.991 -81.280 1.00 137.06 210 ALA B N 1
ATOM 3873 C CA . ALA B 1 210 ? 3.608 46.679 -80.952 1.00 136.99 210 ALA B CA 1
ATOM 3874 C C . ALA B 1 210 ? 3.563 48.104 -81.499 1.00 138.60 210 ALA B C 1
ATOM 3875 O O . ALA B 1 210 ? 3.005 48.338 -82.574 1.00 141.83 210 ALA B O 1
ATOM 3877 N N . GLU B 1 211 ? 4.148 49.037 -80.747 1.00 138.40 211 GLU B N 1
ATOM 3878 C CA . GLU B 1 211 ? 4.264 50.448 -81.119 1.00 138.39 211 GLU B CA 1
ATOM 3879 C C . GLU B 1 211 ? 5.785 50.683 -81.3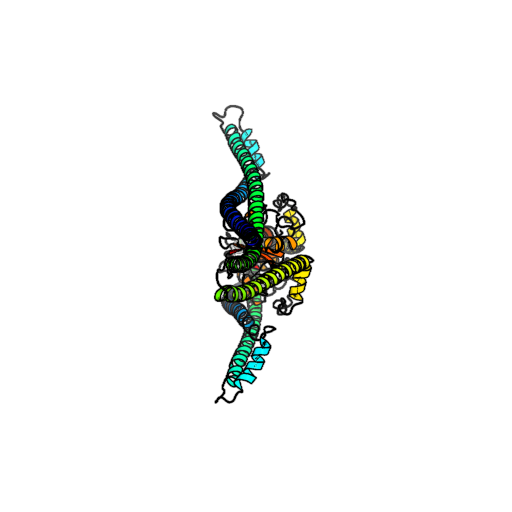69 1.00 136.12 211 GLU B C 1
ATOM 3880 O O . GLU B 1 211 ? 6.409 49.738 -81.831 1.00 135.00 211 GLU B O 1
ATOM 3886 N N . GLY B 1 212 ? 6.447 51.820 -81.092 1.00 133.83 212 GLY B N 1
ATOM 3887 C CA . GLY B 1 212 ? 6.002 52.995 -80.338 1.00 131.99 212 GLY B CA 1
ATOM 3888 C C . GLY B 1 212 ? 6.247 52.841 -78.841 1.00 129.60 212 GLY B C 1
ATOM 3889 O O . GLY B 1 212 ? 6.534 53.819 -78.148 1.00 128.57 212 GLY B O 1
ATOM 3890 N N . GLU B 1 213 ? 6.176 51.597 -78.365 1.00 127.08 213 GLU B N 1
ATOM 3891 C CA . GLU B 1 213 ? 6.132 51.270 -76.940 1.00 123.94 213 GLU B CA 1
ATOM 3892 C C . GLU B 1 213 ? 7.321 50.381 -76.582 1.00 119.61 213 GLU B C 1
ATOM 3893 O O . GLU B 1 213 ? 7.995 50.627 -75.585 1.00 117.48 213 GLU B O 1
ATOM 3899 N N . LYS B 1 214 ? 7.564 49.345 -77.387 1.00 115.84 214 LYS B N 1
ATOM 3900 C CA . LYS B 1 214 ? 8.813 48.578 -77.316 1.00 112.97 214 LYS B CA 1
ATOM 3901 C C . LYS B 1 214 ? 10.016 49.494 -77.105 1.00 111.20 214 LYS B C 1
ATOM 3902 O O . LYS B 1 214 ? 10.797 49.301 -76.174 1.00 111.60 214 LYS B O 1
ATOM 3908 N N . ALA B 1 215 ? 10.148 50.491 -77.976 1.00 108.96 215 ALA B N 1
ATOM 3909 C CA . ALA B 1 215 ? 11.253 51.445 -77.912 1.00 107.47 215 ALA B CA 1
ATOM 3910 C C . ALA B 1 215 ? 11.255 52.258 -76.617 1.00 105.23 215 ALA B C 1
ATOM 3911 O O . ALA B 1 215 ? 12.321 52.580 -76.090 1.00 104.71 215 ALA B O 1
ATOM 3913 N N . SER B 1 216 ? 10.066 52.586 -76.113 1.00 104.22 216 SER B N 1
ATOM 3914 C CA . SER B 1 216 ? 9.932 53.364 -74.881 1.00 103.35 216 SER B CA 1
ATOM 3915 C C . SER B 1 216 ? 10.433 52.605 -73.651 1.00 101.94 216 SER B C 1
ATOM 3916 O O . SER B 1 216 ? 11.283 53.108 -72.917 1.00 99.74 216 SER B O 1
ATOM 3919 N N . LEU B 1 217 ? 9.918 51.397 -73.432 1.00 100.75 217 LEU B N 1
ATOM 3920 C CA . LEU B 1 217 ? 10.293 50.622 -72.239 1.00 100.00 217 LEU B CA 1
ATOM 3921 C C . LEU B 1 217 ? 11.641 49.894 -72.376 1.00 99.17 217 LEU B C 1
ATOM 3922 O O . LEU B 1 217 ? 12.154 49.368 -71.389 1.00 99.60 217 LEU B O 1
ATOM 3927 N N . LEU B 1 218 ? 12.217 49.873 -73.580 1.00 97.52 218 LEU B N 1
ATOM 3928 C CA . LEU B 1 218 ? 13.621 49.459 -73.742 1.00 95.99 218 LEU B CA 1
ATOM 3929 C C . LEU B 1 218 ? 14.570 50.544 -73.246 1.00 94.01 218 LEU B C 1
ATOM 3930 O O . LEU B 1 218 ? 15.666 50.239 -72.779 1.00 92.83 218 LEU B O 1
ATOM 3935 N N . GLU B 1 219 ? 14.160 51.806 -73.371 1.00 93.68 219 GLU B N 1
ATOM 3936 C CA . GLU B 1 219 ? 14.904 52.911 -72.765 1.00 93.97 219 GLU B CA 1
ATOM 3937 C C . GLU B 1 219 ? 14.787 52.846 -71.243 1.00 91.42 219 GLU B C 1
ATOM 3938 O O . GLU B 1 219 ? 15.753 53.116 -70.530 1.00 90.65 219 GLU B O 1
ATOM 3944 N N . GLN B 1 220 ? 13.601 52.485 -70.755 1.00 89.45 220 GLN B N 1
ATOM 3945 C CA . GLN B 1 220 ? 13.373 52.317 -69.320 1.00 89.18 220 GLN B CA 1
ATOM 3946 C C . GLN B 1 220 ? 14.137 51.115 -68.756 1.00 87.98 220 GLN B C 1
ATOM 3947 O O . GLN B 1 220 ? 14.612 51.159 -67.621 1.00 88.53 220 GLN B O 1
ATOM 3953 N N . LYS B 1 221 ? 14.247 50.047 -69.545 1.00 85.21 221 LYS B N 1
ATOM 3954 C CA . LYS B 1 221 ? 15.014 48.867 -69.142 1.00 83.13 221 LYS B CA 1
ATOM 3955 C C . LYS B 1 221 ? 16.494 49.209 -68.996 1.00 82.23 221 LYS B C 1
ATOM 3956 O O . LYS B 1 221 ? 17.133 48.822 -68.016 1.00 82.59 221 LYS B O 1
ATOM 3962 N N . ALA B 1 222 ? 17.031 49.932 -69.976 1.00 80.23 222 ALA B N 1
ATOM 3963 C CA . ALA B 1 222 ? 18.423 50.379 -69.938 1.00 78.74 222 ALA B CA 1
ATOM 3964 C C . ALA B 1 222 ? 18.688 51.272 -68.727 1.00 76.73 222 ALA B C 1
ATOM 3965 O O . ALA B 1 222 ? 19.756 51.199 -68.117 1.00 77.57 222 ALA B O 1
ATOM 3967 N N . ALA B 1 223 ? 17.710 52.106 -68.381 1.00 76.37 223 ALA B N 1
ATOM 3968 C CA . ALA B 1 223 ? 17.786 52.933 -67.178 1.00 76.10 223 ALA B CA 1
ATOM 3969 C C . ALA B 1 223 ? 17.728 52.073 -65.913 1.00 74.34 223 ALA B C 1
ATOM 3970 O O . ALA B 1 223 ? 18.489 52.299 -64.974 1.00 74.33 223 ALA B O 1
ATOM 3972 N N . ALA B 1 224 ? 16.828 51.092 -65.898 1.00 73.20 224 ALA B N 1
ATOM 3973 C CA . ALA B 1 224 ? 16.673 50.190 -64.753 1.00 73.34 224 ALA B CA 1
ATOM 3974 C C . ALA B 1 224 ? 17.900 49.298 -64.550 1.00 74.16 224 ALA B C 1
ATOM 3975 O O . ALA B 1 224 ? 18.308 49.050 -63.413 1.00 73.34 224 ALA B O 1
ATOM 3977 N N . GLU B 1 225 ? 18.479 48.817 -65.648 1.00 75.22 225 GLU B N 1
ATOM 3978 C CA . GLU B 1 225 ? 19.698 48.003 -65.585 1.00 75.41 225 GLU B CA 1
ATOM 3979 C C . GLU B 1 225 ? 20.887 48.801 -65.047 1.00 75.41 225 GLU B C 1
ATOM 3980 O O . GLU B 1 225 ? 21.732 48.254 -64.342 1.00 76.38 225 GLU B O 1
ATOM 3986 N N . ALA B 1 226 ? 20.943 50.089 -65.377 1.00 76.49 226 ALA B N 1
ATOM 3987 C CA . ALA B 1 226 ? 21.969 50.985 -64.838 1.00 77.42 226 ALA B CA 1
ATOM 3988 C C . ALA B 1 226 ? 21.791 51.198 -63.333 1.00 76.49 226 ALA B C 1
ATOM 3989 O O . ALA B 1 226 ? 22.771 51.265 -62.588 1.00 75.42 226 ALA B O 1
ATOM 3991 N N . GLU B 1 227 ? 20.538 51.312 -62.897 1.00 76.58 227 GLU B N 1
ATOM 3992 C CA . GLU B 1 227 ? 20.213 51.401 -61.472 1.00 76.71 227 GLU B CA 1
ATOM 3993 C C . GLU B 1 227 ? 20.575 50.106 -60.743 1.00 75.25 227 GLU B C 1
ATOM 3994 O O . GLU B 1 227 ? 21.070 50.139 -59.614 1.00 76.77 227 GLU B O 1
ATOM 4000 N N . ALA B 1 228 ? 20.330 48.971 -61.395 1.00 73.41 228 ALA B N 1
ATOM 4001 C CA . ALA B 1 228 ? 20.683 47.665 -60.839 1.00 72.66 228 ALA B CA 1
ATOM 4002 C C . ALA B 1 228 ? 22.196 47.499 -60.681 1.00 72.74 228 ALA B C 1
ATOM 4003 O O . ALA B 1 228 ? 22.658 46.887 -59.718 1.00 73.28 228 ALA B O 1
ATOM 4005 N N . ARG B 1 229 ? 22.961 48.035 -61.627 1.00 72.75 229 ARG B N 1
ATOM 4006 C CA . ARG B 1 229 ? 24.419 48.045 -61.520 1.00 73.65 229 ARG B CA 1
ATOM 4007 C C . ARG B 1 229 ? 24.884 48.936 -60.367 1.00 72.73 229 ARG B C 1
ATOM 4008 O O . ARG B 1 229 ? 25.830 48.599 -59.662 1.00 73.38 229 ARG B O 1
ATOM 4016 N N . ALA B 1 230 ? 24.217 50.071 -60.183 1.00 72.50 230 ALA B N 1
ATOM 4017 C CA . ALA B 1 230 ? 24.515 50.975 -59.069 1.00 71.60 230 ALA B CA 1
ATOM 4018 C C . ALA B 1 230 ? 24.265 50.303 -57.714 1.00 70.94 230 ALA B C 1
ATOM 4019 O O . ALA B 1 230 ? 25.049 50.465 -56.778 1.00 70.20 230 ALA B O 1
ATOM 4021 N N . ALA B 1 231 ? 23.171 49.550 -57.617 1.00 69.74 231 ALA B N 1
ATOM 4022 C CA . ALA B 1 231 ? 22.852 48.806 -56.399 1.00 69.09 231 ALA B CA 1
ATOM 4023 C C . ALA B 1 231 ? 23.887 47.718 -56.116 1.00 68.47 231 ALA B C 1
ATOM 4024 O O . ALA B 1 231 ? 24.248 47.482 -54.962 1.00 70.44 231 ALA B O 1
ATOM 4026 N N . ALA B 1 232 ? 24.364 47.065 -57.172 1.00 67.82 232 ALA B N 1
ATOM 4027 C CA . ALA B 1 232 ? 25.380 46.021 -57.045 1.00 67.61 232 ALA B CA 1
ATOM 4028 C C . ALA B 1 232 ? 26.722 46.591 -56.577 1.00 67.69 232 ALA B C 1
ATOM 4029 O O . ALA B 1 232 ? 27.379 46.006 -55.716 1.00 67.18 232 ALA B O 1
ATOM 4031 N N . VAL B 1 233 ? 27.126 47.726 -57.150 1.00 68.14 233 VAL B N 1
ATOM 4032 C CA . VAL B 1 233 ? 28.366 48.407 -56.737 1.00 67.85 233 VAL B CA 1
ATOM 4033 C C . VAL B 1 233 ? 28.293 48.860 -55.274 1.00 67.10 233 VAL B C 1
ATOM 4034 O O . VAL B 1 233 ? 29.297 48.833 -54.556 1.00 68.15 233 VAL B O 1
ATOM 4038 N N . ALA B 1 234 ? 27.100 49.264 -54.841 1.00 66.17 234 ALA B N 1
ATOM 4039 C CA . ALA B 1 234 ? 26.869 49.653 -53.449 1.00 64.58 234 ALA B CA 1
ATOM 4040 C C . ALA B 1 234 ? 26.991 48.454 -52.502 1.00 63.15 234 ALA B C 1
ATOM 4041 O O . ALA B 1 234 ? 27.587 48.562 -51.426 1.00 63.48 234 ALA B O 1
ATOM 4043 N N . GLU B 1 235 ? 26.432 47.317 -52.910 1.00 61.58 235 GLU B N 1
ATOM 4044 C CA . GLU B 1 235 ? 26.543 46.081 -52.136 1.00 61.72 235 GLU B CA 1
ATOM 4045 C C . GLU B 1 235 ? 27.989 45.580 -52.099 1.00 61.45 235 GLU B C 1
ATOM 4046 O O . GLU B 1 235 ? 28.425 45.012 -51.101 1.00 60.38 235 GLU B O 1
ATOM 4052 N N . ALA B 1 236 ? 28.723 45.785 -53.189 1.00 62.14 236 ALA B N 1
ATOM 4053 C CA . ALA B 1 236 ? 30.136 45.413 -53.246 1.00 63.36 236 ALA B CA 1
ATOM 4054 C C . ALA B 1 236 ? 30.962 46.256 -52.275 1.00 61.89 236 ALA B C 1
ATOM 4055 O O . ALA B 1 236 ? 31.832 45.738 -51.585 1.00 61.84 236 ALA B O 1
ATOM 4057 N N . ALA B 1 237 ? 30.683 47.554 -52.229 1.00 61.77 237 ALA B N 1
ATOM 4058 C CA . ALA B 1 237 ? 31.340 48.447 -51.273 1.00 62.30 237 ALA B CA 1
ATOM 4059 C C . ALA B 1 237 ? 31.014 48.059 -49.826 1.00 63.04 237 ALA B C 1
ATOM 4060 O O . ALA B 1 237 ? 31.872 48.127 -48.939 1.00 63.13 237 ALA B O 1
ATOM 4062 N N . TYR B 1 238 ? 29.770 47.646 -49.600 1.00 63.01 238 TYR B N 1
ATOM 4063 C CA . TYR B 1 238 ? 29.336 47.174 -48.286 1.00 61.53 238 TYR B CA 1
ATOM 4064 C C . TYR B 1 238 ? 30.121 45.942 -47.840 1.00 61.88 238 TYR B C 1
ATOM 4065 O O . TYR B 1 238 ? 30.628 45.898 -46.715 1.00 61.99 238 TYR B O 1
ATOM 4074 N N . LYS B 1 239 ? 30.213 44.947 -48.719 1.00 63.04 239 LYS B N 1
ATOM 4075 C CA . LYS B 1 239 ? 30.992 43.741 -48.442 1.00 64.92 239 LYS B CA 1
ATOM 4076 C C . LYS B 1 239 ? 32.474 44.062 -48.281 1.00 65.45 239 LYS B C 1
ATOM 4077 O O . LYS B 1 239 ? 33.142 43.501 -47.421 1.00 65.13 239 LYS B O 1
ATOM 4083 N N . GLU B 1 240 ? 32.979 44.954 -49.125 1.00 68.01 240 GLU B N 1
ATOM 4084 C CA . GLU B 1 240 ? 34.367 45.415 -49.051 1.00 71.51 240 GLU B CA 1
ATOM 4085 C C . GLU B 1 240 ? 34.671 46.011 -47.672 1.00 71.20 240 GLU B C 1
ATOM 4086 O O . GLU B 1 240 ? 35.690 45.687 -47.061 1.00 70.35 240 GLU B O 1
ATOM 4092 N N . LYS B 1 241 ? 33.770 46.858 -47.186 1.00 71.19 241 LYS B N 1
ATOM 4093 C CA . LYS B 1 241 ? 33.933 47.505 -45.883 1.00 71.99 241 LYS B CA 1
ATOM 4094 C C . LYS B 1 241 ? 33.797 46.497 -44.735 1.00 70.49 241 LYS B C 1
ATOM 4095 O O . LYS B 1 241 ? 34.644 46.445 -43.836 1.00 68.53 241 LYS B O 1
ATOM 4101 N N . ARG B 1 242 ? 32.726 45.705 -44.777 1.00 70.59 242 ARG B N 1
ATOM 4102 C CA . ARG B 1 242 ? 32.477 44.661 -43.769 1.00 70.94 242 ARG B CA 1
ATOM 4103 C C . ARG B 1 242 ? 33.660 43.705 -43.587 1.00 68.65 242 ARG B C 1
ATOM 4104 O O . ARG B 1 242 ? 34.009 43.352 -42.457 1.00 68.09 242 ARG B O 1
ATOM 4112 N N . ALA B 1 243 ? 34.268 43.294 -44.697 1.00 66.47 243 ALA B N 1
ATOM 4113 C CA . ALA B 1 243 ? 35.371 42.337 -44.672 1.00 64.31 243 ALA B CA 1
ATOM 4114 C C . ALA B 1 243 ? 36.620 42.928 -44.028 1.00 62.62 243 ALA B C 1
ATOM 4115 O O . ALA B 1 243 ? 37.238 42.286 -43.186 1.00 61.26 243 ALA B O 1
ATOM 4117 N N . SER B 1 244 ? 36.985 44.144 -44.428 1.00 61.97 244 SER B N 1
ATOM 4118 C CA . SER B 1 244 ? 38.191 44.799 -43.914 1.00 62.01 244 SER B CA 1
ATOM 4119 C C . SER B 1 244 ? 38.046 45.216 -42.451 1.00 61.24 244 SER B C 1
ATOM 4120 O O . SER B 1 244 ? 39.021 45.180 -41.694 1.00 60.59 244 SER B O 1
ATOM 4123 N N . GLN B 1 245 ? 36.836 45.611 -42.061 1.00 60.06 245 GLN B N 1
ATOM 4124 C CA . GLN B 1 245 ? 36.559 45.955 -40.667 1.00 59.27 245 GLN B CA 1
ATOM 4125 C C . GLN B 1 245 ? 36.765 44.754 -39.736 1.00 59.89 245 GLN B C 1
ATOM 4126 O O . GLN B 1 245 ? 37.397 44.874 -38.681 1.00 58.00 245 GLN B O 1
ATOM 4132 N N . GLN B 1 246 ? 36.242 43.598 -40.137 1.00 60.93 246 GLN B N 1
ATOM 4133 C CA . GLN B 1 246 ? 36.409 42.369 -39.361 1.00 62.68 246 GLN B CA 1
ATOM 4134 C C . GLN B 1 246 ? 37.875 41.941 -39.270 1.00 62.36 246 GLN B C 1
ATOM 4135 O O . GLN B 1 246 ? 38.315 41.456 -38.227 1.00 63.40 246 GLN B O 1
ATOM 4141 N N . GLN B 1 247 ? 38.621 42.112 -40.358 1.00 61.81 247 GLN B N 1
ATOM 4142 C CA . GLN B 1 247 ? 40.054 41.815 -40.357 1.00 62.37 247 GLN B CA 1
ATOM 4143 C C . GLN B 1 247 ? 40.811 42.738 -39.410 1.00 59.65 247 GLN B C 1
ATOM 4144 O O . GLN B 1 247 ? 41.764 42.310 -38.760 1.00 58.30 247 GLN B O 1
ATOM 4150 N N . SER B 1 248 ? 40.382 43.997 -39.338 1.00 58.29 248 SER B N 1
ATOM 4151 C CA . SER B 1 248 ? 40.989 44.961 -38.420 1.00 57.92 248 SER B CA 1
ATOM 4152 C C . SER B 1 248 ? 40.714 44.560 -36.965 1.00 56.17 248 SER B C 1
ATOM 4153 O O . SER B 1 248 ? 41.570 44.725 -36.091 1.00 54.65 248 SER B O 1
ATOM 4156 N N . VAL B 1 249 ? 39.506 44.059 -36.715 1.00 54.98 249 VAL B N 1
ATOM 4157 C CA . VAL B 1 249 ? 39.119 43.585 -35.385 1.00 5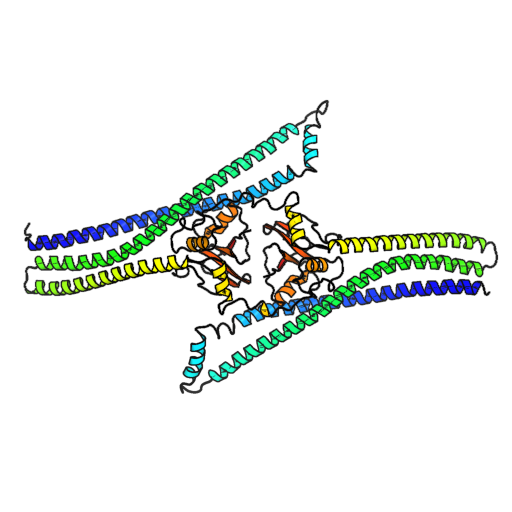4.12 249 VAL B CA 1
ATOM 4158 C C . VAL B 1 249 ? 39.919 42.342 -34.996 1.00 54.04 249 VAL B C 1
ATOM 4159 O O . VAL B 1 249 ? 40.444 42.256 -33.885 1.00 53.29 249 VAL B O 1
ATOM 4163 N N . LEU B 1 250 ? 40.007 41.382 -35.910 1.00 54.96 250 LEU B N 1
ATOM 4164 C CA . LEU B 1 250 ? 40.774 40.157 -35.664 1.00 55.24 250 LEU B CA 1
ATOM 4165 C C . LEU B 1 250 ? 42.267 40.427 -35.484 1.00 55.36 250 LEU B C 1
ATOM 4166 O O . LEU B 1 250 ? 42.945 39.694 -34.764 1.00 55.53 250 LEU B O 1
ATOM 4171 N N . ALA B 1 251 ? 42.771 41.472 -36.137 1.00 55.24 251 ALA B N 1
ATOM 4172 C CA . ALA B 1 251 ? 44.170 41.873 -35.996 1.00 54.86 251 ALA B CA 1
ATOM 4173 C C . ALA B 1 251 ? 44.476 42.357 -34.581 1.00 54.69 251 ALA B C 1
ATOM 4174 O O . ALA B 1 251 ? 45.554 42.087 -34.050 1.00 55.07 251 ALA B O 1
ATOM 4176 N N . SER B 1 252 ? 43.525 43.071 -33.978 1.00 53.82 252 SER B N 1
ATOM 4177 C CA . SER B 1 252 ? 43.703 43.621 -32.631 1.00 52.60 252 SER B CA 1
ATOM 4178 C C . SER B 1 252 ? 43.739 42.546 -31.542 1.00 52.95 252 SER B C 1
ATOM 4179 O O . SER B 1 252 ? 44.257 42.789 -30.453 1.00 52.21 252 SER B O 1
ATOM 4182 N N . ALA B 1 253 ? 43.194 41.367 -31.836 1.00 54.17 253 ALA B N 1
ATOM 4183 C CA . ALA B 1 253 ? 43.260 40.226 -30.915 1.00 54.94 253 ALA B CA 1
ATOM 4184 C C . ALA B 1 253 ? 44.685 39.697 -30.729 1.00 56.69 253 ALA B C 1
ATOM 4185 O O . ALA B 1 253 ? 44.983 39.065 -29.718 1.00 57.41 253 ALA B O 1
ATOM 4187 N N . ASN B 1 254 ? 45.555 39.946 -31.706 1.00 58.24 254 ASN B N 1
ATOM 4188 C CA . ASN B 1 254 ? 46.973 39.602 -31.593 1.00 59.91 254 ASN B CA 1
ATOM 4189 C C . ASN B 1 254 ? 47.686 40.462 -30.546 1.00 59.02 254 ASN B C 1
ATOM 4190 O O . ASN B 1 254 ? 48.463 41.364 -30.869 1.00 58.32 254 ASN B O 1
ATOM 4195 N N . THR B 1 255 ? 47.420 40.150 -29.283 1.00 58.65 255 THR B N 1
ATOM 4196 C CA . THR B 1 255 ? 47.956 40.908 -28.163 1.00 57.83 255 THR B CA 1
ATOM 4197 C C . THR B 1 255 ? 47.744 40.136 -26.864 1.00 57.92 255 THR B C 1
ATOM 4198 O O . THR B 1 255 ? 47.220 39.020 -26.867 1.00 57.48 255 THR B O 1
ATOM 4202 N N . ASN B 1 256 ? 48.165 40.741 -25.761 1.00 58.31 256 ASN B N 1
ATOM 4203 C CA . ASN B 1 256 ? 47.932 40.191 -24.430 1.00 58.36 256 ASN B CA 1
ATOM 4204 C C . ASN B 1 256 ? 47.956 41.313 -23.395 1.00 56.56 256 ASN B C 1
ATOM 4205 O O . ASN B 1 256 ? 48.243 42.464 -23.729 1.00 55.71 256 ASN B O 1
ATOM 4210 N N . LEU B 1 257 ? 47.636 40.981 -22.149 1.00 56.30 257 LEU B N 1
ATOM 4211 C CA . LEU B 1 257 ? 47.520 41.985 -21.091 1.00 56.03 257 LEU B CA 1
ATOM 4212 C C . LEU B 1 257 ? 48.825 42.756 -20.872 1.00 55.75 257 LEU B C 1
ATOM 4213 O O . LEU B 1 257 ? 48.814 43.984 -20.827 1.00 54.51 257 LEU B O 1
ATOM 4218 N N . THR B 1 258 ? 49.938 42.035 -20.751 1.00 56.22 258 THR B N 1
ATOM 4219 C CA . THR B 1 258 ? 51.248 42.647 -20.507 1.00 57.22 258 THR B CA 1
ATOM 4220 C C . THR B 1 258 ? 51.595 43.718 -21.547 1.00 56.89 258 THR B C 1
ATOM 4221 O O . THR B 1 258 ? 52.058 44.800 -21.194 1.00 56.55 258 THR B O 1
ATOM 4225 N N . ALA B 1 259 ? 51.363 43.416 -22.823 1.00 56.90 259 ALA B N 1
ATOM 4226 C CA . ALA B 1 259 ? 51.610 44.375 -23.906 1.00 56.86 259 ALA B CA 1
ATOM 4227 C C . ALA B 1 259 ? 50.665 45.563 -23.784 1.00 56.41 259 ALA B C 1
ATOM 4228 O O . ALA B 1 259 ? 51.035 46.709 -24.052 1.00 55.60 259 ALA B O 1
ATOM 4230 N N . GLN B 1 260 ? 49.439 45.264 -23.372 1.00 57.11 260 GLN B N 1
ATOM 4231 C CA . GLN B 1 260 ? 48.416 46.274 -23.148 1.00 56.89 260 GLN B CA 1
ATOM 4232 C C . GLN B 1 260 ? 48.792 47.208 -21.991 1.00 57.12 260 GLN B C 1
ATOM 4233 O O . GLN B 1 260 ? 48.667 48.428 -22.102 1.00 55.10 260 GLN B O 1
ATOM 4239 N N . VAL B 1 261 ? 49.257 46.626 -20.887 1.00 58.76 261 VAL B N 1
ATOM 4240 C CA . VAL B 1 261 ? 49.713 47.399 -19.728 1.00 61.04 261 VAL B CA 1
ATOM 4241 C C . VAL B 1 261 ? 51.000 48.164 -20.058 1.00 63.65 261 VAL B C 1
ATOM 4242 O O . VAL B 1 261 ? 51.217 49.266 -19.557 1.00 62.75 261 VAL B O 1
ATOM 4246 N N . GLN B 1 262 ? 51.843 47.574 -20.901 1.00 67.73 262 GLN B N 1
ATOM 4247 C CA . GLN B 1 262 ? 53.083 48.214 -21.341 1.00 71.05 262 GLN B CA 1
ATOM 4248 C C . GLN B 1 262 ? 52.799 49.480 -22.152 1.00 70.70 262 GLN B C 1
ATOM 4249 O O . GLN B 1 262 ? 53.509 50.477 -22.022 1.00 71.10 262 GLN B O 1
ATOM 4255 N N . ALA B 1 263 ? 51.752 49.437 -22.974 1.00 70.40 263 ALA B N 1
ATOM 4256 C CA . ALA B 1 263 ? 51.369 50.576 -23.810 1.00 70.94 263 ALA B CA 1
ATOM 4257 C C . ALA B 1 263 ? 50.874 51.776 -22.997 1.00 72.84 263 ALA B C 1
ATOM 4258 O O . ALA B 1 263 ? 50.985 52.920 -23.445 1.00 72.89 263 ALA B O 1
ATOM 4260 N N . VAL B 1 264 ? 50.329 51.515 -21.811 1.00 74.84 264 VAL B N 1
ATOM 4261 C CA . VAL B 1 264 ? 49.863 52.583 -20.925 1.00 77.27 264 VAL B CA 1
ATOM 4262 C C . VAL B 1 264 ? 51.056 53.351 -20.358 1.00 80.38 264 VAL B C 1
ATOM 4263 O O . VAL B 1 264 ? 51.102 54.578 -20.439 1.00 79.33 264 VAL B O 1
ATOM 4267 N N . SER B 1 265 ? 52.015 52.623 -19.791 1.00 85.84 265 SER B N 1
ATOM 4268 C CA . SER B 1 265 ? 53.227 53.229 -19.233 1.00 91.34 265 SER B CA 1
ATOM 4269 C C . SER B 1 265 ? 54.125 53.851 -20.310 1.00 96.10 265 SER B C 1
ATOM 4270 O O . SER B 1 265 ? 54.867 54.794 -20.029 1.00 95.84 265 SER B O 1
ATOM 4273 N N . GLU B 1 266 ? 54.062 53.316 -21.529 1.00 101.78 266 GLU B N 1
ATOM 4274 C CA . GLU B 1 266 ? 54.817 53.860 -22.663 1.00 107.40 266 GLU B CA 1
ATOM 4275 C C . GLU B 1 266 ? 54.199 55.159 -23.188 1.00 110.48 266 GLU B C 1
ATOM 4276 O O . GLU B 1 266 ? 54.907 56.011 -23.727 1.00 110.46 266 GLU B O 1
ATOM 4282 N N . SER B 1 267 ? 52.884 55.305 -23.033 1.00 115.26 267 SER B N 1
ATOM 4283 C CA . SER B 1 267 ? 52.183 56.525 -23.442 1.00 119.94 267 SER B CA 1
ATOM 4284 C C . SER B 1 267 ? 52.601 57.717 -22.576 1.00 125.19 267 SER B C 1
ATOM 4285 O O . SER B 1 267 ? 53.241 57.549 -21.541 1.00 126.83 267 SER B O 1
ATOM 4288 N N . ALA B 1 268 ? 52.230 58.921 -23.000 1.00 130.85 268 ALA B N 1
ATOM 4289 C CA . ALA B 1 268 ? 52.683 60.152 -22.339 1.00 135.72 268 ALA B CA 1
ATOM 4290 C C . ALA B 1 268 ? 52.558 60.033 -20.820 1.00 139.85 268 ALA B C 1
ATOM 4291 O O . ALA B 1 268 ? 53.499 60.325 -20.083 1.00 140.28 268 ALA B O 1
ATOM 4293 N N . ALA B 1 269 ? 51.386 59.591 -20.374 1.00 144.60 269 ALA B N 1
ATOM 4294 C CA . ALA B 1 269 ? 51.102 59.361 -18.961 1.00 147.63 269 ALA B CA 1
ATOM 4295 C C . ALA B 1 269 ? 49.987 58.320 -18.866 1.00 148.96 269 ALA B C 1
ATOM 4296 O O . ALA B 1 269 ? 48.864 58.645 -19.245 1.00 146.78 269 ALA B O 1
ATOM 4298 N N . ALA B 1 270 ? 50.216 57.095 -18.374 1.00 152.19 270 ALA B N 1
ATOM 4299 C CA . ALA B 1 270 ? 51.430 56.557 -17.712 1.00 154.56 270 ALA B CA 1
ATOM 4300 C C . ALA B 1 270 ? 51.607 56.907 -16.219 1.00 157.00 270 ALA B C 1
ATOM 4301 O O . ALA B 1 270 ? 51.973 58.038 -15.859 1.00 158.66 270 ALA B O 1
ATOM 4303 N N . PRO B 1 271 ? 51.345 55.917 -15.341 1.00 158.54 271 PRO B N 1
ATOM 4304 C CA . PRO B 1 271 ? 51.520 56.072 -13.897 1.00 159.40 271 PRO B CA 1
ATOM 4305 C C . PRO B 1 271 ? 52.907 56.583 -13.497 1.00 160.53 271 PRO B C 1
ATOM 4306 O O . PRO B 1 271 ? 53.882 55.830 -13.516 1.00 159.54 271 PRO B O 1
ATOM 4310 N N . VAL B 1 272 ? 52.977 57.868 -13.155 1.00 162.36 272 VAL B N 1
ATOM 4311 C CA . VAL B 1 272 ? 54.215 58.487 -12.670 1.00 163.78 272 VAL B CA 1
ATOM 4312 C C . VAL B 1 272 ? 54.030 59.137 -11.292 1.00 164.01 272 VAL B C 1
ATOM 4313 O O . VAL B 1 272 ? 54.865 59.935 -10.861 1.00 163.60 272 VAL B O 1
ATOM 4317 N N . ARG B 1 273 ? 52.946 58.783 -10.600 1.00 164.20 273 ARG B N 1
ATOM 4318 C CA . ARG B 1 273 ? 52.693 59.280 -9.246 1.00 164.58 273 ARG B CA 1
ATOM 4319 C C . ARG B 1 273 ? 53.500 58.484 -8.214 1.00 165.39 273 ARG B C 1
ATOM 4320 O O . ARG B 1 273 ? 53.793 58.987 -7.131 1.00 167.63 273 ARG B O 1
ATOM 4328 N N . ALA B 1 274 ? 53.854 57.246 -8.559 1.00 163.66 274 ALA B N 1
ATOM 4329 C CA . ALA B 1 274 ? 54.682 56.388 -7.699 1.00 160.76 274 ALA B CA 1
ATOM 4330 C C . ALA B 1 274 ? 56.184 56.707 -7.786 1.00 158.67 274 ALA B C 1
ATOM 4331 O O . ALA B 1 274 ? 56.976 56.176 -7.002 1.00 158.34 274 ALA B O 1
ATOM 4333 N N . LYS B 1 275 ? 56.572 57.561 -8.734 1.00 155.61 275 LYS B N 1
ATOM 4334 C CA . LYS B 1 275 ? 57.973 57.971 -8.889 1.00 152.90 275 LYS B CA 1
ATOM 4335 C C . LYS B 1 275 ? 58.468 58.803 -7.701 1.00 149.40 275 LYS B C 1
ATOM 4336 O O . LYS B 1 275 ? 59.626 58.679 -7.291 1.00 149.26 275 LYS B O 1
ATOM 4342 N N . VAL B 1 276 ? 57.585 59.635 -7.147 1.00 144.12 276 VAL B N 1
ATOM 4343 C CA . VAL B 1 276 ? 57.939 60.556 -6.059 1.00 139.55 276 VAL B CA 1
ATOM 4344 C C . VAL B 1 276 ? 57.958 59.900 -4.666 1.00 134.07 276 VAL B C 1
ATOM 4345 O O . VAL B 1 276 ? 58.040 60.603 -3.659 1.00 133.27 276 VAL B O 1
ATOM 4349 N N . ARG B 1 277 ? 57.883 58.569 -4.604 1.00 127.11 277 ARG B N 1
ATOM 4350 C CA . ARG B 1 277 ? 57.827 57.858 -3.325 1.00 121.50 277 ARG B CA 1
ATOM 4351 C C . ARG B 1 277 ? 59.098 58.033 -2.486 1.00 114.88 277 ARG B C 1
ATOM 4352 O O . ARG B 1 277 ? 60.168 58.311 -3.028 1.00 114.54 277 ARG B O 1
ATOM 4360 N N . PRO B 1 278 ? 58.976 57.884 -1.154 1.00 105.45 278 PRO B N 1
ATOM 4361 C CA . PRO B 1 278 ? 60.105 58.059 -0.253 1.00 100.05 278 PRO B CA 1
ATOM 4362 C C . PRO B 1 278 ? 60.757 56.739 0.149 1.00 93.18 278 PRO B C 1
ATOM 4363 O O . PRO B 1 278 ? 60.087 55.703 0.173 1.00 91.53 278 PRO B O 1
ATOM 4367 N N . THR B 1 279 ? 62.057 56.793 0.440 1.00 86.90 279 THR B N 1
ATOM 4368 C CA . THR B 1 279 ? 62.792 55.678 1.026 1.00 81.76 279 THR B CA 1
ATOM 4369 C C . THR B 1 279 ? 62.587 55.650 2.543 1.00 75.67 279 THR B C 1
ATOM 4370 O O . THR B 1 279 ? 63.101 56.500 3.273 1.00 76.10 279 THR B O 1
ATOM 4374 N N . TYR B 1 280 ? 61.813 54.676 3.006 1.00 67.86 280 TYR B N 1
ATOM 4375 C CA . TYR B 1 280 ? 61.625 54.450 4.435 1.00 64.85 280 TYR B CA 1
ATOM 4376 C C . TYR B 1 280 ? 62.695 53.512 4.981 1.00 63.34 280 TYR B C 1
ATOM 4377 O O . TYR B 1 280 ? 63.371 52.814 4.226 1.00 61.94 280 TYR B O 1
ATOM 4386 N N . SER B 1 281 ? 62.839 53.513 6.301 1.00 61.98 281 SER B N 1
ATOM 4387 C CA . SER B 1 281 ? 63.719 52.577 6.991 1.00 62.24 281 SER B CA 1
ATOM 4388 C C . SER B 1 281 ? 63.284 51.139 6.735 1.00 62.06 281 SER B C 1
ATOM 4389 O O . SER B 1 281 ? 62.107 50.861 6.480 1.00 63.41 281 SER B O 1
ATOM 4392 N N . THR B 1 282 ? 64.248 50.232 6.814 1.00 60.82 282 THR B N 1
ATOM 4393 C CA . THR B 1 282 ? 64.021 48.832 6.499 1.00 60.12 282 THR B CA 1
ATOM 4394 C C . THR B 1 282 ? 63.727 47.995 7.750 1.00 58.06 282 THR B C 1
ATOM 4395 O O . THR B 1 282 ? 63.410 46.809 7.640 1.00 58.63 282 THR B O 1
ATOM 4399 N N . ASN B 1 283 ? 63.818 48.622 8.924 1.00 55.47 283 ASN B N 1
ATOM 4400 C CA . ASN B 1 283 ? 63.534 47.969 10.205 1.00 54.50 283 ASN B CA 1
ATOM 4401 C C . ASN B 1 283 ? 62.404 48.677 10.958 1.00 52.32 283 ASN B C 1
ATOM 4402 O O . ASN B 1 283 ? 61.941 49.736 10.544 1.00 51.86 283 ASN B O 1
ATOM 4407 N N . ALA B 1 284 ? 61.974 48.084 12.069 1.00 51.21 284 ALA B N 1
ATOM 4408 C CA . ALA B 1 284 ? 60.837 48.589 12.839 1.00 49.78 284 ALA B CA 1
ATOM 4409 C C . ALA B 1 284 ? 61.256 49.241 14.158 1.00 50.27 284 ALA B C 1
ATOM 4410 O O . ALA B 1 284 ? 60.497 49.214 15.130 1.00 50.39 284 ALA B O 1
ATOM 4412 N N . SER B 1 285 ? 62.442 49.849 14.187 1.00 50.20 285 SER B N 1
ATOM 4413 C CA . SER B 1 285 ? 62.965 50.459 15.416 1.00 50.45 285 SER B CA 1
ATOM 4414 C C . SER B 1 285 ? 62.204 51.726 15.820 1.00 50.33 285 SER B C 1
ATOM 4415 O O . SER B 1 285 ? 62.259 52.140 16.978 1.00 50.73 285 SER B O 1
ATOM 4418 N N . SER B 1 286 ? 61.499 52.335 14.866 1.00 49.54 286 SER B N 1
ATOM 4419 C CA . SER B 1 286 ? 60.674 53.512 15.140 1.00 48.91 286 SER B CA 1
ATOM 4420 C C . SER B 1 286 ? 59.365 53.173 15.865 1.00 47.46 286 SER B C 1
ATOM 4421 O O . SER B 1 286 ? 58.691 54.072 16.365 1.00 47.02 286 SER B O 1
ATOM 4424 N N . TYR B 1 287 ? 59.003 51.890 15.904 1.00 46.65 287 TYR B N 1
ATOM 4425 C CA . TYR B 1 287 ? 57.805 51.434 16.608 1.00 45.79 287 TYR B CA 1
ATOM 4426 C C . TYR B 1 287 ? 58.181 50.529 17.789 1.00 46.65 287 TYR B C 1
ATOM 4427 O O . TYR B 1 287 ? 59.119 49.735 17.680 1.00 47.53 287 TYR B O 1
ATOM 4436 N N . PRO B 1 288 ? 57.449 50.631 18.917 1.00 46.38 288 PRO B N 1
ATOM 4437 C CA . PRO B 1 288 ? 57.805 49.855 20.108 1.00 47.34 288 PRO B CA 1
ATOM 4438 C C . PRO B 1 288 ? 57.549 48.356 19.956 1.00 48.13 288 PRO B C 1
ATOM 4439 O O . PRO B 1 288 ? 56.610 47.960 19.268 1.00 47.63 288 PRO B O 1
ATOM 4443 N N . ILE B 1 289 ? 58.363 47.541 20.626 1.00 48.93 289 ILE B N 1
ATOM 4444 C CA . ILE B 1 289 ? 58.278 46.082 20.504 1.00 49.12 289 ILE B CA 1
ATOM 4445 C C . ILE B 1 289 ? 56.902 45.597 20.941 1.00 48.15 289 ILE B C 1
ATOM 4446 O O . ILE B 1 289 ? 56.364 46.051 21.949 1.00 49.19 289 ILE B O 1
ATOM 4451 N N . GLY B 1 290 ? 56.340 44.676 20.169 1.00 47.63 290 GLY B N 1
ATOM 4452 C CA . GLY B 1 290 ? 55.053 44.071 20.485 1.00 47.70 290 GLY B CA 1
ATOM 4453 C C . GLY B 1 290 ? 53.813 44.788 19.981 1.00 47.41 290 GLY B C 1
ATOM 4454 O O . GLY B 1 290 ? 52.756 44.173 19.898 1.00 47.93 290 GLY B O 1
ATOM 4455 N N . GLU B 1 291 ? 53.920 46.072 19.645 1.00 47.21 291 GLU B N 1
ATOM 4456 C CA . GLU B 1 291 ? 52.770 46.830 19.157 1.00 46.31 291 GLU B CA 1
ATOM 4457 C C . GLU B 1 291 ? 52.360 46.341 17.771 1.00 44.72 291 GLU B C 1
ATOM 4458 O O . GLU B 1 291 ? 53.147 45.703 17.072 1.00 44.04 291 GLU B O 1
ATOM 4464 N N . CYS B 1 292 ? 51.122 46.643 17.389 1.00 42.55 292 CYS B N 1
ATOM 4465 C CA . CYS B 1 292 ? 50.589 46.257 16.081 1.00 41.15 292 CYS B CA 1
ATOM 4466 C C . CYS B 1 292 ? 51.340 46.934 14.938 1.00 41.58 292 CYS B C 1
ATOM 4467 O O . CYS B 1 292 ? 51.520 46.348 13.872 1.00 40.38 292 CYS B O 1
ATOM 4470 N N . THR B 1 293 ? 51.777 48.167 15.174 1.00 42.76 293 THR B N 1
ATOM 4471 C CA . THR B 1 293 ? 52.527 48.937 14.187 1.00 43.06 293 THR B CA 1
ATOM 4472 C C . THR B 1 293 ? 53.902 48.319 13.936 1.00 43.70 293 THR B C 1
ATOM 4473 O O . THR B 1 293 ? 54.341 48.192 12.793 1.00 43.70 293 THR B O 1
ATOM 4477 N N . TRP B 1 294 ? 54.568 47.935 15.019 1.00 44.57 294 TRP B N 1
ATOM 4478 C CA . TRP B 1 294 ? 55.849 47.233 14.953 1.00 44.76 294 TRP B CA 1
ATOM 4479 C C . TRP B 1 294 ? 55.733 45.919 14.174 1.00 44.60 294 TRP B C 1
ATOM 4480 O O . TRP B 1 294 ? 56.631 45.563 13.409 1.00 45.23 294 TRP B O 1
ATOM 4491 N N . GLY B 1 295 ? 54.625 45.210 14.369 1.00 43.77 295 GLY B N 1
ATOM 4492 C CA . GLY B 1 295 ? 54.372 43.958 13.666 1.00 43.47 295 GLY B CA 1
ATOM 4493 C C . GLY B 1 295 ? 54.179 44.139 12.174 1.00 43.55 295 GLY B C 1
ATOM 4494 O O . GLY B 1 295 ? 54.764 43.408 11.377 1.00 44.20 295 GLY B O 1
ATOM 4495 N N . VAL B 1 296 ? 53.355 45.112 11.794 1.00 43.46 296 VAL B N 1
ATOM 4496 C CA . VAL B 1 296 ? 53.103 45.394 10.382 1.00 43.58 296 VAL B CA 1
ATOM 4497 C C . VAL B 1 296 ? 54.366 45.899 9.691 1.00 44.54 296 VAL B C 1
ATOM 4498 O O . VAL B 1 296 ? 54.633 45.532 8.547 1.00 44.09 296 VAL B O 1
ATOM 4502 N N . LYS B 1 297 ? 55.138 46.736 10.380 1.00 45.02 297 LYS B N 1
ATOM 4503 C CA . LYS B 1 297 ? 56.392 47.247 9.830 1.00 46.23 297 LYS B CA 1
ATOM 4504 C C . LYS B 1 297 ? 57.386 46.113 9.582 1.00 46.87 297 LYS B C 1
ATOM 4505 O O . LYS B 1 297 ? 58.148 46.150 8.620 1.00 47.58 297 LYS B O 1
ATOM 4511 N N . THR B 1 298 ? 57.364 45.108 10.452 1.00 47.27 298 THR B N 1
ATOM 4512 C CA . THR B 1 298 ? 58.214 43.931 10.304 1.00 47.45 298 THR B CA 1
ATOM 4513 C C . THR B 1 298 ? 57.838 43.111 9.065 1.00 48.01 298 THR B C 1
ATOM 4514 O O . THR B 1 298 ? 58.716 42.684 8.316 1.00 49.30 298 THR B O 1
ATOM 4518 N N . LEU B 1 299 ? 56.540 42.893 8.857 1.00 47.82 299 LEU B N 1
ATOM 4519 C CA . LEU B 1 299 ? 56.051 42.105 7.718 1.00 47.84 299 LEU B CA 1
ATOM 4520 C C . LEU B 1 299 ? 55.978 42.917 6.429 1.00 47.97 299 LEU B C 1
ATOM 4521 O O . LEU B 1 299 ? 56.154 42.371 5.341 1.00 48.76 299 LEU B O 1
ATOM 4526 N N . ALA B 1 300 ? 55.694 44.211 6.556 1.00 47.57 300 ALA B N 1
ATOM 4527 C CA . ALA B 1 300 ? 55.581 45.111 5.408 1.00 46.42 300 ALA B CA 1
ATOM 4528 C C . ALA B 1 300 ? 56.550 46.282 5.585 1.00 46.46 300 ALA B C 1
ATOM 4529 O O . ALA B 1 300 ? 56.142 47.372 5.992 1.00 46.36 300 ALA B O 1
ATOM 4531 N N . PRO B 1 301 ? 57.847 46.056 5.291 1.00 46.73 301 PRO B N 1
ATOM 4532 C CA . PRO B 1 301 ? 58.870 47.090 5.507 1.00 46.33 301 PRO B CA 1
ATOM 4533 C C . PRO B 1 301 ? 58.704 48.317 4.612 1.00 45.73 301 PRO B C 1
ATOM 4534 O O . PRO B 1 301 ? 59.294 49.359 4.893 1.00 46.35 301 PRO B O 1
ATOM 4538 N N . TRP B 1 302 ? 57.910 48.187 3.550 1.00 45.54 302 TRP B N 1
ATOM 4539 C CA . TRP B 1 302 ? 57.571 49.314 2.678 1.00 44.75 302 TRP B CA 1
ATOM 4540 C C . TRP B 1 302 ? 56.669 50.367 3.342 1.00 45.55 302 TRP B C 1
ATOM 4541 O O . TRP B 1 302 ? 56.493 51.455 2.795 1.00 46.54 302 TRP B O 1
ATOM 4552 N N . ALA B 1 303 ? 56.095 50.048 4.502 1.00 45.33 303 ALA B N 1
ATOM 4553 C CA . ALA B 1 303 ? 55.305 51.018 5.257 1.00 46.14 303 ALA B CA 1
ATOM 4554 C C . ALA B 1 303 ? 56.187 52.138 5.814 1.00 48.11 303 ALA B C 1
ATOM 4555 O O . ALA B 1 303 ? 57.415 52.038 5.815 1.00 49.40 303 ALA B O 1
ATOM 4557 N N . GLY B 1 304 ? 55.548 53.203 6.286 1.00 49.47 304 GLY B N 1
ATOM 4558 C CA . GLY B 1 304 ? 56.257 54.377 6.794 1.00 50.07 304 GLY B CA 1
ATOM 4559 C C . GLY B 1 304 ? 56.840 54.156 8.172 1.00 50.62 304 GLY B C 1
ATOM 4560 O O . GLY B 1 304 ? 56.533 53.161 8.829 1.00 51.83 304 GLY B O 1
ATOM 4561 N N . ASP B 1 305 ? 57.673 55.097 8.610 1.00 51.12 305 ASP B N 1
ATOM 4562 C CA . ASP B 1 305 ? 58.387 54.988 9.884 1.00 51.86 305 ASP B CA 1
ATOM 4563 C C . ASP B 1 305 ? 57.748 55.767 11.028 1.00 51.50 305 ASP B C 1
ATOM 4564 O O . ASP B 1 305 ? 57.908 55.391 12.189 1.00 51.53 305 ASP B O 1
ATOM 4569 N N . TYR B 1 306 ? 57.037 56.846 10.712 1.00 50.87 306 TYR B N 1
ATOM 4570 C CA . TYR B 1 306 ? 56.488 57.727 11.743 1.00 50.98 306 TYR B CA 1
ATOM 4571 C C . TYR B 1 306 ? 54.977 57.904 11.605 1.00 49.01 306 TYR B C 1
ATOM 4572 O O . TYR B 1 306 ? 54.443 58.986 11.849 1.00 49.09 306 TYR B O 1
ATOM 4581 N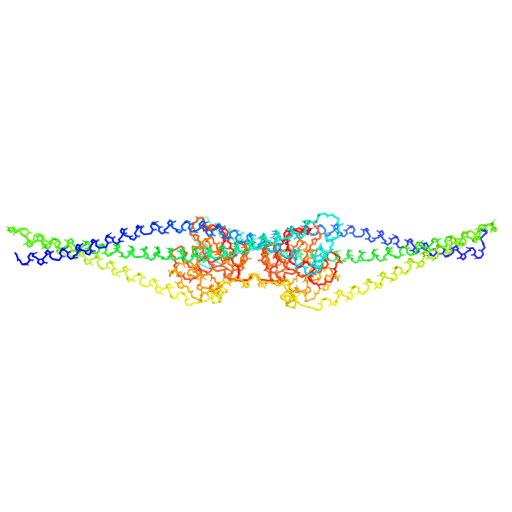 N . TRP B 1 307 ? 54.292 56.815 11.262 1.00 47.48 307 TRP B N 1
ATOM 4582 C CA . TRP B 1 307 ? 52.859 56.847 10.960 1.00 46.41 307 TRP B CA 1
ATOM 4583 C C . TRP B 1 307 ? 51.948 56.717 12.190 1.00 46.46 307 TRP B C 1
ATOM 4584 O O . TRP B 1 307 ? 50.726 56.660 12.053 1.00 47.10 307 TRP B O 1
ATOM 4595 N N . GLY B 1 308 ? 52.537 56.668 13.382 1.00 46.71 308 GLY B N 1
ATOM 4596 C CA . GLY B 1 308 ? 51.782 56.804 14.627 1.00 46.22 308 GLY B CA 1
ATOM 4597 C C . GLY B 1 308 ? 50.865 55.636 14.931 1.00 45.81 308 GLY B C 1
ATOM 4598 O O . GLY B 1 308 ? 51.171 54.489 14.600 1.00 45.52 308 GLY B O 1
ATOM 4599 N N . ASN B 1 309 ? 49.739 55.936 15.574 1.00 45.20 309 ASN B N 1
ATOM 4600 C CA . ASN B 1 309 ? 48.755 54.919 15.932 1.00 44.39 309 ASN B CA 1
ATOM 4601 C C . ASN B 1 309 ? 48.147 54.280 14.693 1.00 43.98 309 ASN B C 1
ATOM 4602 O O . ASN B 1 309 ? 47.929 54.955 13.690 1.00 43.43 309 ASN B O 1
ATOM 4607 N N . GLY B 1 310 ? 47.875 52.979 14.775 1.00 43.75 310 GLY B N 1
ATOM 4608 C CA . GLY B 1 310 ? 47.351 52.215 13.644 1.00 42.94 310 GLY B CA 1
ATOM 4609 C C . GLY B 1 310 ? 46.190 52.883 12.937 1.00 42.47 310 GLY B C 1
ATOM 4610 O O . GLY B 1 310 ? 46.114 52.864 11.706 1.00 42.43 310 GLY B O 1
ATOM 4611 N N . ALA B 1 311 ? 45.297 53.490 13.719 1.00 42.04 311 ALA B N 1
ATOM 4612 C CA . ALA B 1 311 ? 44.116 54.182 13.189 1.00 41.59 311 ALA B CA 1
ATOM 4613 C C . ALA B 1 311 ? 44.430 55.204 12.098 1.00 41.25 311 ALA B C 1
ATOM 4614 O O . ALA B 1 311 ? 43.628 55.395 11.188 1.00 41.53 311 ALA B O 1
ATOM 4616 N N . GLN B 1 312 ? 45.586 55.856 12.192 1.00 41.21 312 GLN B N 1
ATOM 4617 C CA . GLN B 1 312 ? 45.942 56.945 11.276 1.00 41.46 312 GLN B CA 1
ATOM 4618 C C . GLN B 1 312 ? 46.835 56.533 10.101 1.00 41.29 312 GLN B C 1
ATOM 4619 O O . GLN B 1 312 ? 47.249 57.386 9.310 1.00 41.57 312 GLN B O 1
ATOM 4625 N N . TRP B 1 313 ? 47.132 55.243 9.975 1.00 40.97 313 TRP B N 1
ATOM 4626 C CA . TRP B 1 313 ? 48.081 54.781 8.954 1.00 40.91 313 TRP B CA 1
ATOM 4627 C C . TRP B 1 313 ? 47.606 55.035 7.528 1.00 40.85 313 TRP B C 1
ATOM 4628 O O . TRP B 1 313 ? 48.393 55.458 6.680 1.00 42.27 313 TRP B O 1
ATOM 4639 N N . ALA B 1 314 ? 46.326 54.791 7.264 1.00 40.64 314 ALA B N 1
ATOM 4640 C CA . ALA B 1 314 ? 45.763 55.069 5.942 1.00 40.60 314 ALA B CA 1
ATOM 4641 C C . ALA B 1 314 ? 45.825 56.561 5.624 1.00 40.34 314 ALA B C 1
ATOM 4642 O O . ALA B 1 314 ? 46.127 56.953 4.495 1.00 41.91 314 ALA B O 1
ATOM 4644 N N . THR B 1 315 ? 45.543 57.389 6.623 1.00 39.59 315 THR B N 1
ATOM 4645 C CA . THR B 1 315 ? 45.598 58.837 6.462 1.00 40.01 315 THR B CA 1
ATOM 4646 C C . THR B 1 315 ? 47.005 59.319 6.090 1.00 40.04 315 THR B C 1
ATOM 4647 O O . THR B 1 315 ? 47.162 60.147 5.195 1.00 40.83 315 THR B O 1
ATOM 4651 N N . SER B 1 316 ? 48.021 58.807 6.780 1.00 39.48 316 SER B N 1
ATOM 4652 C CA . SER B 1 316 ? 49.407 59.172 6.481 1.00 39.91 316 SER B CA 1
ATOM 4653 C C . SER B 1 316 ? 49.885 58.558 5.164 1.00 40.03 316 SER B C 1
ATOM 4654 O O . SER B 1 316 ? 50.620 59.194 4.407 1.00 40.36 316 SER B O 1
ATOM 4657 N N . ALA B 1 317 ? 49.463 57.327 4.890 1.00 40.04 317 ALA B N 1
ATOM 4658 C CA . ALA B 1 317 ? 49.829 56.645 3.647 1.00 40.16 317 ALA B CA 1
ATOM 4659 C C . ALA B 1 317 ? 49.296 57.380 2.419 1.00 40.71 317 ALA B C 1
ATOM 4660 O O . ALA B 1 317 ? 50.021 57.571 1.439 1.00 40.88 317 ALA B O 1
ATOM 4662 N N . ALA B 1 318 ? 48.036 57.804 2.482 1.00 41.69 318 ALA B N 1
ATOM 4663 C CA . ALA B 1 318 ? 47.425 58.575 1.396 1.00 41.90 318 ALA B CA 1
ATOM 4664 C C . ALA B 1 318 ? 48.196 59.864 1.121 1.00 43.19 318 ALA B C 1
ATOM 4665 O O . ALA B 1 318 ? 48.400 60.233 -0.034 1.00 43.88 318 ALA B O 1
ATOM 4667 N N . ALA B 1 319 ? 48.627 60.540 2.184 1.00 44.13 319 ALA B N 1
ATOM 4668 C CA . ALA B 1 319 ? 49.444 61.746 2.057 1.00 44.75 319 ALA B CA 1
ATOM 4669 C C . ALA B 1 319 ? 50.812 61.439 1.456 1.00 45.16 319 ALA B C 1
ATOM 4670 O O . ALA B 1 319 ? 51.373 62.255 0.722 1.00 45.54 319 ALA B O 1
ATOM 4672 N N . ALA B 1 320 ? 51.346 60.265 1.778 1.00 45.04 320 ALA B N 1
ATOM 4673 C CA . ALA B 1 320 ? 52.644 59.837 1.264 1.00 45.25 320 ALA B CA 1
ATOM 4674 C C . ALA B 1 320 ? 52.585 59.354 -0.187 1.00 45.41 320 ALA B C 1
ATOM 4675 O O . ALA B 1 320 ? 53.620 59.068 -0.780 1.00 46.38 320 ALA B O 1
ATOM 4677 N N . GLY B 1 321 ? 51.383 59.252 -0.750 1.00 44.86 321 GLY B N 1
ATOM 4678 C CA . GLY B 1 321 ? 51.205 58.889 -2.150 1.00 44.06 321 GLY B CA 1
ATOM 4679 C C . GLY B 1 321 ? 50.739 57.464 -2.377 1.00 44.16 321 GLY B C 1
ATOM 4680 O O . GLY B 1 321 ? 50.612 57.036 -3.524 1.00 44.78 321 GLY B O 1
ATOM 4681 N N . PHE B 1 322 ? 50.489 56.720 -1.300 1.00 44.50 322 PHE B N 1
ATOM 4682 C CA . PHE B 1 322 ? 50.019 55.340 -1.421 1.00 45.33 322 PHE B CA 1
ATOM 4683 C C . PHE B 1 322 ? 48.541 55.277 -1.781 1.00 45.28 322 PHE B C 1
ATOM 4684 O O . PHE B 1 322 ? 47.751 56.131 -1.382 1.00 43.94 322 PHE B O 1
ATOM 4692 N N . ARG B 1 323 ? 48.179 54.240 -2.525 1.00 45.98 323 ARG B N 1
ATOM 4693 C CA . ARG B 1 323 ? 46.796 54.010 -2.905 1.00 46.27 323 ARG B CA 1
ATOM 4694 C C . ARG B 1 323 ? 46.070 53.275 -1.780 1.00 45.78 323 ARG B C 1
ATOM 4695 O O . ARG B 1 323 ? 46.604 52.326 -1.205 1.00 45.16 323 ARG B O 1
ATOM 4703 N N . THR B 1 324 ? 44.858 53.729 -1.464 1.00 45.59 324 THR B N 1
ATOM 4704 C CA . THR B 1 324 ? 44.019 53.095 -0.447 1.00 44.37 324 THR B CA 1
ATOM 4705 C C . THR B 1 324 ? 42.706 52.634 -1.059 1.00 42.79 324 THR B C 1
ATOM 4706 O O . THR B 1 324 ? 42.339 53.065 -2.149 1.00 42.15 324 THR B O 1
ATOM 4710 N N . GLY B 1 325 ? 42.001 51.758 -0.352 1.00 42.88 325 GLY B N 1
ATOM 4711 C CA . GLY B 1 325 ? 40.724 51.240 -0.835 1.00 42.42 325 GLY B CA 1
ATOM 4712 C C . GLY B 1 325 ? 39.991 50.364 0.162 1.00 42.50 325 GLY B C 1
ATOM 4713 O O . GLY B 1 325 ? 40.532 50.000 1.209 1.00 43.41 325 GLY B O 1
ATOM 4714 N N . SER B 1 326 ? 38.752 50.025 -0.179 1.00 42.26 326 SER B N 1
ATOM 4715 C CA . SER B 1 326 ? 37.860 49.295 0.717 1.00 42.31 326 SER B CA 1
ATOM 4716 C C . SER B 1 326 ? 37.867 47.774 0.534 1.00 42.30 326 SER B C 1
ATOM 4717 O O . SER B 1 326 ? 37.173 47.076 1.272 1.00 42.70 326 SER B O 1
ATOM 4720 N N . THR B 1 327 ? 38.640 47.257 -0.423 1.00 42.28 327 THR B N 1
ATOM 4721 C CA . THR B 1 327 ? 38.676 45.816 -0.682 1.00 42.71 327 THR B CA 1
ATOM 4722 C C . THR B 1 327 ? 40.013 45.210 -0.283 1.00 42.91 327 THR B C 1
ATOM 4723 O O . THR B 1 327 ? 41.064 45.727 -0.663 1.00 43.24 327 THR B O 1
ATOM 4727 N N . PRO B 1 328 ? 39.981 44.085 0.446 1.00 43.15 328 PRO B N 1
ATOM 4728 C CA . PRO B 1 328 ? 41.228 43.449 0.854 1.00 44.21 328 PRO B CA 1
ATOM 4729 C C . PRO B 1 328 ? 41.983 42.786 -0.298 1.00 46.10 328 PRO B C 1
ATOM 4730 O O . PRO B 1 328 ? 41.368 42.179 -1.176 1.00 46.61 328 PRO B O 1
ATOM 4734 N N A GLN B 1 329 ? 43.306 42.952 -0.306 0.50 47.30 329 GLN B N 1
ATOM 4735 N N B GLN B 1 329 ? 43.306 42.891 -0.250 0.50 46.74 329 GLN B N 1
ATOM 4736 C CA A GLN B 1 329 ? 44.210 42.229 -1.209 0.50 48.11 329 GLN B CA 1
ATOM 4737 C CA B GLN B 1 329 ? 44.190 42.221 -1.185 0.50 47.23 329 GLN B CA 1
ATOM 4738 C C A GLN B 1 329 ? 45.324 41.634 -0.354 0.50 47.75 329 GLN B C 1
ATOM 4739 C C B GLN B 1 329 ? 45.356 41.660 -0.383 0.50 47.24 329 GLN B C 1
ATOM 4740 O O A GLN B 1 329 ? 45.724 42.221 0.654 0.50 46.92 329 GLN B O 1
ATOM 4741 O O B GLN B 1 329 ? 45.813 42.292 0.569 0.50 46.48 329 GLN B O 1
ATOM 4752 N N . VAL B 1 330 ? 45.829 40.474 -0.759 1.00 47.29 330 VAL B N 1
ATOM 4753 C CA . VAL B 1 330 ? 46.923 39.822 -0.031 1.00 46.61 330 VAL B CA 1
ATOM 4754 C C . VAL B 1 330 ? 48.163 40.712 -0.101 1.00 45.45 330 VAL B C 1
ATOM 4755 O O . VAL B 1 330 ? 48.537 41.173 -1.178 1.00 47.61 330 VAL B O 1
ATOM 4759 N N . GLY B 1 331 ? 48.769 40.979 1.053 1.00 44.34 331 GLY B N 1
ATOM 4760 C CA . GLY B 1 331 ? 49.926 41.870 1.142 1.00 42.91 331 GLY B CA 1
ATOM 4761 C C . GLY B 1 331 ? 49.587 43.322 1.453 1.00 41.73 331 GLY B C 1
ATOM 4762 O O . GLY B 1 331 ? 50.486 44.125 1.704 1.00 40.71 331 GLY B O 1
ATOM 4763 N N . ALA B 1 332 ? 48.299 43.666 1.440 1.00 40.53 332 ALA B N 1
ATOM 4764 C CA . ALA B 1 332 ? 47.864 45.015 1.785 1.00 40.50 332 ALA B CA 1
ATOM 4765 C C . ALA B 1 332 ? 47.867 45.189 3.294 1.00 40.25 332 ALA B C 1
ATOM 4766 O O . ALA B 1 332 ? 47.664 44.227 4.032 1.00 40.52 332 ALA B O 1
ATOM 4768 N N . ILE B 1 333 ? 48.108 46.417 3.747 1.00 40.10 333 ILE B N 1
ATOM 4769 C CA . ILE B 1 333 ? 48.006 46.747 5.164 1.00 39.89 333 ILE B CA 1
ATOM 4770 C C . ILE B 1 333 ? 46.556 47.108 5.477 1.00 39.49 333 ILE B C 1
ATOM 4771 O O . ILE B 1 333 ? 46.018 48.056 4.912 1.00 39.31 333 ILE B O 1
ATOM 4776 N N . ALA B 1 334 ? 45.927 46.337 6.362 1.00 38.99 334 ALA B N 1
ATOM 4777 C CA . ALA B 1 334 ? 44.583 46.644 6.841 1.00 38.68 334 ALA B CA 1
ATOM 4778 C C . ALA B 1 334 ? 44.687 47.644 7.982 1.00 38.32 334 ALA B C 1
ATOM 4779 O O . ALA B 1 334 ? 45.398 47.399 8.951 1.00 38.23 334 ALA B O 1
ATOM 4781 N N . CYS B 1 335 ? 43.976 48.763 7.856 1.00 38.32 335 CYS B N 1
ATOM 4782 C CA . CYS B 1 335 ? 43.995 49.832 8.854 1.00 37.96 335 CYS B CA 1
ATOM 4783 C C . CYS B 1 335 ? 42.588 50.046 9.414 1.00 38.13 335 CYS B C 1
ATOM 4784 O O . CYS B 1 335 ? 41.692 50.489 8.696 1.00 37.43 335 CYS B O 1
ATOM 4787 N N . TRP B 1 336 ? 42.403 49.717 10.693 1.00 39.02 336 TRP B N 1
ATOM 4788 C CA . TRP B 1 336 ? 41.123 49.900 11.384 1.00 39.06 336 TRP B CA 1
ATOM 4789 C C . TRP B 1 336 ? 41.146 51.181 12.214 1.00 39.49 336 TRP B C 1
ATOM 4790 O O . TRP B 1 336 ? 42.056 51.374 13.019 1.00 39.47 336 TRP B O 1
ATOM 4801 N N . ASN B 1 337 ? 40.137 52.034 12.037 1.00 39.91 337 ASN B N 1
ATOM 4802 C CA . ASN B 1 337 ? 40.013 53.283 12.797 1.00 40.73 337 ASN B CA 1
ATOM 4803 C C . ASN B 1 337 ? 38.762 53.277 13.679 1.00 41.26 337 ASN B C 1
ATOM 4804 O O . ASN B 1 337 ? 37.644 53.199 13.175 1.00 41.80 337 ASN B O 1
ATOM 4809 N N . ASP B 1 338 ? 38.961 53.374 14.992 1.00 41.93 338 ASP B N 1
ATOM 4810 C CA . ASP B 1 338 ? 37.860 53.360 15.963 1.00 43.18 338 ASP B CA 1
ATOM 4811 C C . ASP B 1 338 ? 37.689 54.707 16.672 1.00 44.14 338 ASP B C 1
ATOM 4812 O O . ASP B 1 338 ? 37.062 54.781 17.732 1.00 44.53 338 ASP B O 1
ATOM 4817 N N . GLY B 1 339 ? 38.241 55.769 16.089 1.00 44.19 339 GLY B N 1
ATOM 4818 C CA . GLY B 1 339 ? 38.264 57.075 16.738 1.00 44.98 339 GLY B CA 1
ATOM 4819 C C . GLY B 1 339 ? 39.237 57.138 17.904 1.00 44.75 339 GLY B C 1
ATOM 4820 O O . GLY B 1 339 ? 39.255 58.120 18.640 1.00 45.53 339 GLY B O 1
ATOM 4821 N N . GLY B 1 340 ? 40.055 56.099 18.057 1.00 44.96 340 GLY B N 1
ATOM 4822 C CA . GLY B 1 340 ? 41.021 56.004 19.145 1.00 45.10 340 GLY B CA 1
ATOM 4823 C C . GLY B 1 340 ? 42.360 55.566 18.590 1.00 45.20 340 GLY B C 1
ATOM 4824 O O . GLY B 1 340 ? 42.846 56.139 17.617 1.00 44.72 340 GLY B O 1
ATOM 4825 N N . TYR B 1 341 ? 42.955 54.547 19.202 1.00 46.71 341 TYR B N 1
ATOM 4826 C CA . TYR B 1 341 ? 44.268 54.058 18.778 1.00 46.98 341 TYR B CA 1
ATOM 4827 C C . TYR B 1 341 ? 44.161 53.208 17.518 1.00 45.48 341 TYR B C 1
ATOM 4828 O O . TYR B 1 341 ? 45.061 53.209 16.684 1.00 45.29 341 TYR B O 1
ATOM 4837 N N . GLY B 1 342 ? 43.052 52.490 17.381 1.00 44.53 342 GLY B N 1
ATOM 4838 C CA . GLY B 1 342 ? 42.820 51.655 16.212 1.00 43.47 342 GLY B CA 1
ATOM 4839 C C . GLY B 1 342 ? 43.716 50.434 16.189 1.00 43.01 342 GLY B C 1
ATOM 4840 O O . GLY B 1 342 ? 44.118 49.925 17.238 1.00 43.19 342 GLY B O 1
ATOM 4841 N N . HIS B 1 343 ? 44.032 49.968 14.986 1.00 42.15 343 HIS B N 1
ATOM 4842 C CA . HIS B 1 343 ? 44.793 48.735 14.808 1.00 41.26 343 HIS B CA 1
ATOM 4843 C C . HIS B 1 343 ? 45.261 48.602 13.362 1.00 40.25 343 HIS B C 1
ATOM 4844 O O . HIS B 1 343 ? 44.623 49.123 12.447 1.00 38.92 343 HIS B O 1
ATOM 4851 N N . VAL B 1 344 ? 46.380 47.909 13.165 1.00 40.03 344 VAL B N 1
ATOM 4852 C CA . VAL B 1 344 ? 46.853 47.574 11.824 1.00 39.73 344 VAL B CA 1
ATOM 4853 C C . VAL B 1 344 ? 47.300 46.121 11.743 1.00 39.44 344 VAL B C 1
ATOM 4854 O O . VAL B 1 344 ? 47.670 45.514 12.747 1.00 40.36 344 VAL B O 1
ATOM 4858 N N . ALA B 1 345 ? 47.256 45.580 10.530 1.00 38.86 345 ALA B N 1
ATOM 4859 C CA . ALA B 1 345 ? 47.681 44.213 10.256 1.00 39.33 345 ALA B CA 1
ATOM 4860 C C . ALA B 1 345 ? 48.025 44.084 8.782 1.00 39.17 345 ALA B C 1
ATOM 4861 O O . ALA B 1 345 ? 47.803 45.015 8.010 1.00 39.04 345 ALA B O 1
ATOM 4863 N N . VAL B 1 346 ? 48.564 42.932 8.396 1.00 39.39 346 VAL B N 1
ATOM 4864 C CA . VAL B 1 346 ? 48.859 42.649 6.994 1.00 39.33 346 VAL B CA 1
ATOM 4865 C C . VAL B 1 346 ? 47.986 41.489 6.525 1.00 39.64 346 VAL B C 1
ATOM 4866 O O . VAL B 1 346 ? 47.934 40.444 7.173 1.00 40.63 346 VAL B O 1
ATOM 4870 N N . VAL B 1 347 ? 47.306 41.684 5.396 1.00 39.99 347 VAL B N 1
ATOM 4871 C CA . VAL B 1 347 ? 46.368 40.697 4.864 1.00 39.97 347 VAL B CA 1
ATOM 4872 C C . VAL B 1 347 ? 47.143 39.530 4.262 1.00 41.26 347 VAL B C 1
ATOM 4873 O O . VAL B 1 347 ? 47.988 39.731 3.391 1.00 41.67 347 VAL B O 1
ATOM 4877 N N . THR B 1 348 ? 46.854 38.322 4.743 1.00 42.50 348 THR B N 1
ATOM 4878 C CA . THR B 1 348 ? 47.534 37.103 4.301 1.00 43.77 348 THR B CA 1
ATOM 4879 C C . THR B 1 348 ? 46.670 36.187 3.426 1.00 45.48 348 THR B C 1
ATOM 4880 O O . THR B 1 348 ? 47.203 35.339 2.708 1.00 45.82 348 THR B O 1
ATOM 4884 N N . ALA B 1 349 ? 45.349 36.343 3.495 1.00 46.63 349 ALA B N 1
ATOM 4885 C CA . ALA B 1 349 ? 44.437 35.577 2.648 1.00 48.03 349 ALA B CA 1
ATOM 4886 C C . ALA B 1 349 ? 43.087 36.275 2.536 1.00 49.13 349 ALA B C 1
ATOM 4887 O O . ALA B 1 349 ? 42.616 36.898 3.492 1.00 48.83 349 ALA B O 1
ATOM 4889 N N . VAL B 1 350 ? 42.471 36.169 1.362 1.00 51.07 350 VAL B N 1
ATOM 4890 C CA . VAL B 1 350 ? 41.215 36.854 1.081 1.00 53.08 350 VAL B CA 1
ATOM 4891 C C . VAL B 1 350 ? 40.257 35.931 0.345 1.00 54.73 350 VAL B C 1
ATOM 4892 O O . VAL B 1 350 ? 40.602 35.372 -0.695 1.00 57.48 350 VAL B O 1
ATOM 4896 N N . GLU B 1 351 ? 39.057 35.777 0.896 1.00 56.51 351 GLU B N 1
ATOM 4897 C CA . GLU B 1 351 ? 37.984 35.044 0.234 1.00 58.85 351 GLU B CA 1
ATOM 4898 C C . GLU B 1 351 ? 36.899 35.990 -0.278 1.00 57.04 351 GLU B C 1
ATOM 4899 O O . GLU B 1 351 ? 36.360 35.794 -1.367 1.00 57.52 351 GLU B O 1
ATOM 4905 N N . SER B 1 352 ? 36.573 36.999 0.526 1.00 55.10 352 SER B N 1
ATOM 4906 C CA . SER B 1 352 ? 35.669 38.068 0.118 1.00 53.17 352 SER B CA 1
ATOM 4907 C C . SER B 1 352 ? 35.961 39.328 0.932 1.00 52.59 352 SER B C 1
ATOM 4908 O O . SER B 1 352 ? 36.866 39.337 1.767 1.00 50.44 352 SER B O 1
ATOM 4911 N N . THR B 1 353 ? 35.197 40.389 0.679 1.00 52.35 353 THR B N 1
ATOM 4912 C CA . THR B 1 353 ? 35.311 41.631 1.443 1.00 53.22 353 THR B CA 1
ATOM 4913 C C . THR B 1 353 ? 34.990 41.424 2.922 1.00 52.36 353 THR B C 1
ATOM 4914 O O . THR B 1 353 ? 35.544 42.109 3.774 1.00 52.46 353 THR B O 1
ATOM 4918 N N . THR B 1 354 ? 34.093 40.484 3.213 1.00 51.58 354 THR B N 1
ATOM 4919 C CA . THR B 1 354 ? 33.667 40.199 4.583 1.00 50.72 354 THR B CA 1
ATOM 4920 C C . THR B 1 354 ? 34.308 38.933 5.168 1.00 49.58 354 THR B C 1
ATOM 4921 O O . THR B 1 354 ? 33.823 38.400 6.168 1.00 49.29 354 THR B O 1
ATOM 4925 N N . ARG B 1 355 ? 35.393 38.454 4.559 1.00 48.75 355 ARG B N 1
ATOM 4926 C CA . ARG B 1 355 ? 36.053 37.226 5.015 1.00 49.16 355 ARG B CA 1
ATOM 4927 C C . ARG B 1 355 ? 37.528 37.195 4.605 1.00 47.33 355 ARG B C 1
ATOM 4928 O O . ARG B 1 355 ? 37.858 36.902 3.454 1.00 47.24 355 ARG B O 1
ATOM 4936 N N . ILE B 1 356 ? 38.407 37.513 5.554 1.00 45.08 356 ILE B N 1
ATOM 4937 C CA . ILE B 1 356 ? 39.847 37.515 5.316 1.00 44.27 356 ILE B CA 1
ATOM 4938 C C . ILE B 1 356 ? 40.600 36.849 6.454 1.00 43.86 356 ILE B C 1
ATOM 4939 O O . ILE B 1 356 ? 40.037 36.578 7.516 1.00 44.07 356 ILE B O 1
ATOM 4944 N N . GLN B 1 357 ? 41.877 36.578 6.209 1.00 44.27 357 GLN B N 1
ATOM 4945 C CA . GLN B 1 357 ? 42.821 36.244 7.267 1.00 44.24 357 GLN B CA 1
ATOM 4946 C C . GLN B 1 357 ? 43.910 37.307 7.279 1.00 44.04 357 GLN B C 1
ATOM 4947 O O . GLN B 1 357 ? 44.207 37.908 6.242 1.00 43.56 357 GLN B O 1
ATOM 4953 N N . VAL B 1 358 ? 44.517 37.519 8.445 1.00 43.52 358 VAL B N 1
ATOM 4954 C CA . VAL B 1 358 ? 45.583 38.521 8.596 1.00 43.43 358 VAL B CA 1
ATOM 4955 C C . VAL B 1 358 ? 46.641 38.038 9.561 1.00 43.59 358 VAL B C 1
ATOM 4956 O O . VAL B 1 358 ? 46.373 37.214 10.439 1.00 44.83 358 VAL B O 1
ATOM 4960 N N . SER B 1 359 ? 47.843 38.568 9.384 1.00 43.35 359 SER B N 1
ATOM 4961 C CA . SER B 1 359 ? 48.906 38.407 10.359 1.00 44.43 359 SER B CA 1
ATOM 4962 C C . SER B 1 359 ? 49.160 39.742 11.031 1.00 43.67 359 SER B C 1
ATOM 4963 O O . SER B 1 359 ? 49.303 40.772 10.369 1.00 42.93 359 SER B O 1
ATOM 4966 N N . GLU B 1 360 ? 49.205 39.710 12.356 1.00 43.55 360 GLU B N 1
ATOM 4967 C CA . GLU B 1 360 ? 49.202 40.922 13.153 1.00 43.25 360 GLU B CA 1
ATOM 4968 C C . GLU B 1 360 ? 49.935 40.713 14.459 1.00 44.00 360 GLU B C 1
ATOM 4969 O O . GLU B 1 360 ? 50.290 39.592 14.818 1.00 43.03 360 GLU B O 1
ATOM 4975 N N . SER B 1 361 ? 50.141 41.818 15.163 1.00 45.02 361 SER B N 1
ATOM 4976 C CA . SER B 1 361 ? 50.800 41.826 16.450 1.00 45.59 361 SER B CA 1
ATOM 4977 C C . SER B 1 361 ? 49.907 42.576 17.442 1.00 46.25 361 SER B C 1
ATOM 4978 O O . SER B 1 361 ? 49.205 43.516 17.063 1.00 44.80 361 SER B O 1
ATOM 4981 N N . ASN B 1 362 ? 49.925 42.139 18.700 1.00 46.96 362 ASN B N 1
ATOM 4982 C CA . ASN B 1 362 ? 49.152 42.768 19.781 1.00 47.35 362 ASN B CA 1
ATOM 4983 C C . ASN B 1 362 ? 47.645 42.703 19.546 1.00 47.82 362 ASN B C 1
ATOM 4984 O O . ASN B 1 362 ? 46.965 43.730 19.474 1.00 48.03 362 ASN B O 1
ATOM 4989 N N . TYR B 1 363 ? 47.135 41.482 19.422 1.00 48.54 363 TYR B N 1
ATOM 4990 C CA . TYR B 1 363 ? 45.704 41.252 19.341 1.00 49.58 363 TYR B CA 1
ATOM 4991 C C . TYR B 1 363 ? 45.235 40.506 20.585 1.00 50.37 363 TYR B C 1
ATOM 4992 O O . TYR B 1 363 ? 45.771 39.451 20.918 1.00 49.91 363 TYR B O 1
ATOM 5001 N N . ALA B 1 364 ? 44.242 41.070 21.269 1.00 51.12 364 ALA B N 1
ATOM 5002 C CA . ALA B 1 364 ? 43.693 40.490 22.496 1.00 50.97 364 ALA B CA 1
ATOM 5003 C C . ALA B 1 364 ? 44.776 40.135 23.521 1.00 49.89 364 ALA B C 1
ATOM 5004 O O . ALA B 1 364 ? 44.727 39.073 24.143 1.00 50.94 364 ALA B O 1
ATOM 5006 N N . GLY B 1 365 ? 45.753 41.026 23.680 1.00 48.57 365 GLY B N 1
ATOM 5007 C CA . GLY B 1 365 ? 46.814 40.850 24.673 1.00 48.66 365 GLY B CA 1
ATOM 5008 C C . GLY B 1 365 ? 48.063 40.119 24.204 1.00 48.38 365 GLY B C 1
ATOM 5009 O O . GLY B 1 365 ? 49.087 40.158 24.889 1.00 50.37 365 GLY B O 1
ATOM 5010 N N . ASN B 1 366 ? 47.995 39.460 23.048 1.00 47.34 366 ASN B N 1
ATOM 5011 C CA . ASN B 1 366 ? 49.115 38.672 22.528 1.00 47.24 366 ASN B CA 1
ATOM 5012 C C . ASN B 1 366 ? 49.992 39.490 21.577 1.00 46.41 366 ASN B C 1
ATOM 5013 O O . ASN B 1 366 ? 49.580 39.811 20.463 1.00 45.53 366 ASN B O 1
ATOM 5018 N N . ARG B 1 367 ? 51.217 39.776 22.009 1.00 46.53 367 ARG B N 1
ATOM 5019 C CA . ARG B 1 367 ? 52.088 40.736 21.326 1.00 46.75 367 ARG B CA 1
ATOM 5020 C C . ARG B 1 367 ? 53.019 40.101 20.285 1.00 47.56 367 ARG B C 1
ATOM 5021 O O . ARG B 1 367 ? 53.795 40.807 19.639 1.00 46.76 367 ARG B O 1
ATOM 5029 N N . THR B 1 368 ? 52.955 38.779 20.130 1.00 48.99 368 THR B N 1
ATOM 5030 C CA . THR B 1 368 ? 53.753 38.087 19.114 1.00 49.53 368 THR B CA 1
ATOM 5031 C C . THR B 1 368 ? 53.152 38.326 17.740 1.00 49.50 368 THR B C 1
ATOM 5032 O O . THR B 1 368 ? 51.948 38.545 17.617 1.00 48.93 368 THR B O 1
ATOM 5036 N N . ILE B 1 369 ? 53.994 38.291 16.711 1.00 50.59 369 ILE B N 1
ATOM 5037 C CA . ILE B 1 369 ? 53.528 38.372 15.328 1.00 50.35 369 ILE B CA 1
ATOM 5038 C C . ILE B 1 369 ? 53.050 36.996 14.870 1.00 51.24 369 ILE B C 1
ATOM 5039 O O . ILE B 1 369 ? 53.756 36.000 15.033 1.00 52.73 369 ILE B O 1
ATOM 5044 N N . GLY B 1 370 ? 51.853 36.949 14.293 1.00 51.42 370 GLY B N 1
ATOM 5045 C CA . GLY B 1 370 ? 51.306 35.707 13.763 1.00 51.80 370 GLY B CA 1
ATOM 5046 C C . GLY B 1 370 ? 49.833 35.796 13.416 1.00 52.58 370 GLY B C 1
ATOM 5047 O O . GLY B 1 370 ? 49.250 36.884 13.381 1.00 52.65 370 GLY B O 1
ATOM 5048 N N . ASN B 1 371 ? 49.238 34.638 13.155 1.00 53.57 371 ASN B N 1
ATOM 5049 C CA . ASN B 1 371 ? 47.809 34.535 12.888 1.00 54.58 371 ASN B CA 1
ATOM 5050 C C . ASN B 1 371 ? 47.055 34.304 14.191 1.00 54.30 371 ASN B C 1
ATOM 5051 O O . ASN B 1 371 ? 47.237 33.272 14.837 1.00 55.18 371 ASN B O 1
ATOM 5056 N N . HIS B 1 372 ? 46.209 35.261 14.569 1.00 53.01 372 HIS B N 1
ATOM 5057 C CA . HIS B 1 372 ? 45.487 35.205 15.841 1.00 52.04 372 HIS B CA 1
ATOM 5058 C C . HIS B 1 372 ? 44.016 34.812 15.721 1.00 51.67 372 HIS B C 1
ATOM 5059 O O . HIS B 1 372 ? 43.471 34.205 16.641 1.00 51.52 372 HIS B O 1
ATOM 5066 N N . ARG B 1 373 ? 43.370 35.166 14.610 1.00 51.95 373 ARG B N 1
ATOM 5067 C CA . ARG B 1 373 ? 41.911 35.015 14.485 1.00 51.87 373 ARG B CA 1
ATOM 5068 C C . ARG B 1 373 ? 41.443 33.945 13.497 1.00 51.28 373 ARG B C 1
ATOM 5069 O O . ARG B 1 373 ? 40.301 33.495 13.580 1.00 52.60 373 ARG B O 1
ATOM 5077 N N . GLY B 1 374 ? 42.295 33.556 12.553 1.00 51.11 374 GLY B N 1
ATOM 5078 C CA . GLY B 1 374 ? 41.859 32.703 11.448 1.00 51.04 374 GLY B CA 1
ATOM 5079 C C . GLY B 1 374 ? 40.977 33.516 10.519 1.00 51.15 374 GLY B C 1
ATOM 5080 O O . GLY B 1 374 ? 41.207 34.711 10.338 1.00 50.77 374 GLY B O 1
ATOM 5081 N N . TRP B 1 375 ? 39.965 32.880 9.933 1.00 51.46 375 TRP B N 1
ATOM 5082 C CA . TRP B 1 375 ? 39.011 33.591 9.079 1.00 50.96 375 TRP B CA 1
ATOM 5083 C C . TRP B 1 375 ? 38.113 34.480 9.927 1.00 50.16 375 TRP B C 1
ATOM 5084 O O . TRP B 1 375 ? 37.618 34.048 10.969 1.00 50.34 375 TRP B O 1
ATOM 5095 N N . PHE B 1 376 ? 37.913 35.718 9.481 1.00 48.21 376 PHE B N 1
ATOM 5096 C CA . PHE B 1 376 ? 37.038 36.651 10.182 1.00 47.89 376 PHE B CA 1
ATOM 5097 C C . PHE B 1 376 ? 36.561 37.774 9.270 1.00 48.03 376 PHE B C 1
ATOM 5098 O O . PHE B 1 376 ? 37.103 37.981 8.180 1.00 47.46 376 PHE B O 1
ATOM 5106 N N . ASN B 1 377 ? 35.537 38.487 9.733 1.00 47.75 377 ASN B N 1
ATOM 5107 C CA . ASN B 1 377 ? 34.966 39.613 9.006 1.00 47.76 377 ASN B CA 1
ATOM 5108 C C . ASN B 1 377 ? 35.592 40.915 9.500 1.00 47.01 377 ASN B C 1
ATOM 5109 O O . ASN B 1 377 ? 35.351 41.318 10.637 1.00 48.24 377 ASN B O 1
ATOM 5114 N N . PRO B 1 378 ? 36.397 41.578 8.650 1.00 46.36 378 PRO B N 1
ATOM 5115 C CA . PRO B 1 378 ? 37.124 42.766 9.095 1.00 45.95 378 PRO B CA 1
ATOM 5116 C C . PRO B 1 378 ? 36.266 44.030 9.198 1.00 46.20 378 PRO B C 1
ATOM 5117 O O . PRO B 1 378 ? 36.722 45.025 9.754 1.00 46.35 378 PRO B O 1
ATOM 5121 N N . THR B 1 379 ? 35.049 43.997 8.657 1.00 46.19 379 THR B N 1
ATOM 5122 C CA . THR B 1 379 ? 34.129 45.133 8.754 1.00 45.31 379 THR B CA 1
ATOM 5123 C C . THR B 1 379 ? 33.356 45.145 10.076 1.00 45.05 379 THR B C 1
ATOM 5124 O O . THR B 1 379 ? 32.856 46.190 10.483 1.00 45.32 379 THR B O 1
ATOM 5128 N N . THR B 1 380 ? 33.261 43.992 10.738 1.00 44.25 380 THR B N 1
ATOM 5129 C CA . THR B 1 380 ? 32.504 43.872 11.984 1.00 44.24 380 THR B CA 1
ATOM 5130 C C . THR B 1 380 ? 33.412 43.477 13.144 1.00 45.43 380 THR B C 1
ATOM 5131 O O . THR B 1 380 ? 33.318 42.369 13.671 1.00 48.38 380 THR B O 1
ATOM 5135 N N . THR B 1 381 ? 34.293 44.394 13.530 1.00 44.66 381 THR B N 1
ATOM 5136 C CA . THR B 1 381 ? 35.202 44.189 14.654 1.00 44.84 381 THR B CA 1
ATOM 5137 C C . THR B 1 381 ? 35.139 45.399 15.575 1.00 45.50 381 THR B C 1
ATOM 5138 O O . THR B 1 381 ? 34.620 46.449 15.196 1.00 46.70 381 THR B O 1
ATOM 5142 N N . SER B 1 382 ? 35.696 45.254 16.771 1.00 45.09 382 SER B N 1
ATOM 5143 C CA . SER B 1 382 ? 35.727 46.341 17.743 1.00 46.58 382 SER B CA 1
ATOM 5144 C C . SER B 1 382 ? 36.793 47.405 17.442 1.00 46.70 382 SER B C 1
ATOM 5145 O O . SER B 1 382 ? 36.879 48.396 18.160 1.00 46.24 382 SER B O 1
ATOM 5148 N N . GLU B 1 383 ? 37.589 47.210 16.389 1.00 46.91 383 GLU B N 1
ATOM 5149 C CA . GLU B 1 383 ? 38.610 48.184 15.995 1.00 46.98 383 GLU B CA 1
ATOM 5150 C C . GLU B 1 383 ? 38.094 49.214 14.984 1.00 46.45 383 GLU B C 1
ATOM 5151 O O . GLU B 1 383 ? 38.806 50.160 14.650 1.00 46.58 383 GLU B O 1
ATOM 5157 N N . GLY B 1 384 ? 36.873 49.025 14.485 1.00 46.04 384 GLY B N 1
ATOM 5158 C CA . GLY B 1 384 ? 36.176 50.065 13.724 1.00 45.05 384 GLY B CA 1
ATOM 5159 C C . GLY B 1 384 ? 36.245 49.953 12.214 1.00 44.74 384 GLY B C 1
ATOM 5160 O O . GLY B 1 384 ? 36.206 48.856 11.656 1.00 44.32 384 GLY B O 1
ATOM 5161 N N . PHE B 1 385 ? 36.326 51.110 11.559 1.00 43.83 385 PHE B N 1
ATOM 5162 C CA . PHE B 1 385 ? 36.277 51.211 10.106 1.00 43.36 385 PHE B CA 1
ATOM 5163 C C . PHE B 1 385 ? 37.572 50.720 9.473 1.00 42.87 385 PHE B C 1
ATOM 5164 O O . PHE B 1 385 ? 38.639 51.278 9.731 1.00 43.05 385 PHE B O 1
ATOM 5172 N N . VAL B 1 386 ? 37.477 49.685 8.642 1.00 42.19 386 VAL B N 1
ATOM 5173 C CA . VAL B 1 386 ? 38.652 49.147 7.950 1.00 41.95 386 VAL B CA 1
ATOM 5174 C C . VAL B 1 386 ? 38.902 49.812 6.591 1.00 41.84 386 VAL B C 1
ATOM 5175 O O . VAL B 1 386 ? 37.972 50.096 5.835 1.00 41.20 386 VAL B O 1
ATOM 5179 N N . THR B 1 387 ? 40.177 50.063 6.312 1.00 41.85 387 THR B N 1
ATOM 5180 C CA . THR B 1 387 ? 40.638 50.586 5.031 1.00 41.52 387 THR B CA 1
ATOM 5181 C C . THR B 1 387 ? 41.946 49.879 4.711 1.00 40.72 387 THR B C 1
ATOM 5182 O O . THR B 1 387 ? 42.745 49.618 5.610 1.00 40.50 387 THR B O 1
ATOM 5186 N N . TYR B 1 388 ? 42.170 49.577 3.439 1.00 39.74 388 TYR B N 1
ATOM 5187 C CA . TYR B 1 388 ? 43.366 48.849 3.032 1.00 39.68 388 TYR B CA 1
ATOM 5188 C C . TYR B 1 388 ? 44.336 49.762 2.297 1.00 40.57 388 TYR B C 1
ATOM 5189 O O . TYR B 1 388 ? 43.924 50.573 1.471 1.00 41.58 388 TYR B O 1
ATOM 5198 N N . ILE B 1 389 ? 45.620 49.628 2.623 1.00 41.24 389 ILE B N 1
ATOM 5199 C CA . ILE B 1 389 ? 46.689 50.359 1.955 1.00 42.57 389 ILE B CA 1
ATOM 5200 C C . ILE B 1 389 ? 47.429 49.367 1.068 1.00 43.68 389 ILE B C 1
ATOM 5201 O O . ILE B 1 389 ? 47.913 48.342 1.556 1.00 44.26 389 ILE B O 1
ATOM 5206 N N . TYR B 1 390 ? 47.514 49.672 -0.226 1.00 44.56 390 TYR B N 1
ATOM 5207 C CA . TYR B 1 390 ? 48.112 48.762 -1.206 1.00 45.60 390 TYR B CA 1
ATOM 5208 C C . TYR B 1 390 ? 49.559 49.142 -1.507 1.00 49.42 390 TYR B C 1
ATOM 5209 O O . TYR B 1 390 ? 49.925 50.316 -1.463 1.00 49.52 390 TYR B O 1
ATOM 5218 N N . ALA B 1 391 ? 50.378 48.139 -1.813 1.00 54.75 391 ALA B N 1
ATOM 5219 C CA . ALA B 1 391 ? 51.785 48.356 -2.155 1.00 59.94 391 ALA B CA 1
ATOM 5220 C C . ALA B 1 391 ? 51.922 49.175 -3.437 1.00 64.25 391 ALA B C 1
ATOM 5221 O O . ALA B 1 391 ? 52.747 50.092 -3.508 1.00 66.66 391 ALA B O 1
ATOM 5223 N N . ASP B 1 392 ? 51.112 48.837 -4.441 1.00 69.20 392 ASP B N 1
ATOM 5224 C CA . ASP B 1 392 ? 51.090 49.555 -5.720 1.00 74.04 392 ASP B CA 1
ATOM 5225 C C . ASP B 1 392 ? 49.658 49.680 -6.245 1.00 74.91 392 ASP B C 1
ATOM 5226 O O . ASP B 1 392 ? 49.084 50.772 -6.294 1.00 73.49 392 ASP B O 1
#

Solvent-accessible surface area: 38192 Å² total; per-residue (Å²): 140,152,73,71,82,122,31,103,106,12,48,108,82,13,79,88,24,70,126,84,5,47,60,25,79,64,64,42,76,96,21,91,51,48,4,80,143,25,58,61,95,9,119,147,26,15,44,54,5,58,88,22,5,126,51,4,49,69,40,42,98,47,30,54,91,72,48,95,71,68,137,76,109,68,53,30,86,61,120,100,97,67,64,108,118,32,202,89,158,58,174,92,74,74,171,64,72,46,50,73,116,88,78,69,60,42,76,157,52,80,102,86,12,154,52,11,92,136,30,11,62,95,58,23,61,49,4,2,80,7,19,39,52,11,24,56,15,85,93,90,32,47,42,10,47,61,22,26,83,7,53,81,19,56,19,111,7,11,84,34,29,18,38,6,56,106,21,140,49,155,65,85,94,51,56,17,76,128,94,47,58,52,3,69,44,88,10,143,63,14,44,107,53,26,58,50,55,103,126,128,104,56,65,98,94,116,61,10,64,58,26,26,132,46,78,43,101,51,24,47,113,56,9,65,148,60,101,46,14,64,102,63,53,164,85,64,70,148,55,46,116,77,12,102,20,5,25,63,0,33,13,10,11,0,0,1,36,9,2,59,71,0,0,13,87,4,3,20,2,3,32,0,14,35,2,0,28,9,20,12,12,9,39,10,63,3,2,33,81,14,3,0,0,3,0,61,73,70,28,152,18,10,0,0,0,0,2,4,22,29,31,50,75,51,0,11,2,1,0,0,47,67,97,66,72,77,38,13,13,76,51,48,21,30,30,45,0,70,102,36,104,31,24,148,12,26,1,0,7,46,135,143,82,128,69,64,106,13,77,111,82,14,81,81,24,74,120,81,6,51,59,23,78,64,64,43,79,100,22,94,61,48,4,82,143,21,70,62,93,10,132,141,22,18,45,54,6,61,88,24,4,126,51,4,51,65,42,43,88,44,22,38,104,62,46,109,56,37,135,44,155,63,34,49,97,60,92,100,84,65,60,92,106,17,119,66,152,115,145,78,70,80,169,66,74,58,74,72,115,81,69,62,48,28,82,154,53,88,113,97,13,148,48,20,66,136,30,10,58,92,58,23,55,48,5,2,78,9,23,35,52,13,27,55,14,89,74,91,33,31,61,10,47,63,22,28,83,8,53,82,19,54,19,106,6,12,81,36,28,36,18,4,62,138,17,111,70,130,64,41,88,60,58,25,76,129,99,52,58,52,3,69,45,91,11,149,56,15,44,105,55,26,56,60,43,126,116,130,100,61,56,98,97,114,56,10,69,67,25,27,140,42,79,48,105,47,24,46,94,54,10,69,128,64,110,36,8,72,94,60,56,159,92,69,63,144,51,45,116,75,11,104,22,6,29,62,0,31,14,10,11,0,0,1,36,8,1,61,71,0,0,13,93,6,2,19,3,3,27,0,14,33,2,0,28,12,29,16,13,16,44,10,59,1,0,26,80,14,2,0,0,2,0,61,73,63,26,135,17,10,0,0,0,0,2,5,20,16,29,47,66,27,0,5,2,1,0,0,47,66,98,67,71,75,38,12,13,76,53,46,17,44,30,46,0,68,101,37,104,31,25,150,13,26,0,0,7,46,130

GO terms:
  GO:0005576 extracellular region (C, EXP)
  GO:0005886 plasma membrane (C, EXP)
  GO:0030428 cell septum (C, EXP)

Sequence (699 aa):
SNLTAQQQEAQKQVDQIQEQVSAIQAEQSNLQAENDRLQAESKKLEGEITELSKNIVSRNQSLEKQARSAQTNGAVTSYINTIVNSKSITEAISRVAAMSEIVSANNKMLEQQKADKKAISEKQVANNDAINTVIANQQKLADDAQALTTKQAELKAAELSLAAEKATAEGEKASLLEQKAAAEAEARAAAVAEAAYKEKRASQQQSVLASANTNLTAQVQAVSESAAAPVRAKVRPTYSTNASSYPIGECTWGVKTLAPWAGDYWGNGAQWATSAAAAGFRTGSTPQVGAIACWNDGGYGHVAVVTAVESTTRIQVSESNYAGNRTIGNHRGWFNPTTTSEGFVTYIYADTAQQQEAQKQVDQIQEQVSAIQAEQSNLQAENDRLQAESKKLEGEITELSKNIVSRNQSLEKQARSAQTNGAVTSYINTIVNSKSITEAISRVAAMSEIVSANNKMLEQQKADKKAISEKQVANNDAINTVIANQQKLADDAQALTTKQAELKAAELSLAAEKATAEGEKASLLEQKAAAEAEARAAAVAEAAYKEKRASQQQSVLASANTNLTAQVQAVSESAAAPVRAKVRPTYSTNASSYPIGECTWGVKTLAPWAGDYWGNGAQWATSAAAAGFRTGSTPQQVGAIACWNDGGYGHVAVVTAVESTTRIQVSESNYAGNRTIGNHRGWFNPTTTSEGFVTYIYAD

CATH classification: 6.10.250.3150 (+1 more: 3.90.1720.10)

Organism: Streptococcus pneumoniae serotype 2 (strain D39 / NCTC 7466) (NCBI:txid373153)

InterPro domains:
  IPR007921 CHAP domain [PF05257] (284-362)
  IPR007921 CHAP domain [PS50911] (267-390)
  IPR009148 Peptidoglycan hydrolase PcsB-like [PR01852] (214-241)
  IPR009148 Peptidoglycan hydrolase PcsB-like [PR01852] (287-309)
  IPR009148 Peptidoglycan hydrolase PcsB-like [PR01852] (312-336)
  IPR009148 Peptidoglycan hydrolase PcsB-like [PR01852] (355-378)
  IPR038765 Papain-like cysteine peptidase superfamily [SSF54001] (280-390)
  IPR057309 Peptidoglycan hydrolase PcsB, coiled-coil domain [PF24568] (90-164)
  IPR058088 Peptidoglycan hydrolase PcsB [NF046104] (1-390)

Secondary structure (DSSP, 8-state):
----HHHHHHHHHHHHHHHHHHHHHHHHHHHHHHHHHHHHHHHHHHHHHHHHHHHHHHHHHHHHHHHHHHS-STTHHHHHHHHHS-SSS-S---HHHHHHHHHHHHHHHHHHHHHHHHHHHHHHHHHHHHHHHHHHHHHHHHHHHHHHHHHHHHHHHHHHHHHHHH---HHHHHHHHHHHHHHHHHHHHHHHHHHHHHHHHHHHHHHHHHHTS--HHHHHHHHHHSSS---SSTT-----SS-TTS-TTSHHHHHHHH-TTS-SS--SGGGHHHHHHHHT--EESS--TTPEEEEE-SSS-EEEEEEEEEETTEEEEEBSSBTTB-SSB-SSSSB-TTSSTT-EEEEE---/--HHHHHHHHHHHHHHHHHHHHHHHHHHHHHHHHHHHHHHHHHHHHHHHHHHHHHHHHHHHHTTTTTS-TTTHHHHHHHHHHS-S-SS---SHHHHHHHHHHHHHHHHHHHHHHHHHHHHHHHHHHHHHHHHHHHHHHHHHHHHHHHHHHHHHHHHHHHHHHH--SSSSHHHHHHHHHHHHHHHHHHHHHHHHHHHHHHHHHHHHHHHTS--HHHHHHHHHHSS----SSTT-----SS-TTS-TTSHHHHHHHH-TTS-SS--SGGGHHHHHHHHT--EESS--TTPEEEEE-SSS-EEEEEEEEEETTEEEEEBSSBTTB-SSB--SSSB-TTSSTT-EEEEE---

Nearest PDB structures (foldseek):
  4cgk-assembly1_A  TM=1.003E+00  e=2.541E-55  Streptococcus pneumoniae D39
  6ewy-assembly1_A  TM=3.153E-01  e=1.599E-02  Mycobacterium tuberculosis H37Rv
  6grj-assembly1_D  TM=3.914E-01  e=2.868E-01  Aeromonas hydrophila
  7p3r-assembly1_C  TM=3.301E-01  e=2.710E-01  Vibrio cholerae O1 biovar El Tor str. N16961
  7a0g-assembly1_III  TM=2.928E-01  e=2.710E-01  Serratia marcescens

Foldseek 3Di:
DPADPQLVVLVVLLVVLVVVLVVLVVLLVVLVVLLVVLVVLLVVLVVLLVVLVVVLVVLVVVLVVVVCVCPVVVCNVVVVVVVVPDDPDPPDDCSVVVVVVVVVVSVVSVVVSVVSVVVSVVSVVSSVVSVVSSVVSVVVSVLSVLVSQLSVLSSQLSVLVSVLVVDPDPVPNVVSVVVSVVSVVSSVVSVVVSVVVVVCVVVVVVVVVVVVPDDVVVVLVVCCVDPNHPPLLVQADDADQAQPLDDALAQSNLLCPLQVVAHRPQAFLQRRVVVCVVRRWDKFQADDQQWKKGFHQVPSAHIWGWHADDTSQWTWTWTGQDPNHSDTGTDDHIGGPCDDNRHHIMITDPD/DVLLVVLVVLLVVLVVVLVVLVVLLVVLVVLLVVLVVLLVVLVVLLVVLVVLLVVLVVVLCVPPCCCDPVVCVVVVVVVVVVQPPPPDDGCPVVVVVVVVVVSVVSVVVSVVSVVVSVVSVVSSVVSVVSSVVSVVVSVLSVLVSQLSVLSSVLSVLVSVLVVDPDPPVNVVSVVVSVVSVVSSVVSVVVSVVVVVVVVVVVVVVVVVVPDDVVVVVVVCCVPPDHDPLCVQADDADQAQPLDDALAQSNLLCPLQVSQHRPQAALQRRVVVCVVRRWDKFQADDQQWKKGFHQVPRAHIWGWHADDGSQWTWTWTGQDPNHSDTGTDPHIGGPCDDNRHHIMITDPD